Protein AF-A0A0B1T309-F1 (afdb_monomer_lite)

Radius of gyration: 34.92 Å; chains: 1; bounding box: 73×66×84 Å

Structure (mmCIF, N/CA/C/O backbone):
data_AF-A0A0B1T309-F1
#
_entry.id   AF-A0A0B1T309-F1
#
loop_
_atom_site.group_PDB
_atom_site.id
_atom_site.type_symbol
_atom_site.label_atom_id
_atom_site.label_alt_id
_atom_site.label_comp_id
_atom_site.label_asym_id
_atom_site.label_entity_id
_atom_site.label_seq_id
_atom_site.pdbx_PDB_ins_code
_atom_site.Cartn_x
_atom_site.Cartn_y
_atom_site.Cartn_z
_atom_site.occupancy
_atom_site.B_iso_or_equiv
_atom_site.auth_seq_id
_atom_site.auth_comp_id
_atom_site.auth_asym_id
_atom_site.auth_atom_id
_atom_site.pdbx_PDB_model_num
ATOM 1 N N . MET A 1 1 ? -11.195 -7.726 12.843 1.00 43.22 1 MET A N 1
ATOM 2 C CA . MET A 1 1 ? -12.390 -8.156 13.597 1.00 43.22 1 MET A CA 1
ATOM 3 C C . MET A 1 1 ? -13.598 -7.605 12.872 1.00 43.22 1 MET A C 1
ATOM 5 O O . MET A 1 1 ? -13.764 -6.395 12.856 1.00 43.22 1 MET A O 1
ATOM 9 N N . CYS A 1 2 ? -14.366 -8.452 12.189 1.00 44.41 2 CYS A N 1
ATOM 10 C CA . CYS A 1 2 ? -15.676 -8.029 11.704 1.00 44.41 2 CYS A CA 1
ATOM 11 C C . CYS A 1 2 ? -16.604 -8.081 12.918 1.00 44.41 2 CYS A C 1
ATOM 13 O O . CYS A 1 2 ? -16.774 -9.155 13.490 1.00 44.41 2 CYS A O 1
ATOM 15 N N . LEU A 1 3 ? -17.096 -6.924 13.357 1.00 55.69 3 LEU A N 1
ATOM 16 C CA . LEU A 1 3 ? -18.147 -6.853 14.369 1.00 55.69 3 LEU A CA 1
ATOM 17 C C . LEU A 1 3 ? -19.387 -7.605 13.849 1.00 55.69 3 LE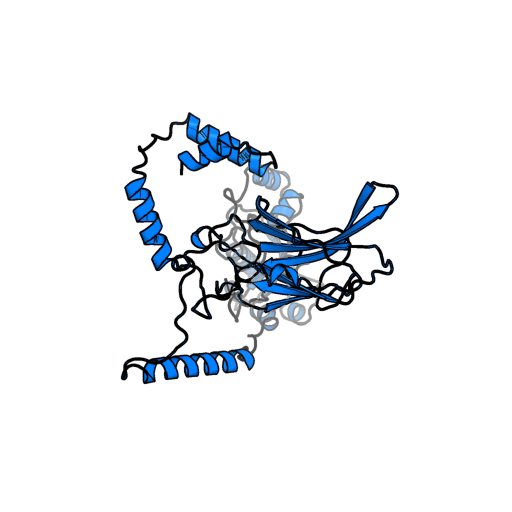U A C 1
ATOM 19 O O . LEU A 1 3 ? -19.561 -7.766 12.637 1.00 55.69 3 LEU A O 1
ATOM 23 N N . GLY A 1 4 ? -20.199 -8.126 14.764 1.00 66.69 4 GLY A N 1
ATOM 24 C CA . GLY A 1 4 ? -21.438 -8.826 14.447 1.00 66.69 4 GLY A CA 1
ATOM 25 C C . GLY A 1 4 ? -22.495 -7.949 13.759 1.00 66.69 4 GLY A C 1
ATOM 26 O O . GLY A 1 4 ? -22.275 -6.810 13.342 1.00 66.69 4 GLY A O 1
ATOM 27 N N . SER A 1 5 ? -23.684 -8.528 13.595 1.00 64.25 5 SER A N 1
ATOM 28 C CA . SER A 1 5 ? -24.794 -7.896 12.862 1.00 64.25 5 SER A CA 1
ATOM 29 C C . SER A 1 5 ? -25.996 -7.550 13.735 1.00 64.25 5 SER A C 1
ATOM 31 O O . SER A 1 5 ? -26.922 -6.930 13.233 1.00 64.25 5 SER A O 1
ATOM 33 N N . ASP A 1 6 ? -25.969 -7.914 15.019 1.00 64.75 6 ASP A N 1
ATOM 34 C CA . ASP A 1 6 ? -27.103 -7.799 15.935 1.00 64.75 6 ASP A CA 1
ATOM 35 C C . ASP A 1 6 ? -26.636 -7.330 17.323 1.00 64.75 6 ASP A C 1
ATOM 37 O O . ASP A 1 6 ? -25.511 -7.614 17.740 1.00 64.75 6 ASP A O 1
ATOM 41 N N . GLY A 1 7 ? -27.513 -6.644 18.062 1.00 76.12 7 GLY A N 1
ATOM 42 C CA . GLY A 1 7 ? -27.266 -6.276 19.460 1.00 76.12 7 GLY A CA 1
ATOM 43 C C . GLY A 1 7 ? -26.087 -5.312 19.647 1.00 76.12 7 GLY A C 1
ATOM 44 O O . GLY A 1 7 ? -25.899 -4.385 18.863 1.00 76.12 7 GLY A O 1
ATOM 45 N N . TYR A 1 8 ? -25.286 -5.534 20.694 1.00 73.25 8 TYR A N 1
ATOM 46 C CA . TYR A 1 8 ? -24.063 -4.754 20.963 1.00 73.25 8 TYR A CA 1
ATOM 47 C C . TYR A 1 8 ? -22.919 -5.071 20.011 1.00 73.25 8 TYR A C 1
ATOM 49 O O . TYR A 1 8 ? -22.003 -4.268 19.865 1.00 73.25 8 TYR A O 1
ATOM 57 N N . ASP A 1 9 ? -22.991 -6.219 19.340 1.00 75.50 9 ASP A N 1
ATOM 58 C CA . ASP A 1 9 ? -22.009 -6.598 18.337 1.00 75.50 9 ASP A CA 1
ATOM 59 C C . ASP A 1 9 ? -22.292 -5.923 16.993 1.00 75.50 9 ASP A C 1
ATOM 61 O O . ASP A 1 9 ? -21.511 -6.096 16.067 1.00 75.50 9 ASP A O 1
ATOM 65 N N . HIS A 1 10 ? -23.385 -5.166 16.848 1.00 79.19 10 HIS A N 1
ATOM 66 C CA . HIS A 1 10 ? -23.701 -4.471 15.607 1.00 79.19 10 HIS A CA 1
ATOM 67 C C . HIS A 1 10 ? -22.552 -3.527 15.206 1.00 79.19 10 HIS A C 1
ATOM 69 O O . HIS A 1 10 ? -22.106 -2.698 15.991 1.00 79.19 10 HIS A O 1
ATOM 75 N N . TYR A 1 11 ? -22.091 -3.606 13.955 1.00 77.44 11 TYR A N 1
ATOM 76 C CA . TYR A 1 11 ? -20.918 -2.858 13.468 1.00 77.44 11 TYR A CA 1
ATOM 77 C C . TYR A 1 11 ? -20.978 -1.331 13.657 1.00 77.44 11 TYR A C 1
ATOM 79 O O . TYR A 1 11 ? -19.940 -0.680 13.744 1.00 77.44 11 TYR A O 1
ATOM 87 N N . ALA A 1 12 ? -22.184 -0.759 13.675 1.00 83.38 12 ALA A N 1
ATOM 88 C CA . ALA A 1 12 ? -22.419 0.667 13.906 1.00 83.38 12 ALA A CA 1
ATOM 89 C C . ALA A 1 12 ? -22.736 1.011 15.372 1.00 83.38 12 ALA A C 1
ATOM 91 O O . ALA A 1 12 ? -23.036 2.168 15.659 1.00 83.38 12 ALA A O 1
ATOM 92 N N . PHE A 1 13 ? -22.728 0.026 16.278 1.00 86.69 13 PHE A N 1
ATOM 93 C CA . PHE A 1 13 ? -23.011 0.257 17.687 1.00 86.69 13 PHE A CA 1
ATOM 94 C C . PHE A 1 13 ? -21.870 1.080 18.311 1.00 86.69 13 PHE A C 1
ATOM 96 O O . PHE A 1 13 ? -20.709 0.662 18.272 1.00 86.69 13 PHE A O 1
ATOM 103 N N . PRO A 1 14 ? -22.165 2.266 18.861 1.00 86.44 14 PRO A N 1
ATOM 104 C CA . PRO A 1 14 ? -21.151 3.184 19.366 1.00 86.44 14 PRO A CA 1
ATOM 105 C C . PRO A 1 14 ? -20.677 2.767 20.766 1.00 86.44 14 PRO A C 1
ATOM 107 O O . PRO A 1 14 ? -21.152 3.269 21.783 1.00 86.44 14 PRO A O 1
ATOM 110 N N . GLU A 1 15 ? -19.726 1.839 20.823 1.00 88.62 15 GLU A N 1
ATOM 111 C CA . GLU A 1 15 ? -19.085 1.419 22.074 1.00 88.62 15 GLU A CA 1
ATOM 112 C C . GLU A 1 15 ? -18.040 2.444 22.544 1.00 88.62 15 GLU A C 1
ATOM 114 O O . GLU A 1 15 ? -17.208 2.920 21.767 1.00 88.62 15 GLU A O 1
ATOM 119 N N . ALA A 1 16 ? -18.051 2.770 23.837 1.00 87.56 16 ALA A N 1
ATOM 120 C CA . ALA A 1 16 ? -17.073 3.662 24.445 1.00 87.56 16 ALA A CA 1
ATOM 121 C C . ALA A 1 16 ? -15.661 3.048 24.440 1.00 87.56 16 ALA A C 1
ATOM 123 O O . ALA A 1 16 ? -15.460 1.845 24.636 1.00 87.56 16 ALA A O 1
ATOM 124 N N . THR A 1 17 ? -14.645 3.893 24.249 1.00 87.50 17 THR A N 1
ATOM 125 C CA . THR A 1 17 ? -13.260 3.422 24.132 1.00 87.50 17 THR A CA 1
ATOM 126 C C . THR A 1 17 ? -12.686 3.101 25.510 1.00 87.50 17 THR A C 1
ATOM 128 O O . THR A 1 17 ? -12.419 3.990 26.319 1.00 87.50 17 THR A O 1
ATOM 131 N N . ALA A 1 18 ? -12.468 1.814 25.772 1.00 85.25 18 ALA A N 1
ATOM 132 C CA . ALA A 1 18 ? -11.705 1.350 26.925 1.00 85.25 18 ALA A CA 1
ATOM 133 C C . ALA A 1 18 ? -10.211 1.309 26.577 1.00 85.25 18 ALA A C 1
ATOM 135 O O . ALA A 1 18 ? -9.817 0.689 25.588 1.00 85.25 18 ALA A O 1
ATOM 136 N N . LEU A 1 19 ? -9.388 1.961 27.394 1.00 83.50 19 LEU A N 1
ATOM 137 C CA . LEU A 1 19 ? -7.937 1.951 27.266 1.00 83.50 19 LEU A CA 1
ATOM 138 C C . LEU A 1 19 ? -7.383 0.613 27.759 1.00 83.50 19 LEU A C 1
ATOM 140 O O . LEU A 1 19 ? -7.712 0.166 28.860 1.00 83.50 19 LEU A O 1
ATOM 144 N N . ASP A 1 20 ? -6.506 0.002 26.966 1.00 77.06 20 ASP A N 1
ATOM 145 C CA . ASP A 1 20 ? -5.745 -1.168 27.396 1.00 77.06 20 ASP A CA 1
ATOM 146 C C . ASP A 1 20 ? -4.446 -0.699 28.059 1.00 77.06 20 ASP A C 1
ATOM 148 O O . ASP A 1 20 ? -3.460 -0.371 27.400 1.00 77.06 20 ASP A O 1
ATOM 152 N N . VAL A 1 21 ? -4.490 -0.540 29.382 1.00 74.19 21 VAL A N 1
ATOM 153 C CA . VAL A 1 21 ? -3.394 0.013 30.188 1.00 74.19 21 VAL A CA 1
ATOM 154 C C . VAL A 1 21 ? -2.886 -1.009 31.196 1.00 74.19 21 VAL A C 1
ATOM 156 O O . VAL A 1 21 ? -3.668 -1.653 31.889 1.00 74.19 21 VAL A O 1
ATOM 159 N N . ILE A 1 22 ? -1.556 -1.085 31.330 1.00 70.38 22 ILE A N 1
ATOM 160 C CA . ILE A 1 22 ? -0.850 -1.970 32.277 1.00 70.38 22 ILE A CA 1
ATOM 161 C C . ILE A 1 22 ? -1.308 -1.712 33.721 1.00 70.38 22 ILE A C 1
ATOM 163 O O . ILE A 1 22 ? -1.449 -2.641 34.511 1.00 70.38 22 ILE A O 1
ATOM 167 N N . GLN A 1 23 ? -1.574 -0.445 34.059 1.00 75.25 23 GLN A N 1
ATOM 168 C CA . GLN A 1 23 ? -2.166 -0.048 35.332 1.00 75.25 23 GLN A CA 1
ATOM 169 C C . GLN A 1 23 ? -3.530 0.621 35.080 1.00 75.25 23 GLN A C 1
ATOM 171 O O . GLN A 1 23 ? -3.562 1.732 34.541 1.00 75.25 23 GLN A O 1
ATOM 176 N N . PRO A 1 24 ? -4.652 -0.005 35.490 1.00 70.19 24 PRO A N 1
ATOM 177 C CA . PRO A 1 24 ? -5.998 0.527 35.260 1.00 70.19 24 PRO A CA 1
ATOM 178 C C . PRO A 1 24 ? -6.239 1.892 35.909 1.00 70.19 24 PRO A C 1
ATOM 180 O O . PRO A 1 24 ? -6.942 2.732 35.353 1.00 70.19 24 PRO A O 1
ATOM 183 N N . CYS A 1 25 ? -5.636 2.129 37.078 1.00 77.62 25 CYS A N 1
ATOM 184 C CA . CYS A 1 25 ? -5.750 3.386 37.805 1.00 77.62 25 CYS A CA 1
ATOM 185 C C . CYS A 1 25 ? -4.438 3.729 38.536 1.00 77.62 25 CYS A C 1
ATOM 187 O O . CYS A 1 25 ? -4.069 3.027 39.481 1.00 77.62 25 CYS A O 1
ATOM 189 N N . PRO A 1 26 ? -3.718 4.791 38.129 1.00 83.81 26 PRO A N 1
ATOM 190 C CA . PRO A 1 26 ? -2.537 5.267 38.846 1.00 83.81 26 PRO A CA 1
ATOM 191 C C . PRO A 1 26 ? -2.880 5.755 40.261 1.00 83.81 26 PRO A C 1
ATOM 193 O O . PRO A 1 26 ? -3.882 6.442 40.462 1.00 83.81 26 PRO A O 1
ATOM 196 N N . HIS A 1 27 ? -2.011 5.489 41.244 1.00 84.88 27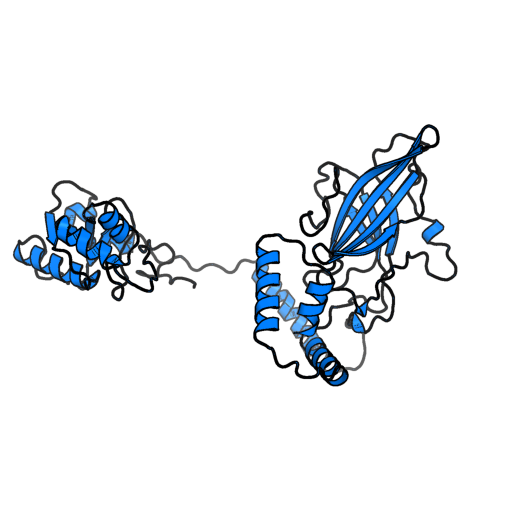 HIS A N 1
ATOM 197 C CA . HIS A 1 27 ? -2.217 5.937 42.633 1.00 84.88 27 HIS A CA 1
ATOM 198 C C . HIS A 1 27 ? -2.389 7.458 42.767 1.00 84.88 27 HIS A C 1
ATOM 200 O O . HIS A 1 27 ? -3.171 7.917 43.600 1.00 84.88 27 HIS A O 1
ATOM 206 N N . SER A 1 28 ? -1.708 8.236 41.921 1.00 86.44 28 SER A N 1
ATOM 207 C CA . SER A 1 28 ? -1.850 9.694 41.856 1.00 86.44 28 SER A CA 1
ATOM 208 C C . SER A 1 28 ? -3.275 10.128 41.501 1.00 86.44 28 SER A C 1
ATOM 210 O O . SER A 1 28 ? -3.792 11.079 42.086 1.00 86.44 28 SER A O 1
ATOM 212 N N . LEU A 1 29 ? -3.940 9.403 40.596 1.00 85.75 29 LEU A N 1
ATOM 213 C CA . LEU A 1 29 ? -5.315 9.685 40.197 1.00 85.75 29 LEU A CA 1
ATOM 214 C C . LEU A 1 29 ? -6.303 9.328 41.318 1.00 85.75 29 LEU A C 1
ATOM 216 O O . LEU A 1 29 ? -7.210 10.104 41.595 1.00 85.75 29 LEU A O 1
ATOM 220 N N . ILE A 1 30 ? -6.087 8.218 42.032 1.00 87.12 30 ILE A N 1
ATOM 221 C CA . ILE A 1 30 ? -6.915 7.841 43.196 1.00 87.12 30 ILE A CA 1
ATOM 222 C C . ILE A 1 30 ? -6.832 8.905 44.294 1.00 87.12 30 ILE A C 1
ATOM 224 O O . ILE A 1 30 ? -7.857 9.308 44.844 1.00 87.12 30 ILE A O 1
ATOM 228 N N . ALA A 1 31 ? -5.619 9.364 44.618 1.00 87.19 31 ALA A N 1
ATOM 229 C CA . ALA A 1 31 ? -5.413 10.405 45.620 1.00 87.19 31 ALA A CA 1
ATOM 230 C C . ALA A 1 31 ? -6.143 11.699 45.233 1.00 87.19 31 ALA A C 1
ATOM 232 O O . ALA A 1 31 ? -6.843 12.276 46.062 1.00 87.19 31 ALA A O 1
ATOM 233 N N . LYS A 1 32 ? -6.056 12.085 43.955 1.00 88.62 32 LYS A N 1
ATOM 234 C CA . LYS A 1 32 ? -6.741 13.249 43.383 1.00 88.62 32 LYS A CA 1
ATOM 235 C C . LYS A 1 32 ? -8.267 13.154 43.489 1.00 88.62 32 LYS A C 1
ATOM 237 O O . LYS A 1 32 ? -8.915 14.106 43.922 1.00 88.62 32 LYS A O 1
ATOM 242 N N . ILE A 1 33 ? -8.837 12.005 43.125 1.00 90.19 33 ILE A N 1
ATOM 243 C CA . ILE A 1 33 ? -10.283 11.751 43.201 1.00 90.19 33 ILE A CA 1
ATOM 244 C C . ILE A 1 33 ? -10.770 11.872 44.646 1.00 90.19 33 ILE A C 1
ATOM 246 O O . ILE A 1 33 ? -11.753 12.565 44.906 1.00 90.19 33 ILE A O 1
ATOM 250 N N . LYS A 1 34 ? -10.047 11.258 45.593 1.00 88.62 34 LYS A N 1
ATOM 251 C CA . LYS A 1 34 ? -10.376 11.325 47.023 1.00 88.62 34 LYS A CA 1
ATOM 252 C C . LYS A 1 34 ? -10.242 12.740 47.583 1.00 88.62 34 LYS A C 1
ATOM 254 O O . LYS A 1 34 ? -11.114 13.167 48.329 1.00 88.62 34 LYS A O 1
ATOM 259 N N . SER A 1 35 ? -9.194 13.480 47.213 1.00 88.62 35 SER A N 1
ATOM 260 C CA . SER A 1 35 ? -8.989 14.849 47.706 1.00 88.62 35 SER A CA 1
ATOM 261 C C . SER A 1 35 ? -10.054 15.827 47.214 1.00 88.62 35 SER A C 1
ATOM 263 O O . SER A 1 35 ? -10.426 16.737 47.944 1.00 88.62 35 SER A O 1
ATOM 265 N N . ALA A 1 36 ? -10.545 15.641 45.986 1.00 88.38 36 ALA A N 1
ATOM 266 C CA . ALA A 1 36 ? -11.568 16.495 45.386 1.00 88.38 36 ALA A CA 1
ATOM 267 C C . ALA A 1 36 ? -13.003 15.971 45.598 1.00 88.38 36 ALA A C 1
ATOM 269 O O . ALA A 1 36 ? -13.944 16.577 45.094 1.00 88.38 36 ALA A O 1
ATOM 270 N N . ASN A 1 37 ? -13.169 14.862 46.332 1.00 89.75 37 ASN A N 1
ATOM 271 C CA . ASN A 1 37 ? -14.445 14.189 46.587 1.00 89.75 37 ASN A CA 1
ATOM 272 C C . ASN A 1 37 ? -15.282 13.965 45.308 1.00 89.75 37 ASN A C 1
ATOM 274 O O . ASN A 1 37 ? -16.480 14.255 45.270 1.00 89.75 37 ASN A O 1
ATOM 278 N N . LEU A 1 38 ? -14.626 13.508 44.232 1.00 92.06 38 LEU A N 1
ATOM 279 C CA . LEU A 1 38 ? -15.280 13.297 42.938 1.00 92.06 38 LEU A CA 1
ATOM 280 C C . LEU A 1 38 ? -16.153 12.037 42.971 1.00 92.06 38 LEU A C 1
ATOM 282 O O . LEU A 1 38 ? -15.784 11.014 43.551 1.00 92.06 38 LEU A O 1
ATOM 286 N N . THR A 1 39 ? -17.303 12.107 42.306 1.00 93.94 39 THR A N 1
ATOM 287 C CA . THR A 1 39 ? -18.338 11.062 42.306 1.00 93.94 39 THR A CA 1
ATOM 288 C C . THR A 1 39 ? -18.812 10.760 40.886 1.00 93.94 39 THR A C 1
ATOM 290 O O . THR A 1 39 ? -18.518 11.497 39.942 1.00 93.94 39 THR A O 1
ATOM 293 N N . TYR A 1 40 ? -19.546 9.663 40.720 1.00 93.81 40 TYR A N 1
ATOM 294 C CA . TYR A 1 40 ? -20.270 9.359 39.492 1.00 93.81 40 TYR A CA 1
ATOM 295 C C . TYR A 1 40 ? -21.681 9.950 39.560 1.00 93.81 40 TYR A C 1
ATOM 297 O O . TYR A 1 40 ? -22.407 9.732 40.532 1.00 93.81 40 TYR A O 1
ATOM 305 N N . GLU A 1 41 ? -22.092 10.663 38.512 1.00 94.25 41 GLU A N 1
ATOM 306 C CA . GLU A 1 41 ? -23.445 11.216 38.390 1.00 94.25 41 GLU A CA 1
ATOM 307 C C . GLU A 1 41 ? -24.230 10.438 37.336 1.00 94.25 41 GLU A C 1
ATOM 309 O O . GLU A 1 41 ? -23.797 10.330 36.189 1.00 94.25 41 GLU A O 1
ATOM 314 N N . ILE A 1 42 ? -25.395 9.908 37.705 1.00 94.88 42 ILE A N 1
ATOM 315 C CA . ILE A 1 42 ? -26.228 9.106 36.809 1.00 94.88 42 ILE A CA 1
ATOM 316 C C . ILE A 1 42 ? -27.604 9.745 36.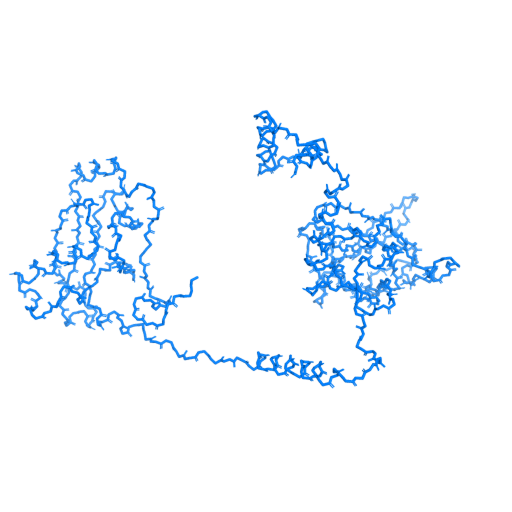697 1.00 94.88 42 ILE A C 1
ATOM 318 O O . ILE A 1 42 ? -28.268 10.000 37.700 1.00 94.88 42 ILE A O 1
ATOM 322 N N . PHE A 1 43 ? -28.026 9.992 35.464 1.00 92.81 43 PHE A N 1
ATOM 323 C CA . PHE A 1 43 ? -29.316 10.571 35.122 1.00 92.81 43 PHE A CA 1
ATOM 324 C C . PHE A 1 43 ? -30.240 9.487 34.572 1.00 92.81 43 PHE A C 1
ATOM 326 O O . PHE A 1 43 ? -29.834 8.675 33.740 1.00 92.81 43 PHE A O 1
ATOM 333 N N . PHE A 1 44 ? -31.490 9.481 35.018 1.00 91.81 44 PHE A N 1
ATOM 334 C CA . PHE A 1 44 ? -32.506 8.522 34.606 1.00 91.81 44 PHE A CA 1
ATOM 335 C C . PHE A 1 44 ? -33.772 9.234 34.134 1.00 91.81 44 PHE A C 1
ATOM 337 O O . PHE A 1 44 ? -34.174 10.256 34.693 1.00 91.81 44 PHE A O 1
ATOM 344 N N . ARG A 1 45 ? -34.400 8.674 33.099 1.00 89.38 45 ARG A N 1
ATOM 345 C CA . ARG A 1 45 ? -35.635 9.181 32.496 1.00 89.38 45 ARG A CA 1
ATOM 346 C C . ARG A 1 45 ? -36.740 8.149 32.637 1.00 89.38 45 ARG A C 1
ATOM 348 O O . ARG A 1 45 ? -36.497 6.939 32.543 1.00 89.38 45 ARG A O 1
ATOM 355 N N . THR A 1 46 ? -37.966 8.628 32.816 1.00 86.06 46 THR A N 1
ATOM 356 C CA . THR A 1 46 ? -39.132 7.747 32.764 1.00 86.06 46 THR A CA 1
ATOM 357 C C . THR A 1 46 ? -39.244 7.113 31.372 1.00 86.06 46 THR A C 1
ATOM 359 O O . THR A 1 46 ? -38.648 7.585 30.402 1.00 86.06 46 THR A O 1
ATOM 362 N N . LEU A 1 47 ? -39.973 6.001 31.260 1.00 85.00 47 LEU A N 1
ATOM 363 C CA . LEU A 1 47 ? -40.144 5.308 29.978 1.00 85.00 47 LEU A CA 1
ATOM 364 C C . LEU A 1 47 ? -40.807 6.207 28.920 1.00 85.00 47 LEU A C 1
ATOM 366 O O . LEU A 1 47 ? -40.488 6.107 27.736 1.00 85.00 47 LEU A O 1
ATOM 370 N N . GLU A 1 48 ? -41.735 7.057 29.352 1.00 84.38 48 GLU A N 1
ATOM 371 C CA . GLU A 1 48 ? -42.471 7.992 28.501 1.00 84.38 48 GLU A CA 1
ATOM 372 C C . GLU A 1 48 ? -41.538 9.092 27.985 1.00 84.38 48 GLU A C 1
ATOM 374 O O . GLU A 1 48 ? -41.454 9.296 26.773 1.00 84.38 48 GLU A O 1
ATOM 379 N N . ASP A 1 49 ? -40.743 9.693 28.875 1.00 86.19 49 ASP A N 1
ATOM 380 C CA . ASP A 1 49 ? -39.766 10.727 28.514 1.00 86.19 49 ASP A CA 1
ATOM 381 C C . ASP A 1 49 ? -38.647 10.180 27.619 1.00 86.19 49 ASP A C 1
ATOM 383 O O . ASP A 1 49 ? -38.208 10.848 26.683 1.00 86.19 49 ASP A O 1
ATOM 387 N N . GLU A 1 50 ? -38.189 8.946 27.863 1.00 85.62 50 GLU A N 1
ATOM 388 C CA . GLU A 1 50 ? -37.156 8.304 27.043 1.00 85.62 50 GLU A CA 1
ATOM 389 C C . GLU A 1 50 ? -37.653 8.025 25.618 1.00 85.62 50 GLU A C 1
ATOM 391 O O . GLU A 1 50 ? -36.899 8.222 24.665 1.00 85.62 50 GLU A O 1
ATOM 396 N N . LYS A 1 51 ? -38.922 7.621 25.456 1.00 85.75 51 LYS A N 1
ATOM 397 C CA . LYS A 1 51 ? -39.550 7.437 24.136 1.00 85.75 51 LYS A CA 1
ATOM 398 C C . LYS A 1 51 ? -39.819 8.762 23.425 1.00 85.75 51 LYS A C 1
ATOM 400 O O . LYS A 1 51 ? -39.703 8.820 22.205 1.00 85.75 51 LYS A O 1
ATOM 405 N N . ALA A 1 52 ? -40.181 9.803 24.172 1.00 83.50 52 ALA A N 1
ATOM 406 C CA . ALA A 1 52 ? -40.448 11.135 23.635 1.00 83.50 52 ALA A CA 1
ATOM 407 C C . ALA A 1 52 ? -39.171 11.964 23.391 1.00 83.50 52 ALA A C 1
ATOM 409 O O . ALA A 1 52 ? -39.238 13.010 22.750 1.00 83.50 52 ALA A O 1
ATOM 410 N N . GLY A 1 53 ? -38.013 11.514 23.889 1.00 80.19 53 GLY A N 1
ATOM 411 C CA . GLY A 1 53 ? -36.749 12.244 23.782 1.00 80.19 53 GLY A CA 1
ATOM 412 C C . GLY A 1 53 ? -36.712 13.521 24.627 1.00 80.19 53 GLY A C 1
ATOM 413 O O . GLY A 1 53 ? -36.042 14.478 24.251 1.00 80.19 53 GLY A O 1
ATOM 414 N N . ILE A 1 54 ? -37.451 13.553 25.740 1.00 82.19 54 ILE A N 1
ATOM 415 C CA . ILE A 1 54 ? -37.545 14.718 26.624 1.00 82.19 54 ILE A CA 1
ATOM 416 C C . ILE A 1 54 ? -36.466 14.624 27.709 1.00 82.19 54 ILE A C 1
ATOM 418 O O . ILE A 1 54 ? -36.328 13.613 28.398 1.00 82.19 54 ILE A O 1
ATOM 422 N N . ASP A 1 55 ? -35.695 15.703 27.862 1.00 74.38 55 ASP A N 1
ATOM 423 C CA . ASP A 1 55 ? -34.534 15.763 28.763 1.00 74.38 55 ASP A CA 1
ATOM 424 C C . ASP A 1 55 ? -34.829 16.506 30.081 1.00 74.38 55 ASP A C 1
ATOM 426 O O . ASP A 1 55 ? -33.998 16.531 30.992 1.00 74.38 55 ASP A O 1
ATOM 430 N N . HIS A 1 56 ? -36.009 17.117 30.205 1.00 72.69 56 HIS A N 1
ATOM 431 C CA . HIS A 1 56 ? -36.404 17.899 31.375 1.00 72.69 56 HIS A CA 1
ATOM 432 C C . HIS A 1 56 ? -36.971 16.998 32.482 1.00 72.69 56 HIS A C 1
ATOM 434 O O . HIS A 1 56 ? -37.828 16.165 32.221 1.00 72.69 56 HIS A O 1
ATOM 440 N N . GLY A 1 57 ? -36.508 17.177 33.727 1.00 74.38 57 GLY A N 1
ATOM 441 C CA . GLY A 1 57 ? -37.026 16.439 34.892 1.00 74.38 57 GLY A CA 1
ATOM 442 C C . GLY A 1 57 ? -36.363 15.085 35.179 1.00 74.38 57 GLY A C 1
ATOM 443 O O . GLY A 1 57 ? -36.899 14.305 35.962 1.00 74.38 57 GLY A O 1
ATOM 444 N N . ALA A 1 58 ? -35.199 14.797 34.585 1.00 83.44 58 ALA A N 1
ATOM 445 C CA . ALA A 1 58 ? -34.476 13.547 34.826 1.00 83.44 58 ALA A CA 1
ATOM 446 C C . ALA A 1 58 ? -34.089 13.367 36.308 1.00 83.44 58 ALA A C 1
ATOM 448 O O . ALA A 1 58 ? -33.520 14.267 36.935 1.00 83.44 58 ALA A O 1
ATOM 449 N N . ALA A 1 59 ? -34.342 12.176 36.851 1.00 86.56 59 ALA A N 1
ATOM 450 C CA . ALA A 1 59 ? -33.925 11.812 38.199 1.00 86.56 59 ALA A CA 1
ATOM 451 C C . ALA A 1 59 ? -32.399 11.645 38.246 1.00 86.56 59 ALA A C 1
ATOM 453 O O . ALA A 1 59 ? -31.804 11.067 37.335 1.00 86.56 59 ALA A O 1
ATOM 454 N N . LYS A 1 60 ? -31.755 12.143 39.307 1.00 91.81 60 LYS A N 1
ATOM 455 C CA . LYS A 1 60 ? -30.297 12.091 39.480 1.00 91.81 60 LYS A CA 1
ATOM 456 C C . LYS A 1 60 ? -29.930 11.185 40.653 1.00 91.81 60 LYS A C 1
ATOM 458 O O . LYS A 1 60 ? -30.404 11.399 41.764 1.00 91.81 60 LYS A O 1
ATOM 463 N N . ALA A 1 61 ? -29.033 10.235 40.413 1.00 91.75 61 ALA A N 1
ATOM 464 C CA . ALA A 1 61 ? -28.352 9.451 41.436 1.00 91.75 61 ALA A CA 1
ATOM 465 C C . ALA A 1 61 ? -26.872 9.855 41.498 1.00 91.75 61 ALA A C 1
ATOM 467 O O . ALA A 1 61 ? -26.238 10.094 40.468 1.00 91.75 61 ALA A O 1
ATOM 468 N N . ILE A 1 62 ? -26.328 9.940 42.712 1.00 92.25 62 ILE A N 1
ATOM 469 C CA . ILE A 1 62 ? -24.912 10.226 42.963 1.00 92.25 62 ILE A CA 1
ATOM 470 C C . ILE A 1 62 ? -24.311 8.987 43.618 1.00 92.25 62 ILE A C 1
ATOM 472 O O . ILE A 1 62 ? -24.851 8.484 44.602 1.00 92.25 62 ILE A O 1
ATOM 476 N N . VAL A 1 63 ? -23.217 8.483 43.052 1.00 92.31 63 VAL A N 1
ATOM 477 C CA . VAL A 1 63 ? -22.534 7.279 43.531 1.00 92.31 63 VAL A CA 1
ATOM 478 C C . VAL A 1 63 ? -21.073 7.605 43.801 1.00 92.31 63 VAL A C 1
ATOM 480 O O . VAL A 1 63 ? -20.364 8.077 42.913 1.00 92.31 63 VAL A O 1
ATOM 483 N N . ASP A 1 64 ? -20.612 7.316 45.016 1.00 91.06 64 ASP A N 1
ATOM 484 C CA . ASP A 1 64 ? -19.212 7.516 45.391 1.00 91.06 64 ASP A CA 1
ATOM 485 C C . ASP A 1 64 ? -18.261 6.704 44.511 1.00 91.06 64 ASP A C 1
ATOM 487 O O . ASP A 1 64 ? -18.568 5.585 44.079 1.00 91.06 64 ASP A O 1
ATOM 491 N N . PHE A 1 65 ? -17.082 7.270 44.257 1.00 88.88 65 PHE A N 1
ATOM 492 C CA . PHE A 1 65 ? -16.058 6.598 43.477 1.00 88.88 65 PHE A CA 1
ATOM 493 C C . PHE A 1 65 ? -15.555 5.327 44.175 1.00 88.88 65 PHE A C 1
ATOM 495 O O . PHE A 1 65 ? -15.126 5.358 45.330 1.00 88.88 65 PHE A O 1
ATOM 502 N N . ALA A 1 66 ? -15.509 4.230 43.418 1.00 88.38 66 ALA A N 1
ATOM 503 C CA . ALA A 1 66 ? -14.832 2.996 43.789 1.00 88.38 66 ALA A CA 1
ATOM 504 C C . ALA A 1 66 ? -13.933 2.524 42.624 1.00 88.38 66 ALA A C 1
ATOM 506 O O . ALA A 1 66 ? -14.358 2.594 41.464 1.00 88.38 66 ALA A O 1
ATOM 507 N N . PRO A 1 67 ? -12.688 2.085 42.898 1.00 84.12 67 PRO A N 1
ATOM 508 C CA . PRO A 1 67 ? -11.702 1.751 41.864 1.00 84.12 67 PRO A CA 1
ATOM 509 C C . PRO A 1 67 ? -12.010 0.444 41.117 1.00 84.12 67 PRO A C 1
ATOM 511 O O . PRO A 1 67 ? -11.564 0.264 39.988 1.00 84.12 67 PRO A O 1
ATOM 514 N N . ASP A 1 68 ? -12.772 -0.450 41.738 1.00 88.25 68 ASP A N 1
ATOM 515 C CA . ASP A 1 68 ? -13.192 -1.765 41.248 1.00 88.25 68 ASP A CA 1
ATOM 516 C C . ASP A 1 68 ? -14.580 -1.746 40.579 1.00 88.25 68 ASP A C 1
ATOM 518 O O . ASP A 1 68 ? -15.114 -2.786 40.193 1.00 88.25 68 ASP A O 1
ATOM 522 N N . LEU A 1 69 ? -15.177 -0.562 40.418 1.00 89.81 69 LEU A N 1
ATOM 523 C CA . LEU A 1 69 ? -16.522 -0.428 39.875 1.00 89.81 69 LEU A CA 1
ATOM 524 C C . LEU A 1 69 ? -16.546 -0.699 38.361 1.00 89.81 69 LEU A C 1
ATOM 526 O O . LEU A 1 69 ? -15.796 -0.098 37.586 1.00 89.81 69 LEU A O 1
ATOM 530 N N . THR A 1 70 ? -17.448 -1.580 37.935 1.00 91.06 70 THR A N 1
ATOM 531 C CA . THR A 1 70 ? -17.710 -1.920 36.532 1.00 91.06 70 THR A CA 1
ATOM 532 C C . THR A 1 70 ? -19.020 -1.270 36.074 1.00 91.06 70 THR A C 1
ATOM 534 O O . THR A 1 70 ? -19.844 -0.885 36.912 1.00 91.06 70 THR A O 1
ATOM 537 N N . PRO A 1 71 ? -19.267 -1.151 34.756 1.00 90.81 71 PRO A N 1
ATOM 538 C CA . PRO A 1 71 ? -20.549 -0.670 34.247 1.00 90.81 71 PRO A CA 1
ATOM 539 C C . PRO A 1 71 ? -21.735 -1.452 34.819 1.00 90.81 71 PRO A C 1
ATOM 541 O O . PRO A 1 71 ? -22.707 -0.850 35.266 1.00 90.81 71 PRO A O 1
ATOM 544 N N . THR A 1 72 ? -21.633 -2.783 34.890 1.00 90.00 72 THR A N 1
ATOM 545 C CA . THR A 1 72 ? -22.697 -3.644 35.423 1.00 90.00 72 THR A CA 1
ATOM 546 C C . THR A 1 72 ? -22.944 -3.395 36.907 1.00 90.00 72 THR A C 1
ATOM 548 O O . THR A 1 72 ? -24.093 -3.226 37.305 1.00 90.00 72 THR A O 1
ATOM 551 N N . SER A 1 73 ? -21.894 -3.311 37.735 1.00 91.38 73 SER A N 1
ATOM 552 C CA . SER A 1 73 ? -22.082 -3.078 39.171 1.00 91.38 73 SER A CA 1
ATOM 553 C C . SER A 1 73 ? -22.638 -1.683 39.468 1.00 91.38 73 SER A C 1
ATOM 555 O O . SER A 1 73 ? -23.470 -1.539 40.369 1.00 91.38 73 SER A O 1
ATOM 557 N N . LEU A 1 74 ? -22.258 -0.673 38.674 1.00 91.50 74 LEU A N 1
ATOM 558 C CA . LEU A 1 74 ? -22.838 0.666 38.760 1.00 91.50 74 LEU A CA 1
ATOM 559 C C . LEU A 1 74 ? -24.321 0.671 38.357 1.00 91.50 74 LEU A C 1
ATOM 561 O O . LEU A 1 74 ? -25.136 1.214 39.103 1.00 91.50 74 LEU A O 1
ATOM 565 N N . VAL A 1 75 ? -24.687 0.033 37.237 1.00 91.94 75 VAL A N 1
ATOM 566 C CA . VAL A 1 75 ? -26.093 -0.114 36.808 1.00 91.94 75 VAL A CA 1
ATOM 567 C C . VAL A 1 75 ? -26.917 -0.783 37.899 1.00 91.94 75 VAL A C 1
ATOM 569 O O . VAL A 1 75 ? -27.929 -0.230 38.318 1.00 91.94 75 VAL A O 1
ATOM 572 N N . SER A 1 76 ? -26.460 -1.921 38.419 1.00 90.38 76 SER A N 1
ATOM 573 C CA . SER A 1 76 ? -27.143 -2.649 39.486 1.00 90.38 76 SER A CA 1
ATOM 574 C C . SER A 1 76 ? -27.387 -1.788 40.729 1.00 90.38 76 SER A C 1
ATOM 576 O O . SER A 1 76 ? -28.491 -1.777 41.273 1.00 90.38 76 SER A O 1
ATOM 578 N N . LYS A 1 77 ? -26.378 -1.028 41.180 1.00 90.81 77 LYS A N 1
ATOM 579 C CA . LYS A 1 77 ? -26.504 -0.141 42.348 1.00 90.81 77 LYS A CA 1
ATOM 580 C C . LYS A 1 77 ? -27.543 0.958 42.105 1.00 90.81 77 LYS A C 1
ATOM 582 O O . LYS A 1 77 ? -28.441 1.146 42.922 1.00 90.81 77 LYS A O 1
ATOM 587 N N . VAL A 1 78 ? -27.461 1.621 40.953 1.00 91.25 78 VAL A N 1
ATOM 588 C CA . VAL A 1 78 ? -28.345 2.735 40.589 1.00 91.25 78 VAL A CA 1
ATOM 589 C C . VAL A 1 78 ? -29.785 2.271 40.354 1.00 91.25 78 VAL A C 1
ATOM 591 O O . VAL A 1 78 ? -30.720 2.921 40.816 1.00 91.25 78 VAL A O 1
ATOM 594 N N . VAL A 1 79 ? -29.991 1.129 39.692 1.00 90.25 79 VAL A N 1
ATOM 595 C CA . VAL A 1 79 ? -31.329 0.561 39.466 1.00 90.25 79 VAL A CA 1
ATOM 596 C C . VAL A 1 79 ? -32.001 0.216 40.796 1.00 90.25 79 VAL A C 1
ATOM 598 O O . VAL A 1 79 ? -33.178 0.525 40.975 1.00 90.25 79 VAL A O 1
ATOM 601 N N . ARG A 1 80 ? -31.275 -0.357 41.766 1.00 89.19 80 ARG A N 1
ATOM 602 C CA . ARG A 1 80 ? -31.824 -0.622 43.110 1.00 89.19 80 ARG A CA 1
ATOM 603 C C . ARG A 1 80 ? -32.218 0.655 43.844 1.00 89.19 80 ARG A C 1
ATOM 605 O O . ARG A 1 80 ? -33.288 0.695 44.452 1.00 89.19 80 ARG A O 1
ATOM 612 N N . ASP A 1 81 ? -31.393 1.696 43.766 1.00 88.69 81 ASP A N 1
ATOM 613 C CA . ASP A 1 81 ? -31.704 2.994 44.370 1.00 88.69 81 ASP A CA 1
ATOM 614 C C . ASP A 1 81 ? -32.942 3.640 43.717 1.00 88.69 81 ASP A C 1
ATOM 616 O O . ASP A 1 81 ? -33.821 4.152 44.419 1.00 88.69 81 ASP A O 1
ATOM 620 N N . PHE A 1 82 ? -33.077 3.541 42.390 1.00 89.06 82 PHE A N 1
ATOM 621 C CA . PHE A 1 82 ? -34.255 4.031 41.669 1.00 89.06 82 PHE A CA 1
ATOM 622 C C . PHE A 1 82 ? -35.522 3.193 41.891 1.00 89.06 82 PHE A C 1
ATOM 624 O O . PHE A 1 82 ? -36.622 3.747 41.902 1.00 89.06 82 PHE A O 1
ATOM 631 N N . LYS A 1 83 ? -35.399 1.885 42.147 1.00 88.31 83 LYS A N 1
ATOM 632 C CA . LYS A 1 83 ? -36.523 1.050 42.603 1.00 88.31 83 LYS A CA 1
ATOM 633 C C . LYS A 1 83 ? -36.996 1.458 43.997 1.00 88.31 83 LYS A C 1
ATOM 635 O O . LYS A 1 83 ? -38.194 1.608 44.211 1.00 88.31 83 LYS A O 1
ATOM 640 N N . ARG A 1 84 ? -36.072 1.703 44.936 1.00 86.56 84 ARG A N 1
ATOM 641 C CA . ARG A 1 84 ? -36.408 2.146 46.305 1.00 86.56 84 ARG A CA 1
ATOM 642 C C . ARG A 1 84 ? -37.129 3.496 46.320 1.00 86.56 84 ARG A C 1
ATOM 644 O O . ARG A 1 84 ? -37.995 3.716 47.157 1.00 86.56 84 ARG A O 1
ATOM 651 N N . THR A 1 85 ? -36.761 4.392 45.411 1.00 84.69 85 THR A N 1
ATOM 652 C CA . THR A 1 85 ? -37.359 5.732 45.279 1.00 84.69 85 THR A CA 1
ATOM 653 C C . THR A 1 85 ? -38.633 5.754 44.428 1.00 84.69 85 THR A C 1
ATOM 655 O O . THR A 1 85 ? -39.271 6.795 44.326 1.00 84.69 85 THR A O 1
ATOM 658 N N . GLY A 1 86 ? -39.039 4.616 43.850 1.00 81.69 86 GLY A N 1
ATOM 659 C CA . GLY A 1 86 ? -40.272 4.488 43.068 1.00 81.69 86 GLY A CA 1
ATOM 660 C C . GLY A 1 86 ? -40.182 4.998 41.624 1.00 81.69 86 GLY A C 1
ATOM 661 O O . GLY A 1 86 ? -41.204 5.079 40.949 1.00 81.69 86 GLY A O 1
ATOM 662 N N . HIS A 1 87 ? -38.984 5.322 41.128 1.00 80.00 87 HIS A N 1
ATOM 663 C CA . HIS A 1 87 ? -38.777 5.784 39.750 1.00 80.00 87 HIS A CA 1
ATOM 664 C C . HIS A 1 87 ? -38.737 4.637 38.723 1.00 80.00 87 HIS A C 1
ATOM 666 O O . HIS A 1 87 ? -39.066 4.849 37.556 1.00 80.00 87 HIS A O 1
ATOM 672 N N . ILE A 1 88 ? -38.345 3.427 39.142 1.00 84.31 88 ILE A N 1
ATOM 673 C CA . ILE A 1 88 ? -38.327 2.212 38.308 1.00 84.31 88 ILE A CA 1
ATOM 674 C C . ILE A 1 88 ? -39.350 1.210 38.848 1.00 84.31 88 ILE A C 1
ATOM 676 O O . ILE A 1 88 ? -39.418 0.975 40.056 1.00 84.31 88 ILE A O 1
ATOM 680 N N . LYS A 1 89 ? -40.127 0.589 37.950 1.00 79.81 89 LYS A N 1
ATOM 681 C CA . LYS A 1 89 ? -41.089 -0.463 38.308 1.00 79.81 89 LYS A CA 1
ATOM 682 C C . LYS A 1 89 ? -40.361 -1.698 38.847 1.00 79.81 89 LYS A C 1
ATOM 684 O O . LYS A 1 89 ? -39.279 -2.049 38.380 1.00 79.81 89 LYS A O 1
ATOM 689 N N . VAL A 1 90 ? -40.967 -2.383 39.817 1.00 73.88 90 VAL A N 1
ATOM 690 C CA . VAL A 1 90 ? -40.348 -3.539 40.496 1.00 73.88 90 VAL A CA 1
ATOM 691 C C . VAL A 1 90 ? -39.988 -4.661 39.510 1.00 73.88 90 VAL A C 1
ATOM 693 O O . VAL A 1 90 ? -38.934 -5.280 39.674 1.00 73.88 90 VAL A O 1
ATOM 696 N N . ASP A 1 91 ? -40.792 -4.825 38.457 1.00 77.56 91 ASP A N 1
ATOM 697 C CA . ASP A 1 91 ? -40.687 -5.892 37.452 1.00 77.56 91 ASP A CA 1
ATOM 698 C C . ASP A 1 91 ? -39.515 -5.740 36.462 1.00 77.56 91 ASP A C 1
ATOM 700 O O . ASP A 1 91 ? -39.153 -6.706 35.797 1.00 77.56 91 ASP A O 1
ATOM 704 N N . GLU A 1 92 ? -38.903 -4.555 36.341 1.00 81.12 92 GLU A N 1
ATOM 705 C CA . GLU A 1 92 ? -37.813 -4.324 35.376 1.00 81.12 92 GLU A CA 1
ATOM 706 C C . GLU A 1 92 ? -36.481 -4.903 35.888 1.00 81.12 92 GLU A C 1
ATOM 708 O O . GLU A 1 92 ? -36.109 -4.692 37.048 1.00 81.12 92 GLU A O 1
ATOM 713 N N . SER A 1 93 ? -35.733 -5.632 35.051 1.00 86.12 93 SER A N 1
ATOM 714 C CA . SER A 1 93 ? -34.466 -6.255 35.457 1.00 86.12 93 SER A CA 1
ATOM 715 C C . SER A 1 93 ? -33.309 -5.255 35.439 1.00 86.12 93 SER A C 1
ATOM 717 O O . SER A 1 93 ? -33.257 -4.353 34.607 1.00 86.12 93 SER A O 1
ATOM 719 N N . GLU A 1 94 ? -32.311 -5.445 36.311 1.00 85.00 94 GLU A N 1
ATOM 720 C CA . GLU A 1 94 ? -31.048 -4.684 36.258 1.00 85.00 94 GLU A CA 1
ATOM 721 C C . GLU A 1 94 ? -30.337 -4.881 34.903 1.00 85.00 94 GLU A C 1
ATOM 723 O O . GLU A 1 94 ? -29.678 -3.975 34.395 1.00 85.00 94 GLU A O 1
ATOM 728 N N . ASN A 1 95 ? -30.541 -6.045 34.277 1.00 85.00 95 ASN A N 1
ATOM 729 C CA . ASN A 1 95 ? -29.962 -6.398 32.986 1.00 85.00 95 ASN A CA 1
ATOM 730 C C . ASN A 1 95 ? -30.646 -5.732 31.792 1.00 85.00 95 ASN A C 1
ATOM 732 O O . ASN A 1 95 ? -30.132 -5.893 30.689 1.00 85.00 95 ASN A O 1
ATOM 736 N N . ASP A 1 96 ? -31.747 -5.000 31.970 1.00 88.44 96 ASP A N 1
ATOM 737 C CA . ASP A 1 96 ? -32.467 -4.328 30.877 1.00 88.44 96 ASP A CA 1
ATOM 738 C C . ASP A 1 96 ? -31.907 -2.933 30.568 1.00 88.44 96 ASP A C 1
ATOM 740 O O . ASP A 1 96 ? -32.363 -2.250 29.645 1.00 88.44 96 ASP A O 1
ATOM 744 N N . TYR A 1 97 ? -30.878 -2.525 31.312 1.00 90.06 97 TYR A N 1
ATOM 745 C CA . TYR A 1 97 ? -30.302 -1.192 31.270 1.00 90.06 97 TYR A CA 1
ATOM 746 C C . TYR A 1 97 ? -28.847 -1.180 30.809 1.00 90.06 97 TYR A C 1
ATOM 748 O O . TYR A 1 97 ? -28.102 -2.147 30.959 1.00 90.06 97 TYR A O 1
ATOM 756 N N . LEU A 1 98 ? -28.444 -0.048 30.245 1.00 91.50 98 LEU A N 1
ATOM 757 C CA . LEU A 1 98 ? -27.082 0.238 29.814 1.00 91.50 98 LEU A CA 1
ATOM 758 C C . LEU A 1 98 ? -26.702 1.677 30.181 1.00 91.50 98 LEU A C 1
ATOM 760 O O . LEU A 1 98 ? -27.569 2.539 30.353 1.00 91.50 98 LEU A O 1
ATOM 764 N N . LEU A 1 99 ? -25.402 1.939 30.292 1.00 92.56 99 LEU A N 1
ATOM 765 C CA . LEU A 1 99 ? -24.887 3.278 30.563 1.00 92.56 99 LEU A CA 1
ATOM 766 C C . LEU A 1 99 ? -24.485 3.957 29.261 1.00 92.56 99 LEU A C 1
ATOM 768 O O . LEU A 1 99 ? -23.756 3.387 28.453 1.00 92.56 99 LEU A O 1
ATOM 772 N N . GLN A 1 100 ? -24.940 5.191 29.095 1.00 92.56 100 GLN A N 1
ATOM 773 C CA . GLN A 1 100 ? -24.541 6.100 28.030 1.00 92.56 100 GLN A CA 1
ATOM 774 C C . GLN A 1 100 ? -23.741 7.257 28.629 1.00 92.56 100 GLN A C 1
ATOM 776 O O . GLN A 1 100 ? -24.110 7.766 29.686 1.00 92.56 100 GLN A O 1
ATOM 781 N N . LEU A 1 101 ? -22.685 7.723 27.966 1.00 91.38 101 LEU A N 1
ATOM 782 C CA . LEU A 1 101 ? -21.997 8.956 28.368 1.00 91.38 101 LEU A CA 1
ATOM 783 C C . LEU A 1 101 ? -22.857 10.186 28.039 1.00 91.38 101 LEU A C 1
ATOM 785 O O . LEU A 1 101 ? -23.398 10.302 26.939 1.00 91.38 101 LEU A O 1
ATOM 789 N N . VAL A 1 102 ? -22.990 11.127 28.978 1.00 89.69 102 VAL A N 1
ATOM 790 C CA . VAL A 1 102 ? -23.768 12.357 28.740 1.00 89.69 102 VAL A CA 1
ATOM 791 C C . VAL A 1 102 ? -23.137 13.181 27.613 1.00 89.69 102 VAL A C 1
ATOM 793 O O . VAL A 1 102 ? -21.931 13.409 27.597 1.00 89.69 102 VAL A O 1
ATOM 796 N N . GLY A 1 103 ? -23.966 13.652 26.677 1.00 83.88 103 GLY A N 1
ATOM 797 C CA . GLY A 1 103 ? -23.531 14.468 25.536 1.00 83.88 103 GLY A CA 1
ATOM 798 C C . GLY A 1 103 ? -22.921 13.674 24.377 1.00 83.88 103 GLY A C 1
ATOM 799 O O . GLY A 1 103 ? -22.627 14.255 23.336 1.00 83.88 103 GLY A O 1
ATOM 800 N N . GLN A 1 104 ? -22.777 12.355 24.516 1.00 86.31 104 GLN A N 1
ATOM 801 C CA . GLN A 1 104 ? -22.288 11.471 23.462 1.00 86.31 104 GLN A CA 1
ATOM 802 C C . GLN A 1 104 ? -23.297 10.353 23.197 1.00 86.31 104 GLN A C 1
ATOM 804 O O . GLN A 1 104 ? -24.104 10.008 24.055 1.00 86.31 104 GLN A O 1
ATOM 809 N N . LYS A 1 105 ? -23.246 9.743 22.011 1.00 85.94 105 LYS A N 1
ATOM 810 C CA . LYS A 1 105 ? -24.002 8.513 21.718 1.00 85.94 105 LYS A CA 1
ATOM 811 C C . LYS A 1 105 ? -23.225 7.247 22.095 1.00 85.94 105 LYS A C 1
ATOM 813 O O . LYS A 1 105 ? -23.581 6.188 21.623 1.00 85.94 105 LYS A O 1
ATOM 818 N N . SER A 1 106 ? -22.183 7.352 22.915 1.00 90.75 106 SER A N 1
ATOM 819 C CA . SER A 1 106 ? -21.320 6.230 23.293 1.00 90.75 106 SER A CA 1
ATOM 820 C C . SER A 1 106 ? -21.895 5.461 24.483 1.00 90.75 106 SER A C 1
ATOM 822 O O . SER A 1 106 ? -22.304 6.073 25.477 1.00 90.75 106 SER A O 1
ATOM 824 N N . TYR A 1 107 ? -21.882 4.133 24.406 1.00 91.06 107 TYR A N 1
ATOM 825 C CA . TYR A 1 107 ? -22.401 3.235 25.436 1.00 91.06 107 TYR A CA 1
ATOM 826 C C . TYR A 1 107 ? -21.294 2.388 26.065 1.00 91.06 107 TYR A C 1
ATOM 828 O O . TYR A 1 107 ? -20.273 2.121 25.440 1.00 91.06 107 TYR A O 1
ATOM 836 N N . LEU A 1 108 ? -21.491 1.980 27.318 1.00 90.25 108 LEU A N 1
ATOM 837 C CA . LEU A 1 108 ? -20.574 1.099 28.038 1.00 90.25 108 LEU A CA 1
ATOM 838 C C . LEU A 1 108 ? -21.212 -0.287 28.134 1.00 90.25 108 LEU A C 1
ATOM 840 O O . LEU A 1 108 ? -22.066 -0.508 28.999 1.00 90.25 108 LEU A O 1
ATOM 844 N N . THR A 1 109 ? -20.826 -1.209 27.249 1.00 85.94 109 THR A N 1
ATOM 845 C CA . THR A 1 109 ? -21.398 -2.568 27.218 1.00 85.94 109 THR A CA 1
ATOM 846 C C . THR A 1 109 ? -20.451 -3.642 27.744 1.00 85.94 109 THR A C 1
ATOM 848 O O . THR A 1 109 ? -20.917 -4.695 28.183 1.00 85.94 109 THR A O 1
ATOM 851 N N . LYS A 1 110 ? -19.138 -3.376 27.796 1.00 84.31 110 LYS A N 1
ATOM 852 C CA . LYS A 1 110 ? -18.147 -4.320 28.343 1.00 84.31 110 LYS A CA 1
ATOM 853 C C . LYS A 1 110 ? -18.270 -4.457 29.863 1.00 84.31 110 LYS A C 1
ATOM 855 O O . LYS A 1 110 ? -17.908 -3.551 30.617 1.00 84.31 110 LYS A O 1
ATOM 860 N N . CYS A 1 111 ? -18.763 -5.610 30.310 1.00 81.12 111 CYS A N 1
ATOM 861 C CA . CYS A 1 111 ? -19.002 -5.930 31.721 1.00 81.12 111 CYS A CA 1
ATOM 862 C C . CYS A 1 111 ? -17.727 -6.255 32.519 1.00 81.12 111 CYS A C 1
ATOM 864 O O . CYS A 1 111 ? -17.721 -6.139 33.742 1.00 81.12 111 CYS A O 1
ATOM 866 N N . ASP A 1 112 ? -16.657 -6.660 31.834 1.00 82.88 112 ASP A N 1
ATOM 867 C CA . ASP A 1 112 ? -15.365 -7.076 32.393 1.00 82.88 112 ASP A CA 1
ATOM 868 C C . ASP A 1 112 ? -14.381 -5.911 32.600 1.00 82.88 112 ASP A C 1
ATOM 870 O O . ASP A 1 112 ? -13.351 -6.067 33.257 1.00 82.88 112 ASP A O 1
ATOM 874 N N . LYS A 1 113 ? -14.683 -4.729 32.051 1.00 86.88 113 LYS A N 1
ATOM 875 C CA . LYS A 1 113 ? -13.821 -3.546 32.135 1.00 86.88 113 LYS A CA 1
ATOM 876 C C . LYS A 1 113 ? -14.230 -2.628 33.286 1.00 86.88 113 LYS A C 1
ATOM 878 O O . LYS A 1 113 ? -15.409 -2.374 33.524 1.00 86.88 113 LYS A O 1
ATOM 883 N N . LEU A 1 114 ? -13.232 -2.084 33.982 1.00 90.31 114 LEU A N 1
ATOM 884 C CA . LEU A 1 114 ? -13.430 -1.100 35.049 1.00 90.31 114 LEU A CA 1
ATOM 885 C C . LEU A 1 114 ? -13.835 0.255 34.462 1.00 90.31 114 LEU A C 1
ATOM 887 O O . LEU A 1 114 ? -13.292 0.673 33.438 1.00 90.31 114 LEU A O 1
ATOM 891 N N . LEU A 1 115 ? -14.711 0.994 35.144 1.00 89.38 115 LEU A N 1
ATOM 892 C CA . LEU A 1 115 ? -15.193 2.302 34.680 1.00 89.38 115 LEU A CA 1
ATOM 893 C C . LEU A 1 115 ? -14.057 3.305 34.437 1.00 89.38 115 LEU A C 1
ATOM 895 O O . LEU A 1 115 ? -14.084 4.049 33.463 1.00 89.38 115 LEU A O 1
ATOM 899 N N . ILE A 1 116 ? -13.018 3.279 35.269 1.00 88.75 116 ILE A N 1
ATOM 900 C CA . ILE A 1 116 ? -11.863 4.178 35.145 1.00 88.75 116 ILE A CA 1
ATOM 901 C C . ILE A 1 116 ? -10.976 3.903 33.921 1.00 88.75 116 ILE A C 1
ATOM 903 O O . ILE A 1 116 ? -10.160 4.744 33.555 1.00 88.75 116 ILE A O 1
ATOM 907 N N . THR A 1 117 ? -11.123 2.745 33.271 1.00 89.88 117 THR A N 1
ATOM 908 C CA . THR A 1 117 ? -10.356 2.427 32.053 1.00 89.88 117 THR A CA 1
ATOM 909 C C . THR A 1 117 ? -10.939 3.077 30.803 1.00 89.88 117 THR A C 1
ATOM 911 O O . THR A 1 117 ? -10.242 3.184 29.797 1.00 89.88 117 THR A O 1
ATOM 914 N N . TYR A 1 118 ? -12.186 3.552 30.851 1.00 90.94 118 TYR A N 1
ATOM 915 C CA . TYR A 1 118 ? -12.791 4.273 29.736 1.00 90.94 118 TYR A CA 1
ATOM 916 C C . TYR A 1 118 ? -12.166 5.664 29.602 1.00 90.94 118 TYR A C 1
ATOM 918 O O . TYR A 1 118 ? -12.055 6.398 30.587 1.00 90.94 118 TYR A O 1
ATOM 926 N N . SER A 1 119 ? -11.767 6.030 28.381 1.00 89.94 119 SER A N 1
ATOM 927 C CA . SER A 1 119 ? -11.030 7.269 28.099 1.00 89.94 119 SER A CA 1
ATOM 928 C C . SER A 1 119 ? -11.751 8.515 28.610 1.00 89.94 119 SER A C 1
ATOM 930 O O . SER A 1 119 ? -11.133 9.360 29.254 1.00 89.94 119 SER A O 1
ATOM 932 N N . ASP A 1 120 ? -13.063 8.604 28.383 1.00 89.88 120 ASP A N 1
ATOM 933 C CA . ASP A 1 120 ? -13.872 9.757 28.788 1.00 89.88 120 ASP A CA 1
ATOM 934 C C . ASP A 1 120 ? -14.019 9.854 30.312 1.00 89.88 120 ASP A C 1
ATOM 936 O O . ASP A 1 120 ? -13.926 10.938 30.887 1.00 89.88 120 ASP A O 1
ATOM 940 N N . VAL A 1 121 ? -14.185 8.713 30.989 1.00 90.62 121 VAL A N 1
ATOM 941 C CA . VAL A 1 121 ? -14.300 8.648 32.455 1.00 90.62 121 VAL A CA 1
ATOM 942 C C . VAL A 1 121 ? -12.980 9.050 33.105 1.00 90.62 121 VAL A C 1
ATOM 944 O O . VAL A 1 121 ? -12.955 9.856 34.037 1.00 90.62 121 VAL A O 1
ATOM 947 N N . ARG A 1 122 ? -11.868 8.527 32.583 1.00 89.62 122 ARG A N 1
ATOM 948 C CA . ARG A 1 122 ? -10.527 8.876 33.043 1.00 89.62 122 ARG A CA 1
ATOM 949 C C . ARG A 1 122 ? -10.230 10.357 32.837 1.00 89.62 122 ARG A C 1
ATOM 951 O O . ARG A 1 122 ? -9.779 11.014 33.771 1.00 89.62 122 ARG A O 1
ATOM 958 N N . SER A 1 123 ? -10.534 10.884 31.651 1.00 90.31 123 SER A N 1
ATOM 959 C CA . SER A 1 123 ? -10.338 12.297 31.327 1.00 90.31 123 SER A CA 1
ATOM 960 C C . SER A 1 123 ? -11.162 13.213 32.236 1.00 90.31 123 SER A C 1
ATOM 962 O O . SER A 1 123 ? -10.653 14.229 32.704 1.00 90.31 123 SER A O 1
ATOM 964 N N . ALA A 1 124 ? -12.405 12.842 32.564 1.00 91.38 124 ALA A N 1
ATOM 965 C CA . ALA A 1 124 ? -13.226 13.602 33.504 1.00 91.38 124 ALA A CA 1
ATOM 966 C C . ALA A 1 124 ? -12.552 13.712 34.884 1.00 91.38 124 ALA A C 1
ATOM 968 O O . ALA A 1 124 ? -12.376 14.820 35.393 1.00 91.38 124 ALA A O 1
ATOM 969 N N . PHE A 1 125 ? -12.067 12.600 35.443 1.00 91.25 125 PHE A N 1
ATOM 970 C CA . PHE A 1 125 ? -11.343 12.628 36.718 1.00 91.25 125 PHE A CA 1
ATOM 971 C C . PHE A 1 125 ? -10.012 13.389 36.644 1.00 91.25 125 PHE A C 1
ATOM 973 O O . PHE A 1 125 ? -9.662 14.137 37.563 1.00 91.25 125 PHE A O 1
ATOM 980 N N . GLU A 1 126 ? -9.270 13.248 35.545 1.00 90.31 126 GLU A N 1
ATOM 981 C CA . GLU A 1 126 ? -8.040 14.007 35.305 1.00 90.31 126 GLU A CA 1
ATOM 982 C C . GLU A 1 126 ? -8.305 15.521 35.220 1.00 90.31 126 GLU A C 1
ATOM 984 O O . GLU A 1 126 ? -7.448 16.303 35.630 1.00 90.31 126 GLU A O 1
ATOM 989 N N . ASN A 1 127 ? -9.507 15.939 34.823 1.00 92.44 127 ASN A N 1
ATOM 990 C CA . ASN A 1 127 ? -9.928 17.338 34.734 1.00 92.44 127 ASN A CA 1
ATOM 991 C C . ASN A 1 127 ? -10.715 17.852 35.958 1.00 92.44 127 ASN A C 1
ATOM 993 O O . ASN A 1 127 ? -11.296 18.931 35.887 1.00 92.44 127 ASN A O 1
ATOM 997 N N . TYR A 1 128 ? -10.730 17.123 37.083 1.00 90.75 128 TYR A N 1
ATOM 998 C CA . TYR A 1 128 ? -11.520 17.470 38.283 1.00 90.75 128 TYR A CA 1
ATOM 999 C C . TYR A 1 128 ? -13.037 17.573 38.028 1.00 90.75 128 TYR A C 1
ATOM 1001 O O . TYR A 1 128 ? -13.745 18.319 38.703 1.00 90.75 128 TYR A O 1
ATOM 1009 N N . ALA A 1 129 ? -13.546 16.816 37.058 1.00 91.94 129 ALA A N 1
ATOM 1010 C CA . ALA A 1 129 ? -14.962 16.738 36.737 1.00 91.94 129 ALA A CA 1
ATOM 1011 C C . ALA A 1 129 ? -15.549 15.381 37.151 1.00 91.94 129 ALA A C 1
ATOM 1013 O O . ALA A 1 129 ? -14.889 14.344 37.068 1.00 91.94 129 ALA A O 1
ATOM 1014 N N . ASN A 1 130 ? -16.819 15.387 37.556 1.00 92.25 130 ASN A N 1
ATOM 1015 C CA . ASN A 1 130 ? -17.574 14.163 37.812 1.00 92.25 130 ASN A CA 1
ATOM 1016 C C . ASN A 1 130 ? -17.996 13.535 36.473 1.00 92.25 130 ASN A C 1
ATOM 1018 O O . ASN A 1 130 ? -18.671 14.212 35.689 1.00 92.25 130 ASN A O 1
ATOM 1022 N N . PRO A 1 131 ? -17.645 12.268 36.187 1.00 93.06 131 PRO A N 1
ATOM 1023 C CA . PRO A 1 131 ? -18.169 11.564 35.026 1.00 93.06 131 PRO A CA 1
ATOM 1024 C C . PRO A 1 131 ? -19.694 11.460 35.115 1.00 93.06 131 PRO A C 1
ATOM 1026 O O . PRO A 1 131 ? -20.246 11.075 36.151 1.00 93.06 131 PRO A O 1
ATOM 1029 N N . ARG A 1 132 ? -20.369 11.803 34.016 1.00 94.12 132 ARG A N 1
ATOM 1030 C CA . ARG A 1 132 ? -21.830 11.832 33.935 1.00 94.12 132 ARG A CA 1
ATOM 1031 C C . ARG A 1 132 ? -22.342 10.772 32.973 1.00 94.12 132 ARG A C 1
ATOM 1033 O O . ARG A 1 132 ? -21.909 10.718 31.820 1.00 94.12 132 ARG A O 1
ATOM 1040 N N . PHE A 1 133 ? -23.319 9.997 33.423 1.00 94.75 133 PHE A N 1
ATOM 1041 C CA . PHE A 1 133 ? -23.943 8.935 32.643 1.00 94.75 133 PHE A CA 1
ATOM 1042 C C . PHE A 1 133 ? -25.455 9.116 32.549 1.00 94.75 133 PHE A C 1
ATOM 1044 O O . PHE A 1 133 ? -26.086 9.648 33.458 1.00 94.75 133 PHE A O 1
ATOM 1051 N N . VAL A 1 134 ? -26.049 8.625 31.468 1.00 93.00 134 VAL A N 1
ATOM 1052 C CA . VAL A 1 134 ? -27.493 8.436 31.330 1.00 93.00 134 VAL A CA 1
ATOM 1053 C C . VAL A 1 134 ? -27.775 6.942 31.370 1.00 93.00 134 VAL A C 1
ATOM 1055 O O . VAL A 1 134 ? -27.192 6.177 30.601 1.00 93.00 134 VAL A O 1
ATOM 1058 N N . LEU A 1 135 ? -28.669 6.525 32.259 1.00 92.94 135 LEU A N 1
ATOM 1059 C CA . LEU A 1 135 ? -29.168 5.158 32.300 1.00 92.94 135 LEU A CA 1
ATOM 1060 C C . LEU A 1 135 ? -30.240 4.996 31.213 1.00 92.94 135 LEU A C 1
ATOM 1062 O O . LEU A 1 135 ? -31.262 5.683 31.244 1.00 92.94 135 LEU A O 1
ATOM 1066 N N . ARG A 1 136 ? -29.994 4.116 30.239 1.00 91.00 136 ARG A N 1
ATOM 1067 C CA . ARG A 1 136 ? -30.859 3.896 29.066 1.00 91.00 136 ARG A CA 1
ATOM 1068 C C . ARG A 1 136 ? -31.380 2.469 29.022 1.00 91.00 136 ARG A C 1
ATOM 1070 O O . ARG A 1 136 ? -30.684 1.542 29.435 1.00 91.00 136 ARG A O 1
ATOM 1077 N N . ARG A 1 137 ? -32.582 2.277 28.478 1.00 91.06 137 ARG A N 1
ATOM 1078 C CA . ARG A 1 137 ? -33.162 0.940 28.286 1.00 91.06 137 ARG A CA 1
ATOM 1079 C C . ARG A 1 137 ? -32.638 0.301 27.008 1.00 91.06 137 ARG A C 1
ATOM 1081 O O . ARG A 1 137 ? -32.699 0.893 25.929 1.00 91.06 137 ARG A O 1
ATOM 1088 N N . LYS A 1 138 ? -32.199 -0.954 27.108 1.00 90.00 138 LYS A N 1
ATOM 1089 C CA . LYS A 1 138 ? -31.657 -1.735 25.984 1.00 90.00 138 LYS A CA 1
ATOM 1090 C C . LYS A 1 138 ? -32.651 -1.861 24.842 1.00 90.00 138 LYS A C 1
ATOM 1092 O O . LYS A 1 138 ? -32.285 -1.646 23.693 1.00 90.00 138 LYS A O 1
ATOM 1097 N N . ALA A 1 139 ? -33.912 -2.131 25.171 1.00 88.88 139 ALA A N 1
ATOM 1098 C CA . ALA A 1 139 ? -34.979 -2.277 24.189 1.00 88.88 139 ALA A CA 1
ATOM 1099 C C . ALA A 1 139 ? -35.199 -1.015 23.341 1.00 88.88 139 ALA A C 1
ATOM 1101 O O . ALA A 1 139 ? -35.616 -1.138 22.200 1.00 88.88 139 ALA A O 1
ATOM 1102 N N . ILE A 1 140 ? -34.918 0.181 23.873 1.00 89.12 140 ILE A N 1
ATOM 1103 C CA . ILE A 1 140 ? -35.047 1.436 23.120 1.00 89.12 140 ILE A CA 1
ATOM 1104 C C . ILE A 1 140 ? -33.802 1.658 22.266 1.00 89.12 140 ILE A C 1
ATOM 1106 O O . ILE A 1 140 ? -33.916 1.908 21.074 1.00 89.12 140 ILE A O 1
ATOM 1110 N N . VAL A 1 141 ? -32.614 1.514 22.858 1.00 88.75 141 VAL A N 1
ATOM 1111 C CA . VAL A 1 141 ? -31.346 1.755 22.154 1.00 88.75 141 VAL A CA 1
ATOM 1112 C C . VAL A 1 141 ? -31.156 0.798 20.978 1.00 88.75 141 VAL A C 1
ATOM 1114 O O . VAL A 1 141 ? -30.703 1.217 19.921 1.00 88.75 141 VAL A O 1
ATOM 1117 N N . LEU A 1 142 ? -31.520 -0.478 21.125 1.00 87.50 142 LEU A N 1
ATOM 1118 C CA . LEU A 1 142 ? -31.319 -1.480 20.074 1.00 87.50 142 LEU A CA 1
ATOM 1119 C C . LEU A 1 142 ? -32.256 -1.312 18.864 1.00 87.50 142 LEU A C 1
ATOM 1121 O O . LEU A 1 142 ? -31.956 -1.861 17.808 1.00 87.50 142 LEU A O 1
ATOM 1125 N N . LEU A 1 143 ? -33.345 -0.538 18.971 1.00 87.69 143 LEU A N 1
ATOM 1126 C CA . LEU A 1 143 ? -34.206 -0.225 17.818 1.00 87.69 143 LEU A CA 1
ATOM 1127 C C . LEU A 1 143 ? -33.483 0.626 16.769 1.00 87.69 143 LEU A C 1
ATOM 1129 O O . LEU A 1 143 ? -33.771 0.497 15.580 1.00 87.69 143 LEU A O 1
ATOM 1133 N N . ASP A 1 144 ? -32.522 1.446 17.199 1.00 86.31 144 ASP A N 1
ATOM 1134 C CA . ASP A 1 144 ? -31.726 2.296 16.311 1.00 86.31 144 ASP A CA 1
ATOM 1135 C C . ASP A 1 144 ? -30.676 1.497 15.511 1.00 86.31 144 ASP A C 1
ATOM 1137 O O . ASP A 1 144 ? -30.093 2.022 14.561 1.00 86.31 144 ASP A O 1
ATOM 1141 N N . TYR A 1 145 ? -30.449 0.222 15.858 1.00 87.62 145 TYR A N 1
ATOM 1142 C CA . TYR A 1 145 ? -29.435 -0.647 15.248 1.00 87.62 145 TYR A CA 1
ATOM 1143 C C . TYR A 1 145 ? -30.053 -1.941 14.692 1.00 87.62 145 TYR A C 1
ATOM 1145 O O . TYR A 1 145 ? -29.765 -3.038 15.184 1.00 87.62 145 TYR A O 1
ATOM 1153 N N . PRO A 1 146 ? -30.928 -1.842 13.673 1.00 85.56 146 PRO A N 1
ATOM 1154 C CA . PRO A 1 146 ? -31.533 -3.011 13.055 1.00 85.56 146 PRO A CA 1
ATOM 1155 C C . PRO A 1 146 ? -30.499 -3.810 12.260 1.00 85.56 146 PRO A C 1
ATOM 1157 O O . PRO A 1 146 ? -29.603 -3.244 11.633 1.00 85.56 146 PRO A O 1
ATOM 1160 N N . LYS A 1 147 ? -30.691 -5.131 12.202 1.00 83.44 147 LYS A N 1
ATOM 1161 C CA . LYS A 1 147 ? -29.838 -6.034 11.427 1.00 83.44 147 LYS A CA 1
ATOM 1162 C C . LYS A 1 147 ? -29.670 -5.551 9.977 1.00 83.44 147 LYS A C 1
ATOM 1164 O O . LYS A 1 147 ? -30.680 -5.355 9.287 1.00 83.44 147 LYS A O 1
ATOM 1169 N N . PRO A 1 148 ? -28.431 -5.397 9.468 1.00 83.31 148 PRO A N 1
ATOM 1170 C CA . PRO A 1 148 ? -28.207 -4.993 8.090 1.00 83.31 148 PRO A CA 1
ATOM 1171 C C . PRO A 1 148 ? -28.757 -6.042 7.120 1.00 83.31 148 PRO A C 1
ATOM 1173 O O . PRO A 1 148 ? -28.736 -7.249 7.376 1.00 83.31 148 PRO A O 1
ATOM 1176 N N . ARG A 1 149 ? -29.240 -5.574 5.965 1.00 83.12 149 ARG A N 1
ATOM 1177 C CA . ARG A 1 149 ? -29.704 -6.465 4.894 1.00 83.12 149 ARG A CA 1
ATOM 1178 C C . ARG A 1 149 ? -28.537 -7.330 4.389 1.00 83.12 149 ARG A C 1
ATOM 1180 O O . ARG A 1 149 ? -27.408 -6.837 4.347 1.00 83.12 149 ARG A O 1
ATOM 1187 N N . PRO A 1 150 ? -28.788 -8.578 3.952 1.00 82.94 150 PRO A N 1
ATOM 1188 C CA . PRO A 1 150 ? -27.748 -9.421 3.370 1.00 82.94 150 PRO A CA 1
ATOM 1189 C C . PRO A 1 150 ? -27.031 -8.714 2.213 1.00 82.94 150 PRO A C 1
ATOM 1191 O O . PRO A 1 150 ? -27.671 -8.248 1.269 1.00 82.94 150 PRO A O 1
ATOM 1194 N N . ILE A 1 151 ? -25.700 -8.633 2.278 1.00 84.81 151 ILE A N 1
ATOM 1195 C CA . ILE A 1 151 ? -24.897 -8.044 1.203 1.00 84.81 151 ILE A CA 1
ATOM 1196 C C . ILE A 1 151 ? -24.921 -9.004 0.014 1.00 84.81 151 ILE A C 1
ATOM 1198 O O . ILE A 1 151 ? -24.463 -10.144 0.101 1.00 84.81 151 ILE A O 1
ATOM 1202 N N . HIS A 1 152 ? -25.455 -8.546 -1.116 1.00 88.06 152 HIS A N 1
ATOM 1203 C CA . HIS A 1 152 ? -25.469 -9.343 -2.332 1.00 88.06 152 HIS A CA 1
ATOM 1204 C C . HIS A 1 152 ? -24.086 -9.388 -2.970 1.00 88.06 152 HIS A C 1
ATOM 1206 O O . HIS A 1 152 ? -23.436 -8.365 -3.178 1.00 88.06 152 HIS A O 1
ATOM 1212 N N . LYS A 1 153 ? -23.675 -10.593 -3.366 1.00 90.62 153 LYS A N 1
ATOM 1213 C CA . LYS A 1 153 ? -22.453 -10.801 -4.136 1.00 90.62 153 LYS A CA 1
ATOM 1214 C C . LYS A 1 153 ? -22.536 -10.050 -5.471 1.00 90.62 153 LYS A C 1
ATOM 1216 O O . LYS A 1 153 ? -23.446 -10.362 -6.255 1.00 90.62 153 LYS A O 1
ATOM 1221 N N . PRO A 1 154 ? -21.628 -9.106 -5.759 1.00 93.75 154 PRO A N 1
ATOM 1222 C CA . PRO A 1 154 ? -21.692 -8.326 -6.986 1.00 93.75 154 PRO A CA 1
ATOM 1223 C C . PRO A 1 154 ? -21.337 -9.180 -8.210 1.00 93.75 154 PRO A C 1
ATOM 1225 O O . PRO A 1 154 ? -20.686 -10.222 -8.099 1.00 93.75 154 PRO A O 1
ATOM 1228 N N . ASN A 1 155 ? -21.787 -8.745 -9.391 1.00 94.19 155 ASN A N 1
ATOM 1229 C CA . ASN A 1 155 ? -21.703 -9.541 -10.619 1.00 94.19 155 ASN A CA 1
ATOM 1230 C C . ASN A 1 155 ? -20.256 -9.886 -11.013 1.00 94.19 155 ASN A C 1
ATOM 1232 O O . ASN A 1 155 ? -19.978 -11.019 -11.388 1.00 94.19 155 ASN A O 1
ATOM 1236 N N . TYR A 1 156 ? -19.318 -8.946 -10.855 1.00 93.06 156 TYR A N 1
ATOM 1237 C CA . TYR A 1 156 ? -17.913 -9.160 -11.219 1.00 93.06 156 TYR A CA 1
ATOM 1238 C C . TYR A 1 156 ? -17.255 -10.307 -10.433 1.00 93.06 156 TYR A C 1
ATOM 1240 O O . TYR A 1 156 ? -16.421 -11.013 -10.986 1.00 93.06 156 TYR A O 1
ATOM 1248 N N . VAL A 1 157 ? -17.667 -10.553 -9.180 1.00 93.12 157 VAL A N 1
ATOM 1249 C CA . VAL A 1 157 ? -17.151 -11.688 -8.392 1.00 93.12 157 VAL A CA 1
ATOM 1250 C C . VAL A 1 157 ? -17.685 -13.006 -8.947 1.00 93.12 157 VAL A C 1
ATOM 1252 O O . VAL A 1 157 ? -16.937 -13.965 -9.077 1.00 93.12 157 VAL A O 1
ATOM 1255 N N . ARG A 1 158 ? -18.968 -13.054 -9.327 1.00 91.81 158 ARG A N 1
ATOM 1256 C CA . ARG A 1 158 ? -19.568 -14.256 -9.933 1.00 91.81 158 ARG A CA 1
ATOM 1257 C C . ARG A 1 158 ? -18.947 -14.563 -11.293 1.00 91.81 158 ARG A C 1
ATOM 1259 O O . ARG A 1 158 ? -18.713 -15.726 -11.612 1.00 91.81 158 ARG A O 1
ATOM 1266 N N . ALA A 1 159 ? -18.688 -13.521 -12.082 1.00 91.19 159 ALA A N 1
ATOM 1267 C CA . ALA A 1 159 ? -18.030 -13.640 -13.374 1.00 91.19 159 ALA A CA 1
ATOM 1268 C C . ALA A 1 159 ? -16.605 -14.192 -13.223 1.00 91.19 159 ALA A C 1
ATOM 1270 O O . ALA A 1 159 ? -16.250 -15.135 -13.926 1.00 91.19 159 ALA A O 1
ATOM 1271 N N . GLU A 1 160 ? -15.822 -13.670 -12.274 1.00 88.50 160 GLU A N 1
ATOM 1272 C CA . GLU A 1 160 ? -14.457 -14.149 -12.034 1.00 88.50 160 GLU A CA 1
ATOM 1273 C C . GLU A 1 160 ? -14.428 -15.593 -11.524 1.00 88.50 160 GLU A C 1
ATOM 1275 O O . GLU A 1 160 ? -13.654 -16.405 -12.021 1.00 88.50 160 GLU A O 1
ATOM 1280 N N . GLU A 1 161 ? -15.316 -15.967 -10.606 1.00 90.12 161 GLU A N 1
ATOM 1281 C CA . GLU A 1 161 ? -15.428 -17.358 -10.152 1.00 90.12 161 GLU A CA 1
ATOM 1282 C C . GLU A 1 161 ? -15.838 -18.310 -11.273 1.00 90.12 161 GLU A C 1
ATOM 1284 O O . GLU A 1 161 ? -15.286 -19.401 -11.387 1.00 90.12 161 GLU A O 1
ATOM 1289 N N . SER A 1 162 ? -16.764 -17.890 -12.139 1.00 89.19 162 SER A N 1
ATOM 1290 C CA . SER A 1 162 ? -17.164 -18.680 -13.309 1.00 89.19 162 SER A CA 1
ATOM 1291 C C . SER A 1 162 ? -15.996 -18.853 -14.286 1.00 89.19 162 SER A C 1
ATOM 1293 O O . SER A 1 162 ? -15.819 -19.929 -14.864 1.00 89.19 162 SER A O 1
ATOM 1295 N N . ARG A 1 163 ? -15.169 -17.810 -14.449 1.00 87.25 163 ARG A N 1
ATOM 1296 C CA . ARG A 1 163 ? -13.947 -17.841 -15.261 1.00 87.25 163 ARG A CA 1
ATOM 1297 C C . ARG A 1 163 ? -12.928 -18.822 -14.678 1.00 87.25 163 ARG A C 1
ATOM 1299 O O . ARG A 1 163 ? -12.449 -19.683 -15.410 1.00 87.25 163 ARG A O 1
ATOM 1306 N N . LEU A 1 164 ? -12.654 -18.742 -13.374 1.00 85.25 164 LEU A N 1
ATOM 1307 C CA . LEU A 1 164 ? -11.727 -19.636 -12.671 1.00 85.25 164 LEU A CA 1
ATOM 1308 C C . LEU A 1 164 ? -12.197 -21.096 -12.700 1.00 85.25 164 LEU A C 1
ATOM 1310 O O . LEU A 1 164 ? -11.411 -21.975 -13.041 1.00 85.25 164 LEU A O 1
ATOM 1314 N N . ALA A 1 165 ? -13.482 -21.355 -12.443 1.00 83.38 165 ALA A N 1
ATOM 1315 C CA . ALA A 1 165 ? -14.056 -22.699 -12.525 1.00 83.38 165 ALA A CA 1
ATOM 1316 C C . ALA A 1 165 ? -13.950 -23.284 -13.945 1.00 83.38 165 ALA A C 1
ATOM 1318 O O . ALA A 1 165 ? -13.678 -24.471 -14.118 1.00 83.38 165 ALA A O 1
ATOM 1319 N N . SER A 1 166 ? -14.105 -22.445 -14.975 1.00 81.44 166 SER A N 1
ATOM 1320 C CA . SER A 1 166 ? -13.908 -22.854 -16.371 1.00 81.44 166 SER A CA 1
ATOM 1321 C C . SER A 1 166 ? -12.441 -23.174 -16.683 1.00 81.44 166 SER A C 1
ATOM 1323 O O . SER A 1 166 ? -12.163 -24.101 -17.441 1.00 81.44 166 SER A O 1
ATOM 1325 N N . GLU A 1 167 ? -11.489 -22.424 -16.121 1.00 76.81 167 GLU A N 1
ATOM 1326 C CA . GLU A 1 167 ? -10.054 -22.710 -16.252 1.00 76.81 167 GLU A CA 1
ATOM 1327 C C . GLU A 1 167 ? -9.656 -24.002 -15.527 1.00 76.81 167 GLU A C 1
ATOM 1329 O O . GLU A 1 167 ? -8.880 -24.794 -16.059 1.00 76.81 167 GLU A O 1
ATOM 1334 N N . GLU A 1 168 ? -10.216 -24.253 -14.346 1.00 73.81 168 GLU A N 1
ATOM 1335 C CA . GLU A 1 168 ? -9.966 -25.465 -13.562 1.00 73.81 168 GLU A CA 1
ATOM 1336 C C . GLU A 1 168 ? -10.587 -26.712 -14.209 1.00 73.81 168 GLU A C 1
ATOM 1338 O O . GLU A 1 168 ? -9.931 -27.748 -14.317 1.00 73.81 168 GLU A O 1
ATOM 1343 N N . ALA A 1 169 ? -11.799 -26.602 -14.761 1.00 72.06 169 ALA A N 1
ATOM 1344 C CA . ALA A 1 169 ? -12.419 -27.675 -15.539 1.00 72.06 169 ALA A CA 1
ATOM 1345 C C . ALA A 1 169 ? -11.602 -28.028 -16.796 1.00 72.06 169 ALA A C 1
ATOM 1347 O O . ALA A 1 169 ? -11.460 -29.204 -17.137 1.00 72.06 169 ALA A O 1
ATOM 1348 N N . LYS A 1 170 ? -11.008 -27.026 -17.461 1.00 68.50 170 LYS A N 1
ATOM 1349 C CA . LYS A 1 170 ? -10.082 -27.253 -18.583 1.00 68.50 170 LYS A CA 1
ATOM 1350 C C . LYS A 1 170 ? -8.814 -27.992 -18.143 1.00 68.50 170 LYS A C 1
ATOM 1352 O O . LYS A 1 170 ? -8.384 -28.890 -18.864 1.00 68.50 170 LYS A O 1
ATOM 1357 N N . ARG A 1 171 ? -8.253 -27.663 -16.970 1.00 59.50 171 ARG A N 1
ATOM 1358 C CA . ARG A 1 171 ? -7.095 -28.372 -16.382 1.00 59.50 171 ARG A CA 1
ATOM 1359 C C . ARG A 1 171 ? -7.413 -29.827 -16.027 1.00 59.50 171 ARG A C 1
ATOM 1361 O O . ARG A 1 171 ? -6.607 -30.706 -16.306 1.00 59.50 171 ARG A O 1
ATOM 1368 N N . ASN A 1 172 ? -8.588 -30.102 -15.463 1.00 59.59 172 ASN A N 1
ATOM 1369 C CA . ASN A 1 172 ? -8.952 -31.465 -15.059 1.00 59.59 172 ASN A CA 1
ATOM 1370 C C . ASN A 1 172 ? -9.252 -32.380 -16.261 1.00 59.59 172 ASN A C 1
ATOM 1372 O O . ASN A 1 172 ? -8.875 -33.553 -16.245 1.00 59.59 172 ASN A O 1
ATOM 1376 N N . ASN A 1 173 ? -9.832 -31.842 -17.340 1.00 56.47 173 ASN A N 1
ATOM 1377 C CA . ASN A 1 173 ? -10.131 -32.597 -18.566 1.00 56.47 173 ASN A CA 1
ATOM 1378 C C . ASN A 1 173 ? -8.905 -32.888 -19.456 1.00 56.47 173 ASN A C 1
ATOM 1380 O O . ASN A 1 173 ? -9.034 -33.617 -20.436 1.00 56.47 173 ASN A O 1
ATOM 1384 N N . THR A 1 174 ? -7.723 -32.350 -19.142 1.00 50.00 174 THR A N 1
ATOM 1385 C CA . THR A 1 174 ? -6.477 -32.576 -19.905 1.00 50.00 174 THR A CA 1
ATOM 1386 C C . THR A 1 174 ? -5.522 -33.579 -19.245 1.00 50.00 174 THR A C 1
ATOM 1388 O O . THR A 1 174 ? -4.422 -33.805 -19.739 1.00 50.00 174 THR A O 1
ATOM 1391 N N . SER A 1 175 ? -5.954 -34.276 -18.189 1.00 45.34 175 SER A N 1
ATOM 1392 C CA . SER A 1 175 ? -5.163 -35.300 -17.481 1.00 45.34 175 SER A CA 1
ATOM 1393 C C . SER A 1 175 ? -5.028 -36.655 -18.214 1.00 45.34 175 SER A C 1
ATOM 1395 O O . SER A 1 175 ? -4.648 -37.650 -17.600 1.00 45.34 175 SER A O 1
ATOM 1397 N N . GLY A 1 176 ? -5.307 -36.715 -19.525 1.00 41.69 176 GLY A N 1
ATOM 1398 C CA . GLY A 1 176 ? -5.371 -37.965 -20.298 1.00 41.69 176 GLY A CA 1
ATOM 1399 C C . GLY A 1 176 ? -4.601 -38.021 -21.625 1.00 41.69 176 GLY A C 1
ATOM 1400 O O . GLY A 1 176 ? -4.736 -39.015 -22.331 1.00 41.69 176 GLY A O 1
ATOM 1401 N N . SER A 1 177 ? -3.810 -37.013 -22.006 1.00 33.06 177 SER A N 1
ATOM 1402 C CA . SER A 1 177 ? -3.041 -37.062 -23.262 1.00 33.06 177 SER A CA 1
ATOM 1403 C C . SER A 1 177 ? -1.780 -36.210 -23.187 1.00 33.06 177 SER A C 1
ATOM 1405 O O . SER A 1 177 ? -1.838 -35.022 -22.885 1.00 33.06 177 SER A O 1
ATOM 1407 N N . ALA A 1 178 ? -0.641 -36.835 -23.478 1.00 38.84 178 ALA A N 1
ATOM 1408 C CA . ALA A 1 178 ? 0.662 -36.202 -23.592 1.00 38.84 178 ALA A CA 1
ATOM 1409 C C . ALA A 1 178 ? 0.678 -35.066 -24.639 1.00 38.84 178 ALA A C 1
ATOM 1411 O O . ALA A 1 178 ? 0.047 -35.177 -25.687 1.00 38.84 178 ALA A O 1
ATOM 1412 N N . SER A 1 179 ? 1.439 -34.013 -24.311 1.00 41.88 179 SER A N 1
ATOM 1413 C CA . SER A 1 179 ? 1.955 -32.931 -25.168 1.00 41.88 179 SER A CA 1
ATOM 1414 C C . SER A 1 179 ? 0.972 -32.216 -26.111 1.00 41.88 179 SER A C 1
ATOM 1416 O O . SER A 1 179 ? 0.855 -32.614 -27.264 1.00 41.88 179 SER A O 1
ATOM 1418 N N . ASP A 1 180 ? 0.397 -31.085 -25.674 1.00 36.16 180 ASP A N 1
ATOM 1419 C CA . ASP A 1 180 ? 0.612 -29.806 -26.380 1.00 36.16 180 ASP A CA 1
ATOM 1420 C C . ASP A 1 180 ? 0.205 -28.559 -25.553 1.00 36.16 180 ASP A C 1
ATOM 1422 O O . ASP A 1 180 ? -0.860 -28.493 -24.940 1.00 36.16 180 ASP A O 1
ATOM 1426 N N . SER A 1 181 ? 1.114 -27.583 -25.530 1.00 42.50 181 SER A N 1
ATOM 1427 C CA . SER A 1 181 ? 0.964 -26.140 -25.268 1.00 42.50 181 SER A CA 1
ATOM 1428 C C . SER A 1 181 ? -0.162 -25.601 -24.349 1.00 42.50 181 SER A C 1
ATOM 1430 O O . SER A 1 181 ? -1.010 -24.818 -24.781 1.00 42.50 181 SER A O 1
ATOM 1432 N N . THR A 1 182 ? -0.102 -25.841 -23.036 1.00 47.22 182 THR A N 1
ATOM 1433 C CA . THR A 1 182 ? -0.435 -24.747 -22.097 1.00 47.22 182 THR A CA 1
ATOM 1434 C C . THR A 1 182 ? 0.866 -23.983 -21.916 1.00 47.22 182 THR A C 1
ATOM 1436 O O . THR A 1 182 ? 1.777 -24.565 -21.343 1.00 47.22 182 THR A O 1
ATOM 1439 N N . GLU A 1 183 ? 1.001 -22.778 -22.487 1.00 54.50 183 GLU A N 1
ATOM 1440 C CA . GLU A 1 183 ? 2.231 -21.958 -22.472 1.00 54.50 183 GLU A CA 1
ATOM 1441 C C . GLU A 1 183 ? 3.071 -22.201 -21.209 1.00 54.50 183 GLU A C 1
ATOM 1443 O O . GLU A 1 183 ? 2.717 -21.731 -20.125 1.00 54.50 183 GLU A O 1
ATOM 1448 N N . ALA A 1 184 ? 4.130 -23.005 -21.332 1.00 67.69 184 ALA A N 1
ATOM 1449 C CA . ALA A 1 184 ? 4.907 -23.464 -20.192 1.00 67.69 184 ALA A CA 1
ATOM 1450 C C . ALA A 1 184 ? 5.567 -22.247 -19.544 1.00 67.69 184 ALA A C 1
ATOM 1452 O O . ALA A 1 184 ? 6.511 -21.700 -20.109 1.00 67.69 184 ALA A O 1
ATOM 1453 N N . SER A 1 185 ? 5.049 -21.770 -18.409 1.00 82.38 185 SER A N 1
ATOM 1454 C CA . SER A 1 185 ? 5.677 -20.669 -17.683 1.00 82.38 185 SER A CA 1
ATOM 1455 C C . SER A 1 185 ? 7.012 -21.149 -17.133 1.00 82.38 185 SER A C 1
ATOM 1457 O O . SER A 1 185 ? 7.041 -22.165 -16.438 1.00 82.38 185 SER A O 1
ATOM 1459 N N . ILE A 1 186 ? 8.088 -20.431 -17.431 1.00 91.31 186 ILE A N 1
ATOM 1460 C CA . ILE A 1 186 ? 9.406 -20.699 -16.849 1.00 91.31 186 ILE A CA 1
ATOM 1461 C C . ILE A 1 186 ? 9.642 -19.757 -15.680 1.00 91.31 186 ILE A C 1
ATOM 1463 O O . ILE A 1 186 ? 8.978 -18.723 -15.547 1.00 91.31 186 ILE A O 1
ATOM 1467 N N . THR A 1 187 ? 10.596 -20.101 -14.830 1.00 92.06 187 THR A N 1
ATOM 1468 C CA . THR A 1 187 ? 10.987 -19.218 -13.740 1.00 92.06 187 THR A CA 1
ATOM 1469 C C . THR A 1 187 ? 12.086 -18.275 -14.191 1.00 92.06 187 THR A C 1
ATOM 1471 O O . THR A 1 187 ? 12.835 -18.553 -15.126 1.00 92.06 187 THR A O 1
ATOM 1474 N N . LEU A 1 188 ? 12.202 -17.141 -13.514 1.00 93.38 188 LEU A N 1
ATOM 1475 C CA . LEU A 1 188 ? 13.254 -16.167 -13.767 1.00 93.38 188 LEU A CA 1
ATOM 1476 C C . LEU A 1 188 ? 14.654 -16.780 -13.605 1.00 93.38 188 LEU A C 1
ATOM 1478 O O . LEU A 1 188 ? 15.583 -16.392 -14.303 1.00 93.38 188 LEU A O 1
ATOM 1482 N N . TRP A 1 189 ? 14.791 -17.779 -12.728 1.00 92.50 189 TRP A N 1
ATOM 1483 C CA . TRP A 1 189 ? 16.035 -18.519 -12.512 1.00 92.50 189 TRP A CA 1
ATOM 1484 C C . TRP A 1 189 ? 16.407 -19.484 -13.639 1.00 92.50 189 TRP A C 1
ATOM 1486 O O . TRP A 1 189 ? 17.561 -19.904 -13.705 1.00 92.50 189 TRP A O 1
ATOM 1496 N N . ASP A 1 190 ? 15.480 -19.790 -14.547 1.00 91.88 190 ASP A N 1
ATOM 1497 C CA . ASP A 1 190 ? 15.762 -20.574 -15.753 1.00 91.88 190 ASP A CA 1
ATOM 1498 C C . ASP A 1 190 ? 16.305 -19.696 -16.897 1.00 91.88 190 ASP A C 1
ATOM 1500 O O . ASP A 1 190 ? 16.780 -20.213 -17.909 1.00 91.88 190 ASP A O 1
ATOM 1504 N N . VAL A 1 191 ? 16.250 -18.366 -16.749 1.00 92.00 191 VAL A N 1
ATOM 1505 C CA . VAL A 1 191 ? 16.745 -17.402 -17.737 1.00 92.00 191 VAL A CA 1
ATOM 1506 C C . VAL A 1 191 ? 18.227 -17.127 -17.483 1.00 92.00 191 VAL A C 1
ATOM 1508 O O . VAL A 1 191 ? 18.601 -16.496 -16.495 1.00 92.00 191 VAL A O 1
ATOM 1511 N N . ASP A 1 192 ? 19.079 -17.612 -18.384 1.00 92.31 192 ASP A N 1
ATOM 1512 C CA . ASP A 1 192 ? 20.536 -17.448 -18.329 1.00 92.31 192 ASP A CA 1
ATOM 1513 C C . ASP A 1 192 ? 21.015 -16.312 -19.241 1.00 92.31 192 ASP A C 1
ATOM 1515 O O . ASP A 1 192 ? 21.776 -16.506 -20.186 1.00 92.31 192 ASP A O 1
ATOM 1519 N N . GLU A 1 193 ? 20.493 -15.113 -18.995 1.00 92.38 193 GLU A N 1
ATOM 1520 C CA . GLU A 1 193 ? 20.781 -13.923 -19.791 1.00 92.38 193 GLU A CA 1
ATOM 1521 C C . GLU A 1 193 ? 20.881 -12.685 -18.889 1.00 92.38 193 GLU A C 1
ATOM 1523 O O . GLU A 1 193 ? 20.467 -12.691 -17.726 1.00 92.38 193 GLU A O 1
ATOM 1528 N N . TYR A 1 194 ? 21.430 -11.603 -19.434 1.00 93.38 194 TYR A N 1
ATOM 1529 C CA . TYR A 1 194 ? 21.392 -10.286 -18.806 1.00 93.38 194 TYR A CA 1
ATOM 1530 C C . TYR A 1 194 ? 20.116 -9.542 -19.198 1.00 93.38 194 TYR A C 1
ATOM 1532 O O . TYR A 1 194 ? 19.575 -9.741 -20.290 1.00 93.38 194 TYR A O 1
ATOM 1540 N N . LEU A 1 195 ? 19.653 -8.646 -18.326 1.00 94.62 195 LEU A N 1
ATOM 1541 C CA . LEU A 1 195 ? 18.544 -7.756 -18.642 1.00 94.62 195 LEU A CA 1
ATOM 1542 C C . LEU A 1 195 ? 18.873 -6.975 -19.914 1.00 94.62 195 LEU A C 1
ATOM 1544 O O . LEU A 1 195 ? 19.949 -6.387 -20.049 1.00 94.62 195 LEU A O 1
ATOM 1548 N N . SER A 1 196 ? 17.933 -6.958 -20.851 1.00 93.56 196 SER A N 1
ATOM 1549 C CA . SER A 1 196 ? 18.084 -6.190 -22.074 1.00 93.56 196 SER A CA 1
ATOM 1550 C C . SER A 1 196 ? 16.770 -5.577 -22.530 1.00 93.56 196 SER A C 1
ATOM 1552 O O . SER A 1 196 ? 15.684 -6.137 -22.367 1.00 93.56 196 SER A O 1
ATOM 1554 N N . MET A 1 197 ? 16.879 -4.365 -23.062 1.00 94.19 197 MET A N 1
ATOM 1555 C CA . MET A 1 197 ? 15.759 -3.610 -23.616 1.00 94.19 197 MET A CA 1
ATOM 1556 C C . MET A 1 197 ? 16.274 -2.586 -24.621 1.00 94.19 197 MET A C 1
ATOM 1558 O O . MET A 1 197 ? 17.469 -2.293 -24.670 1.00 94.19 197 MET A O 1
ATOM 1562 N N . ARG A 1 198 ? 15.386 -2.026 -25.436 1.00 93.31 198 ARG A N 1
ATOM 1563 C CA . ARG A 1 198 ? 15.722 -0.931 -26.351 1.00 93.31 198 ARG A CA 1
ATOM 1564 C C . ARG A 1 198 ? 14.564 0.046 -26.514 1.00 93.31 198 ARG A C 1
ATOM 1566 O O . ARG A 1 198 ? 13.404 -0.362 -26.435 1.00 93.31 198 ARG A O 1
ATOM 1573 N N . PRO A 1 199 ? 14.843 1.326 -26.789 1.00 95.00 199 PRO A N 1
ATOM 1574 C CA . PRO A 1 199 ? 13.830 2.222 -27.314 1.00 95.00 199 PRO A CA 1
ATOM 1575 C C . PRO A 1 199 ? 13.563 1.883 -28.787 1.00 95.00 199 PRO A C 1
ATOM 1577 O O . PRO A 1 199 ? 14.483 1.563 -29.533 1.00 95.00 199 PRO A O 1
ATOM 1580 N N . LEU A 1 200 ? 12.303 1.962 -29.212 1.00 93.44 200 LEU A N 1
ATOM 1581 C CA . LEU A 1 200 ? 11.911 1.796 -30.614 1.00 93.44 200 LEU A CA 1
ATOM 1582 C C . LEU A 1 200 ? 11.654 3.156 -31.260 1.00 93.44 200 LEU A C 1
ATOM 1584 O O . LEU A 1 200 ? 12.287 3.531 -32.249 1.00 93.44 200 LEU A O 1
ATOM 1588 N N . SER A 1 201 ? 10.729 3.921 -30.679 1.00 93.81 201 SER A N 1
ATOM 1589 C CA . SER A 1 201 ? 10.346 5.229 -31.207 1.00 93.81 201 SER A CA 1
ATOM 1590 C C . SER A 1 201 ? 9.710 6.115 -30.150 1.00 93.81 201 SER A C 1
ATOM 1592 O O . SER A 1 201 ? 9.085 5.607 -29.218 1.00 93.81 201 SER A O 1
ATOM 1594 N N . CYS A 1 202 ? 9.783 7.428 -30.342 1.00 93.56 202 CYS A N 1
ATOM 1595 C CA . CYS A 1 202 ? 9.036 8.399 -29.549 1.00 93.56 202 CYS A CA 1
ATOM 1596 C C . CYS A 1 202 ? 8.114 9.252 -30.435 1.00 93.56 202 CYS A C 1
ATOM 1598 O O . CYS A 1 202 ? 8.339 9.407 -31.630 1.00 93.56 202 CYS A O 1
ATOM 1600 N N . SER A 1 203 ? 7.045 9.795 -29.861 1.00 91.62 203 SER A N 1
ATOM 1601 C CA . SER A 1 203 ? 6.098 10.681 -30.541 1.00 91.62 203 SER A CA 1
ATOM 1602 C C . SER A 1 203 ? 5.592 11.764 -29.589 1.00 91.62 203 SER A C 1
ATOM 1604 O O . SER A 1 203 ? 5.671 11.613 -28.369 1.00 91.62 203 SER A O 1
ATOM 1606 N N . ASN A 1 204 ? 5.059 12.856 -30.150 1.00 87.19 204 ASN A N 1
ATOM 1607 C CA . ASN A 1 204 ? 4.442 13.967 -29.411 1.00 87.19 204 ASN A CA 1
ATOM 1608 C C . ASN A 1 204 ? 5.376 14.682 -28.413 1.00 87.19 204 ASN A C 1
ATOM 1610 O O . ASN A 1 204 ? 4.938 15.115 -27.349 1.00 87.19 204 ASN A O 1
ATOM 1614 N N . MET A 1 205 ? 6.657 14.824 -28.765 1.00 83.31 205 MET A N 1
ATOM 1615 C CA . MET A 1 205 ? 7.680 15.408 -27.884 1.00 83.31 205 MET A CA 1
ATOM 1616 C C . MET A 1 205 ? 7.601 16.935 -27.743 1.00 83.31 205 MET A C 1
ATOM 1618 O O . MET A 1 205 ? 8.207 17.501 -26.839 1.00 83.31 205 MET A O 1
ATOM 1622 N N . GLY A 1 206 ? 6.882 17.618 -28.642 1.00 72.69 206 GLY A N 1
ATOM 1623 C CA . GLY A 1 206 ? 6.767 19.082 -28.631 1.00 72.69 206 GLY A CA 1
ATOM 1624 C C . GLY A 1 206 ? 8.085 19.827 -28.895 1.00 72.69 206 GLY A C 1
ATOM 1625 O O . GLY A 1 206 ? 8.191 21.004 -28.563 1.00 72.69 206 GLY A O 1
ATOM 1626 N N . THR A 1 207 ? 9.094 19.162 -29.466 1.00 67.81 207 THR A N 1
ATOM 1627 C CA . THR A 1 207 ? 10.404 19.749 -29.781 1.00 67.81 207 THR A CA 1
ATOM 1628 C C . THR A 1 207 ? 10.332 20.554 -31.082 1.00 67.81 207 THR A C 1
ATOM 1630 O O . THR A 1 207 ? 9.959 20.013 -32.121 1.00 67.81 207 THR A O 1
ATOM 1633 N N . SER A 1 208 ? 10.688 21.840 -31.033 1.00 61.25 208 SER A N 1
ATOM 1634 C CA . SER A 1 208 ? 10.672 22.765 -32.181 1.00 61.25 208 SER A CA 1
ATOM 1635 C C . SER A 1 208 ? 11.999 22.857 -32.939 1.00 61.25 208 SER A C 1
ATOM 1637 O O . SER A 1 208 ? 12.039 23.429 -34.026 1.00 61.25 208 SER A O 1
ATOM 1639 N N . ASP A 1 209 ? 13.085 22.334 -32.368 1.00 70.00 209 ASP A N 1
ATOM 1640 C CA . ASP A 1 209 ? 14.442 22.663 -32.805 1.00 70.00 209 ASP A CA 1
ATOM 1641 C C . ASP A 1 209 ? 15.025 21.540 -33.670 1.00 70.00 209 ASP A C 1
ATOM 1643 O O . ASP A 1 209 ? 15.181 20.410 -33.212 1.00 70.00 209 ASP A O 1
ATOM 1647 N N . MET A 1 210 ? 15.372 21.860 -34.920 1.00 69.25 210 MET A N 1
ATOM 1648 C CA . MET A 1 210 ? 15.863 20.887 -35.911 1.00 69.25 210 MET A CA 1
ATOM 1649 C C . MET A 1 210 ? 17.220 20.261 -35.546 1.00 69.25 210 MET A C 1
ATOM 1651 O O . MET A 1 210 ? 17.498 19.138 -35.967 1.00 69.25 210 MET A O 1
ATOM 1655 N N . ASP A 1 211 ? 18.021 20.957 -34.733 1.00 77.06 211 ASP A N 1
ATOM 1656 C CA . ASP A 1 211 ? 19.364 20.535 -34.309 1.00 77.06 211 ASP A CA 1
ATOM 1657 C C . ASP A 1 211 ? 19.377 19.790 -32.963 1.00 77.06 211 ASP A C 1
ATOM 1659 O O . ASP A 1 211 ? 20.448 19.441 -32.458 1.00 77.06 211 ASP A O 1
ATOM 1663 N N . SER A 1 212 ? 18.214 19.562 -32.338 1.00 86.25 212 SER A N 1
ATOM 1664 C CA . SER A 1 212 ? 18.174 18.827 -31.075 1.00 86.25 212 SER A CA 1
ATOM 1665 C C . SER A 1 212 ? 18.276 17.320 -31.295 1.00 86.25 212 SER A C 1
ATOM 1667 O O . SER A 1 212 ? 17.691 16.740 -32.214 1.00 86.25 212 SER A O 1
ATOM 1669 N N . GLN A 1 213 ? 19.050 16.673 -30.429 1.00 91.38 213 GLN A N 1
ATOM 1670 C CA . GLN A 1 213 ? 19.149 15.222 -30.370 1.00 91.38 213 GLN A CA 1
ATOM 1671 C C . GLN A 1 213 ? 18.434 14.720 -29.126 1.00 91.38 213 GLN A C 1
ATOM 1673 O O . GLN A 1 213 ? 18.372 15.416 -28.117 1.00 91.38 213 GLN A O 1
ATOM 1678 N N . ILE A 1 214 ? 17.912 13.505 -29.185 1.00 92.81 214 ILE A N 1
ATOM 1679 C CA . ILE A 1 214 ? 17.239 12.856 -28.068 1.00 92.81 214 ILE A CA 1
ATOM 1680 C C . ILE A 1 214 ? 17.884 11.508 -27.759 1.00 92.81 214 ILE A C 1
ATOM 1682 O O . ILE A 1 214 ? 18.354 10.806 -28.656 1.00 92.81 214 ILE A O 1
ATOM 1686 N N . SER A 1 215 ? 17.861 11.122 -26.493 1.00 94.31 215 SER A N 1
ATOM 1687 C CA . SER A 1 215 ? 18.252 9.801 -26.005 1.00 94.31 215 SER A CA 1
ATOM 1688 C C . SER A 1 215 ? 17.277 9.325 -24.937 1.00 94.31 215 SER A C 1
ATOM 1690 O O . SER A 1 215 ? 16.587 10.123 -24.303 1.00 94.31 215 SER A O 1
ATOM 1692 N N . VAL A 1 216 ? 17.218 8.012 -24.738 1.00 95.69 216 VAL A N 1
ATOM 1693 C CA . VAL A 1 216 ? 16.443 7.389 -23.669 1.00 95.69 216 VAL A CA 1
ATOM 1694 C C . VAL A 1 216 ? 17.400 6.823 -22.634 1.00 95.69 216 VAL A C 1
ATOM 1696 O O . VAL A 1 216 ? 18.255 5.999 -22.957 1.00 95.69 216 VAL A O 1
ATOM 1699 N N . GLU A 1 217 ? 17.246 7.260 -21.393 1.00 95.75 217 GLU A N 1
ATOM 1700 C CA . GLU A 1 217 ? 17.961 6.721 -20.245 1.00 95.75 217 GLU A CA 1
ATOM 1701 C C . GLU A 1 217 ? 17.088 5.704 -19.519 1.00 95.75 217 GLU A C 1
ATOM 1703 O O . GLU A 1 217 ? 15.927 5.966 -19.206 1.00 95.75 217 GLU A O 1
ATOM 1708 N N . PHE A 1 218 ? 17.666 4.545 -19.230 1.00 96.25 218 PHE A N 1
ATOM 1709 C CA . PHE A 1 218 ? 17.047 3.447 -18.508 1.00 96.25 218 PHE A CA 1
ATOM 1710 C C . PHE A 1 218 ? 17.803 3.232 -17.205 1.00 96.25 218 PHE A C 1
ATOM 1712 O O . PHE A 1 218 ? 19.018 3.027 -17.212 1.00 96.25 218 PHE A O 1
ATOM 1719 N N . SER A 1 219 ? 17.086 3.242 -16.089 1.00 95.94 219 SER A N 1
ATOM 1720 C CA . SER A 1 219 ? 17.652 2.998 -14.762 1.00 95.94 219 SER A CA 1
ATOM 1721 C C . SER A 1 219 ? 16.781 2.003 -14.011 1.00 95.94 219 SER A C 1
ATOM 1723 O O . SER A 1 219 ? 15.568 2.174 -13.961 1.00 95.94 219 SER A O 1
ATOM 1725 N N . VAL A 1 220 ? 17.371 0.967 -13.421 1.00 96.56 220 VAL A N 1
ATOM 1726 C CA . VAL A 1 220 ? 16.633 -0.004 -12.600 1.00 96.56 220 VAL A CA 1
ATOM 1727 C C . VAL A 1 220 ? 16.915 0.271 -11.133 1.00 96.56 220 VAL A C 1
ATOM 1729 O O . VAL A 1 220 ? 18.070 0.296 -10.718 1.00 96.56 220 VAL A O 1
ATOM 1732 N N . TYR A 1 221 ? 15.861 0.434 -10.342 1.00 95.56 221 TYR A N 1
ATOM 1733 C CA . TYR A 1 221 ? 15.922 0.707 -8.912 1.00 95.56 221 TYR A CA 1
ATOM 1734 C C . TYR A 1 221 ? 15.313 -0.429 -8.092 1.00 95.56 221 TYR A C 1
ATOM 1736 O O . TYR A 1 221 ? 14.316 -1.035 -8.483 1.00 95.56 221 TYR A O 1
ATOM 1744 N N . CYS A 1 222 ? 15.860 -0.649 -6.899 1.00 94.25 222 CYS A N 1
ATOM 1745 C CA . CYS A 1 222 ? 15.215 -1.400 -5.828 1.00 94.25 222 CYS A CA 1
ATOM 1746 C C . CYS A 1 222 ? 15.153 -0.514 -4.579 1.00 94.25 222 CYS A C 1
ATOM 1748 O O . CYS A 1 222 ? 16.163 -0.238 -3.928 1.00 94.25 222 CYS A O 1
ATOM 1750 N N . GLY A 1 223 ? 13.959 -0.009 -4.260 1.00 89.56 223 GLY A N 1
ATOM 1751 C CA . GLY A 1 223 ? 13.800 1.010 -3.224 1.00 89.56 223 GLY A CA 1
ATOM 1752 C C . GLY A 1 223 ? 14.534 2.300 -3.603 1.00 89.56 223 GLY A C 1
ATOM 1753 O O . GLY A 1 223 ? 14.183 2.926 -4.595 1.00 89.56 223 GLY A O 1
ATOM 1754 N N . LYS A 1 224 ? 15.535 2.694 -2.804 1.00 87.62 224 LYS A N 1
ATOM 1755 C CA . LYS A 1 224 ? 16.382 3.882 -3.043 1.00 87.62 224 LYS A CA 1
ATOM 1756 C C . LYS A 1 224 ? 17.670 3.567 -3.818 1.00 87.62 224 LYS A C 1
ATOM 1758 O O . LYS A 1 224 ? 18.389 4.487 -4.191 1.00 87.62 224 LYS A O 1
ATOM 1763 N N . THR A 1 225 ? 17.984 2.289 -4.021 1.00 89.94 225 THR A N 1
ATOM 1764 C CA . THR A 1 225 ? 19.256 1.853 -4.607 1.00 89.94 225 THR A CA 1
ATOM 1765 C C . THR A 1 225 ? 19.114 1.711 -6.116 1.00 89.94 225 THR A C 1
ATOM 1767 O O . THR A 1 225 ? 18.244 0.976 -6.583 1.00 89.94 225 THR A O 1
ATOM 1770 N N . SER A 1 226 ? 19.973 2.396 -6.875 1.00 92.00 226 SER A N 1
ATOM 1771 C CA . SER A 1 226 ? 20.118 2.195 -8.321 1.00 92.00 226 SER A CA 1
ATOM 1772 C C . SER A 1 226 ? 20.950 0.940 -8.572 1.00 92.00 226 SER A C 1
ATOM 1774 O O . SER A 1 226 ? 22.108 0.895 -8.170 1.00 92.00 226 SER A O 1
ATOM 1776 N N . LEU A 1 227 ? 20.369 -0.066 -9.222 1.00 94.50 227 LEU A N 1
ATOM 1777 C CA . LEU A 1 227 ? 21.039 -1.324 -9.563 1.00 94.50 227 LEU A CA 1
ATOM 1778 C C . LEU A 1 227 ? 21.873 -1.184 -10.838 1.00 94.50 227 LEU A C 1
ATOM 1780 O O . LEU A 1 227 ? 23.026 -1.593 -10.873 1.00 94.50 227 LEU A O 1
ATOM 1784 N N . VAL A 1 228 ? 21.297 -0.589 -11.886 1.00 95.31 228 VAL A N 1
ATOM 1785 C CA . VAL A 1 228 ? 21.967 -0.409 -13.180 1.00 95.31 228 VAL A CA 1
ATOM 1786 C C . VAL A 1 228 ? 21.403 0.804 -13.915 1.00 95.31 228 VAL A C 1
ATOM 1788 O O . VAL A 1 228 ? 20.220 1.115 -13.783 1.00 95.31 228 VAL A O 1
ATOM 1791 N N . HIS A 1 229 ? 22.248 1.477 -14.697 1.00 95.19 229 HIS A N 1
ATOM 1792 C CA . HIS A 1 229 ? 21.887 2.619 -15.536 1.00 95.19 229 HIS A CA 1
ATOM 1793 C C . HIS A 1 229 ? 22.549 2.502 -16.917 1.00 95.19 229 HIS A C 1
ATOM 1795 O O . HIS A 1 229 ? 23.745 2.207 -17.012 1.00 95.19 229 HIS A O 1
ATOM 1801 N N . LYS A 1 230 ? 21.785 2.740 -17.987 1.00 94.31 230 LYS A N 1
ATOM 1802 C CA . LYS A 1 230 ? 22.268 2.783 -19.376 1.00 94.31 230 LYS A CA 1
ATOM 1803 C C . LYS A 1 230 ? 21.484 3.815 -20.184 1.00 94.31 230 LYS A C 1
ATOM 1805 O O . LYS A 1 230 ? 20.272 3.926 -20.038 1.00 94.31 230 LYS A O 1
ATOM 1810 N N . ALA A 1 231 ? 22.165 4.500 -21.098 1.00 93.19 231 ALA A N 1
ATOM 1811 C CA . ALA A 1 231 ? 21.548 5.397 -22.070 1.00 93.19 231 ALA A CA 1
ATOM 1812 C C . ALA A 1 231 ? 21.595 4.794 -23.481 1.00 93.19 231 ALA A C 1
ATOM 1814 O O . ALA A 1 231 ? 22.531 4.073 -23.831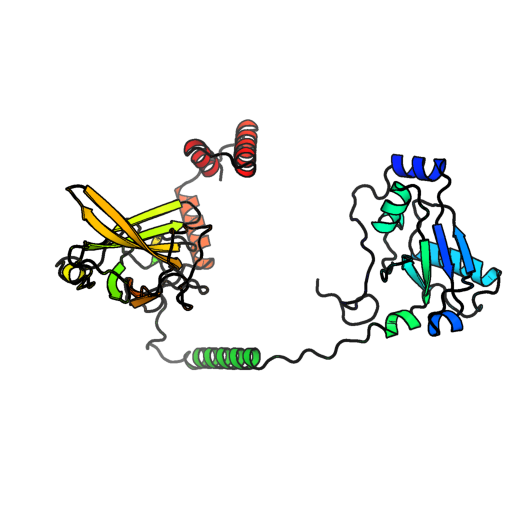 1.00 93.19 231 ALA A O 1
ATOM 1815 N N . SER A 1 232 ? 20.586 5.095 -24.295 1.00 92.94 232 SER A N 1
ATOM 1816 C CA . SER A 1 232 ? 20.576 4.770 -25.721 1.00 92.94 232 SER A CA 1
ATOM 1817 C C . SER A 1 232 ? 21.546 5.652 -26.514 1.00 92.94 232 SER A C 1
ATOM 1819 O O . SER A 1 232 ? 22.017 6.682 -26.029 1.00 92.94 232 SER A O 1
ATOM 1821 N N . SER A 1 233 ? 21.757 5.320 -27.791 1.00 90.75 233 SER A N 1
ATOM 1822 C CA . SER A 1 233 ? 22.349 6.270 -28.737 1.00 90.75 233 SER A CA 1
ATOM 1823 C C . SER A 1 233 ? 21.481 7.527 -28.872 1.00 90.75 233 SER A C 1
ATOM 1825 O O . SER A 1 233 ? 20.279 7.515 -28.574 1.00 90.75 233 SER A O 1
ATOM 1827 N N . LYS A 1 234 ? 22.103 8.629 -29.294 1.00 91.06 234 LYS A N 1
ATOM 1828 C CA . LYS A 1 234 ? 21.408 9.885 -29.577 1.00 91.06 234 LYS A CA 1
ATOM 1829 C C . LYS A 1 234 ? 20.852 9.843 -30.998 1.00 91.06 234 LYS A C 1
ATOM 1831 O O . LYS A 1 234 ? 21.584 9.511 -31.924 1.00 91.06 234 LYS A O 1
ATOM 1836 N N . VAL A 1 235 ? 19.582 10.195 -31.172 1.00 91.00 235 VAL A N 1
ATOM 1837 C CA . VAL A 1 235 ? 18.924 10.292 -32.485 1.00 91.00 235 VAL A CA 1
ATOM 1838 C C . VAL A 1 235 ? 18.370 11.701 -32.699 1.00 91.00 235 VAL A C 1
ATOM 1840 O O . VAL A 1 235 ? 18.089 12.391 -31.721 1.00 91.00 235 VAL A O 1
ATOM 1843 N N . PRO A 1 236 ? 18.207 12.174 -33.943 1.00 89.94 236 PRO A N 1
ATOM 1844 C CA . PRO A 1 236 ? 17.619 13.488 -34.189 1.00 89.94 236 PRO A CA 1
ATOM 1845 C C . PRO A 1 236 ? 16.164 13.572 -33.709 1.00 89.94 236 PRO A C 1
ATOM 1847 O O . PRO A 1 236 ? 15.373 12.658 -33.943 1.00 89.94 236 PRO A O 1
ATOM 1850 N N . SER A 1 237 ? 15.776 14.692 -33.096 1.00 88.12 237 SER A N 1
ATOM 1851 C CA . SER A 1 237 ? 14.417 14.894 -32.567 1.00 88.12 237 SER A CA 1
ATOM 1852 C C . SER A 1 237 ? 13.325 14.862 -33.648 1.00 88.12 237 SER A C 1
ATOM 1854 O O . SER A 1 237 ? 12.205 14.426 -33.383 1.00 88.12 237 SER A O 1
ATOM 1856 N N . HIS A 1 238 ? 13.650 15.262 -34.883 1.00 85.94 238 HIS A N 1
ATOM 1857 C CA . HIS A 1 238 ? 12.733 15.226 -36.028 1.00 85.94 238 HIS A CA 1
ATOM 1858 C C . HIS A 1 238 ? 12.474 13.803 -36.560 1.00 85.94 238 HIS A C 1
ATOM 1860 O O . HIS A 1 238 ? 11.462 13.569 -37.220 1.00 85.94 238 HIS A O 1
ATOM 1866 N N . ASN A 1 239 ? 13.364 12.846 -36.270 1.00 88.12 239 ASN A N 1
ATOM 1867 C CA . ASN A 1 239 ? 13.197 11.431 -36.600 1.00 88.12 239 ASN A CA 1
ATOM 1868 C C . ASN A 1 239 ? 13.510 10.563 -35.366 1.00 88.12 239 ASN A C 1
ATOM 1870 O O . ASN A 1 239 ? 14.562 9.922 -35.307 1.00 88.12 239 ASN A O 1
ATOM 1874 N N . PRO A 1 240 ? 12.603 10.536 -34.373 1.00 89.19 240 PRO A N 1
ATOM 1875 C CA . PRO A 1 240 ? 12.815 9.899 -33.074 1.00 89.19 240 PRO A CA 1
ATOM 1876 C C . PRO A 1 240 ? 12.679 8.367 -33.154 1.00 89.19 240 PRO A C 1
ATOM 1878 O O . PRO A 1 240 ? 11.792 7.776 -32.532 1.00 89.19 240 PRO A O 1
ATOM 1881 N N . ARG A 1 241 ? 13.517 7.716 -33.970 1.00 90.38 241 ARG A N 1
ATOM 1882 C CA . ARG A 1 241 ? 13.551 6.264 -34.199 1.00 90.38 241 ARG A CA 1
ATOM 1883 C C . ARG A 1 241 ? 14.960 5.727 -33.974 1.00 90.38 241 ARG A C 1
ATOM 1885 O O . ARG A 1 241 ? 15.900 6.148 -34.642 1.00 90.38 241 ARG A O 1
ATOM 1892 N N . TRP A 1 242 ? 15.094 4.738 -33.097 1.00 89.50 242 TRP A N 1
ATOM 1893 C CA . TRP A 1 242 ? 16.380 4.120 -32.757 1.00 89.50 242 TRP A CA 1
ATOM 1894 C C . TRP A 1 242 ? 16.683 2.919 -33.659 1.00 89.50 242 TRP A C 1
ATOM 1896 O O . TRP A 1 242 ? 16.722 1.774 -33.221 1.00 89.50 242 TRP A O 1
ATOM 1906 N N . VAL A 1 243 ? 16.893 3.192 -34.951 1.00 74.62 243 VAL A N 1
ATOM 1907 C CA . VAL A 1 243 ? 17.141 2.158 -35.979 1.00 74.62 243 VAL A CA 1
ATOM 1908 C C . VAL A 1 243 ? 18.546 1.546 -35.867 1.00 74.62 243 VAL A C 1
ATOM 1910 O O . VAL A 1 243 ? 18.755 0.403 -36.249 1.00 74.62 243 VAL A O 1
ATOM 1913 N N . GLU A 1 244 ? 19.528 2.255 -35.309 1.00 62.62 244 GLU A N 1
ATOM 1914 C CA . GLU A 1 244 ? 20.885 1.706 -35.124 1.00 62.62 244 GLU A CA 1
ATOM 1915 C C . GLU A 1 244 ? 20.931 0.611 -34.045 1.00 62.62 244 GLU A C 1
ATOM 1917 O O . GLU A 1 244 ? 21.658 -0.374 -34.182 1.00 62.62 244 GLU A O 1
ATOM 1922 N N . CYS A 1 245 ? 20.040 0.691 -33.049 1.00 57.28 245 CYS A N 1
ATOM 1923 C CA . CYS A 1 245 ? 19.716 -0.384 -32.104 1.00 57.28 245 CYS A CA 1
ATOM 1924 C C . CYS A 1 245 ? 18.943 -1.548 -32.766 1.00 57.28 245 CYS A C 1
ATOM 1926 O O . CYS A 1 245 ? 18.185 -2.253 -32.109 1.00 57.28 245 CYS A O 1
ATOM 1928 N N . LEU A 1 246 ? 19.077 -1.760 -34.073 1.00 53.44 246 LEU A N 1
ATOM 1929 C CA . LEU A 1 246 ? 18.583 -2.938 -34.796 1.00 53.44 246 LEU A CA 1
ATOM 1930 C C . LEU A 1 246 ? 19.708 -3.654 -35.564 1.00 53.44 246 LEU A C 1
ATOM 1932 O O . LEU A 1 246 ? 19.501 -4.784 -35.991 1.00 53.44 246 LEU A O 1
ATOM 1936 N N . ILE A 1 247 ? 20.887 -3.032 -35.728 1.00 48.69 247 ILE A N 1
ATOM 1937 C CA . ILE A 1 247 ? 21.902 -3.442 -36.724 1.00 48.69 247 ILE A CA 1
ATOM 1938 C C . ILE A 1 247 ? 23.171 -4.061 -36.091 1.00 48.69 247 ILE A C 1
ATOM 1940 O O . ILE A 1 247 ? 24.026 -4.586 -36.802 1.00 48.69 247 ILE A O 1
ATOM 1944 N N . SER A 1 248 ? 23.308 -4.078 -34.759 1.00 48.22 248 SER A N 1
ATOM 1945 C CA . SER A 1 248 ? 24.426 -4.783 -34.103 1.00 48.22 248 SER A CA 1
ATOM 1946 C C . SER A 1 248 ? 24.397 -6.278 -34.460 1.00 48.22 248 SER A C 1
ATOM 1948 O O . SER A 1 248 ? 23.412 -6.958 -34.209 1.00 48.22 248 SER A O 1
ATOM 1950 N N . MET A 1 249 ? 25.459 -6.808 -35.073 1.00 41.53 249 MET A N 1
ATOM 1951 C CA . MET A 1 249 ? 25.485 -8.187 -35.595 1.00 41.53 249 MET A CA 1
ATOM 1952 C C . MET A 1 249 ? 25.649 -9.280 -34.521 1.00 41.53 249 MET A C 1
ATOM 1954 O O . MET A 1 249 ? 25.579 -10.461 -34.852 1.00 41.53 249 MET A O 1
ATOM 1958 N N . PHE A 1 250 ? 25.846 -8.917 -33.247 1.00 47.34 250 PHE A N 1
ATOM 1959 C CA . PHE A 1 250 ? 26.116 -9.876 -32.159 1.00 47.34 250 PHE A CA 1
ATOM 1960 C C . PHE A 1 250 ? 25.106 -9.843 -30.998 1.00 47.34 250 PHE A C 1
ATOM 1962 O O . PHE A 1 250 ? 25.058 -10.778 -30.207 1.00 47.34 250 PHE A O 1
ATOM 1969 N N . SER A 1 251 ? 24.248 -8.826 -30.920 1.00 51.12 251 SER A N 1
ATOM 1970 C CA . SER A 1 251 ? 23.020 -8.827 -30.111 1.00 51.12 251 SER A CA 1
ATOM 1971 C C . SER A 1 251 ? 21.918 -8.278 -31.006 1.00 51.12 251 SER A C 1
ATOM 1973 O O . SER A 1 251 ? 22.232 -7.450 -31.845 1.00 51.12 251 SER A O 1
ATOM 1975 N N . GLN A 1 252 ? 20.658 -8.701 -30.885 1.00 57.00 252 GLN A N 1
ATOM 1976 C CA . GLN A 1 252 ? 19.529 -8.259 -31.732 1.00 57.00 252 GLN A CA 1
ATOM 1977 C C . GLN A 1 252 ? 19.180 -6.757 -31.577 1.00 57.00 252 GLN A C 1
ATOM 1979 O O . GLN A 1 252 ? 18.017 -6.385 -31.438 1.00 57.00 252 GLN A O 1
ATOM 1984 N N . GLY A 1 253 ? 20.173 -5.868 -31.540 1.00 70.50 253 GLY A N 1
ATOM 1985 C CA . GLY A 1 253 ? 20.041 -4.438 -31.357 1.00 70.50 253 GLY A CA 1
ATOM 1986 C C . GLY A 1 253 ? 19.615 -4.006 -29.946 1.00 70.50 253 GLY A C 1
ATOM 1987 O O . GLY A 1 253 ? 19.368 -2.831 -29.694 1.00 70.50 253 GLY A O 1
ATOM 1988 N N . MET A 1 254 ? 19.541 -4.939 -28.998 1.00 84.62 254 MET A N 1
ATOM 1989 C CA . MET A 1 254 ? 19.150 -4.652 -27.620 1.00 84.62 254 MET A CA 1
ATOM 1990 C C . MET A 1 254 ? 20.305 -4.048 -26.814 1.00 84.62 254 MET A C 1
ATOM 1992 O O . MET A 1 254 ? 21.466 -4.431 -26.989 1.00 84.62 254 MET A O 1
ATOM 1996 N N . ILE A 1 255 ? 19.981 -3.131 -25.898 1.00 90.25 255 ILE A N 1
ATOM 1997 C CA . ILE A 1 255 ? 20.934 -2.586 -24.928 1.00 90.25 255 ILE A CA 1
ATOM 1998 C C . ILE A 1 255 ? 21.064 -3.607 -23.800 1.00 90.25 255 ILE A C 1
ATOM 2000 O O . ILE A 1 255 ? 20.073 -3.933 -23.150 1.00 90.25 255 ILE A O 1
ATOM 2004 N N . LEU A 1 256 ? 22.278 -4.112 -23.582 1.00 91.25 256 LEU A N 1
ATOM 2005 C CA . LEU A 1 256 ? 22.599 -5.041 -22.498 1.00 91.25 256 LEU A CA 1
ATOM 2006 C C . LEU A 1 256 ? 22.917 -4.266 -21.215 1.00 91.25 256 LEU A C 1
ATOM 2008 O O . LEU A 1 256 ? 23.749 -3.351 -21.204 1.00 91.25 256 LEU A O 1
ATOM 2012 N N . PHE A 1 257 ? 22.252 -4.647 -20.133 1.00 92.81 257 PHE A N 1
ATOM 2013 C CA . PHE A 1 257 ? 22.446 -4.095 -18.801 1.00 92.81 257 PHE A CA 1
ATOM 2014 C C . PHE A 1 257 ? 23.342 -5.040 -18.013 1.00 92.81 257 PHE A C 1
ATOM 2016 O O . PHE A 1 257 ? 23.209 -6.254 -18.121 1.00 92.81 257 PHE A O 1
ATOM 2023 N N . ASP A 1 258 ? 24.228 -4.490 -17.189 1.00 92.81 258 ASP A N 1
ATOM 2024 C CA . ASP A 1 258 ? 25.047 -5.278 -16.263 1.00 92.81 258 ASP A CA 1
ATOM 2025 C C . ASP A 1 258 ? 24.216 -5.688 -15.033 1.00 92.81 258 ASP A C 1
ATOM 2027 O O . ASP A 1 258 ? 24.466 -5.280 -13.904 1.00 92.81 258 ASP A O 1
ATOM 2031 N N . LEU A 1 259 ? 23.110 -6.385 -15.293 1.00 93.94 259 LEU A N 1
ATOM 2032 C CA . LEU A 1 259 ? 22.200 -6.938 -14.302 1.00 93.94 259 LEU A CA 1
ATOM 2033 C C . LEU A 1 259 ? 21.719 -8.288 -14.818 1.00 93.94 259 LEU A C 1
ATOM 2035 O O . LEU A 1 259 ? 21.003 -8.366 -15.819 1.00 93.94 259 LEU A O 1
ATOM 2039 N N . TYR A 1 260 ? 22.142 -9.350 -14.149 1.00 95.38 260 TYR A N 1
ATOM 2040 C CA . TYR A 1 260 ? 21.790 -10.707 -14.525 1.00 95.38 260 TYR A CA 1
ATOM 2041 C C . TYR A 1 260 ? 20.339 -11.010 -14.144 1.00 95.38 260 TYR A C 1
ATOM 2043 O O . TYR A 1 260 ? 19.871 -10.608 -13.077 1.00 95.38 260 TYR A O 1
ATOM 2051 N N . MET A 1 261 ? 19.604 -11.717 -15.008 1.00 94.06 261 MET A N 1
ATOM 2052 C CA . MET A 1 261 ? 18.164 -11.921 -14.810 1.00 94.06 261 MET A CA 1
ATOM 2053 C C . MET A 1 261 ? 17.842 -12.668 -13.511 1.00 94.06 261 MET A C 1
ATOM 2055 O O . MET A 1 261 ? 16.829 -12.374 -12.881 1.00 94.06 261 MET A O 1
ATOM 2059 N N . LYS A 1 262 ? 18.725 -13.565 -13.055 1.00 93.62 262 LYS A N 1
ATOM 2060 C CA . LYS A 1 262 ? 18.538 -14.315 -11.801 1.00 93.62 262 LYS A CA 1
ATOM 2061 C C . LYS A 1 262 ? 18.710 -13.460 -10.539 1.00 93.62 262 LYS A C 1
ATOM 2063 O O . LYS A 1 262 ? 18.183 -13.838 -9.494 1.00 93.62 262 LYS A O 1
ATOM 2068 N N . ASP A 1 263 ? 19.379 -12.313 -10.662 1.00 93.75 263 ASP A N 1
ATOM 2069 C CA . ASP A 1 263 ? 19.645 -11.360 -9.576 1.00 93.75 263 ASP A CA 1
ATOM 2070 C C . ASP A 1 263 ? 18.629 -10.207 -9.539 1.00 93.75 263 ASP A C 1
ATOM 2072 O O . ASP A 1 263 ? 18.679 -9.343 -8.660 1.00 93.75 263 ASP A O 1
ATOM 2076 N N . LEU A 1 264 ? 17.689 -10.170 -10.489 1.00 94.88 264 LEU A N 1
ATOM 2077 C CA . LEU A 1 264 ? 16.656 -9.144 -10.550 1.00 94.88 264 LEU A CA 1
ATOM 2078 C C . LEU A 1 264 ? 15.698 -9.284 -9.348 1.00 94.88 264 LEU A C 1
ATOM 2080 O O . LEU A 1 264 ? 15.027 -10.311 -9.216 1.00 94.88 264 LEU A O 1
ATOM 2084 N N . PRO A 1 265 ? 15.564 -8.264 -8.479 1.00 93.75 265 PRO A N 1
ATOM 2085 C CA . PRO A 1 265 ? 14.706 -8.374 -7.307 1.00 93.75 265 PRO A CA 1
ATOM 2086 C C . PRO A 1 265 ? 13.211 -8.248 -7.659 1.00 93.75 265 PRO A C 1
ATOM 2088 O O . PRO A 1 265 ? 12.851 -7.507 -8.576 1.00 93.75 265 PRO A O 1
ATOM 2091 N N . PRO A 1 266 ? 12.297 -8.865 -6.877 1.00 91.94 266 PRO A N 1
ATOM 2092 C CA . PRO A 1 266 ? 10.849 -8.797 -7.121 1.00 91.94 266 PRO A CA 1
ATOM 2093 C C . PRO A 1 266 ? 10.259 -7.382 -7.135 1.00 91.94 266 PRO A C 1
ATOM 2095 O O . PRO A 1 266 ? 9.239 -7.131 -7.768 1.00 91.94 266 PRO A O 1
ATOM 2098 N N . ALA A 1 267 ? 10.901 -6.449 -6.429 1.00 92.69 267 ALA A N 1
ATOM 2099 C CA . ALA A 1 267 ? 10.485 -5.054 -6.331 1.00 92.69 267 ALA A CA 1
ATOM 2100 C C . ALA A 1 267 ? 11.221 -4.127 -7.319 1.00 92.69 267 ALA A C 1
ATOM 2102 O O . ALA A 1 267 ? 11.212 -2.911 -7.122 1.00 92.69 267 ALA A O 1
ATOM 2103 N N . ALA A 1 268 ? 11.880 -4.677 -8.346 1.00 95.06 268 ALA A N 1
ATOM 2104 C CA . ALA A 1 268 ? 12.614 -3.889 -9.327 1.00 95.06 268 ALA A CA 1
ATOM 2105 C C . ALA A 1 268 ? 11.687 -2.949 -10.117 1.00 95.06 268 ALA A C 1
ATOM 2107 O O . ALA A 1 268 ? 10.685 -3.362 -10.715 1.00 95.06 268 ALA A O 1
ATOM 2108 N N . ILE A 1 269 ? 12.051 -1.669 -10.136 1.00 96.19 269 ILE A N 1
ATOM 2109 C CA . ILE A 1 269 ? 11.355 -0.609 -10.863 1.00 96.19 269 ILE A CA 1
ATOM 2110 C C . ILE A 1 269 ? 12.287 -0.090 -11.950 1.00 96.19 269 ILE A C 1
ATOM 2112 O O . ILE A 1 269 ? 13.403 0.329 -11.663 1.00 96.19 269 ILE A O 1
ATOM 2116 N N . LEU A 1 270 ? 11.818 -0.099 -13.191 1.00 96.06 270 LEU A N 1
ATOM 2117 C CA . LEU A 1 270 ? 12.480 0.527 -14.323 1.00 96.06 270 LEU A CA 1
ATOM 2118 C C . LEU A 1 270 ? 12.001 1.977 -14.451 1.00 96.06 270 LEU A C 1
ATOM 2120 O O . LEU A 1 270 ? 10.825 2.231 -14.710 1.00 96.06 270 LEU A O 1
ATOM 2124 N N . SER A 1 271 ? 12.926 2.912 -14.294 1.00 96.12 271 SER A N 1
ATOM 2125 C CA . SER A 1 271 ? 12.764 4.335 -14.576 1.00 96.12 271 SER A CA 1
ATOM 2126 C C . SER A 1 271 ? 13.304 4.644 -15.967 1.00 96.12 271 SER A C 1
ATOM 2128 O O . SER A 1 271 ? 14.447 4.318 -16.289 1.00 96.12 271 SER A O 1
ATOM 2130 N N . VAL A 1 272 ? 12.470 5.270 -16.791 1.00 96.00 272 VAL A N 1
ATOM 2131 C CA . VAL A 1 272 ? 12.766 5.631 -18.176 1.00 96.00 272 VAL A CA 1
ATOM 2132 C C . VAL A 1 272 ? 12.678 7.140 -18.321 1.00 96.00 272 VAL A C 1
ATOM 2134 O O . VAL A 1 272 ? 11.624 7.713 -18.043 1.00 96.00 272 VAL A O 1
ATOM 2137 N N . HIS A 1 273 ? 13.747 7.782 -18.786 1.00 95.19 273 HIS A N 1
ATOM 2138 C CA . HIS A 1 273 ? 13.784 9.220 -19.058 1.00 95.19 273 HIS A CA 1
ATOM 2139 C C . HIS A 1 273 ? 14.041 9.480 -20.534 1.00 95.19 273 HIS A C 1
ATOM 2141 O O . HIS A 1 273 ? 14.954 8.913 -21.126 1.00 95.19 273 HIS A O 1
ATOM 2147 N N . LEU A 1 274 ? 13.251 10.371 -21.122 1.00 94.69 274 LEU A N 1
ATOM 2148 C CA . LEU A 1 274 ? 13.510 10.921 -22.441 1.00 94.69 274 LEU A CA 1
ATOM 2149 C C . LEU A 1 274 ? 14.277 12.231 -22.277 1.00 94.69 274 LEU A C 1
ATOM 2151 O O . LEU A 1 274 ? 13.733 13.201 -21.749 1.00 94.69 274 LEU A O 1
ATOM 2155 N N . VAL A 1 275 ? 15.519 12.260 -22.741 1.00 93.62 275 VAL A N 1
ATOM 2156 C CA . VAL A 1 275 ? 16.430 13.399 -22.601 1.00 93.62 275 VAL A CA 1
ATOM 2157 C C . VAL A 1 275 ? 16.656 14.034 -23.964 1.00 93.62 275 VAL A C 1
ATOM 2159 O O . VAL A 1 275 ? 16.946 13.342 -24.933 1.00 93.62 275 VAL A O 1
ATOM 2162 N N . GLU A 1 276 ? 16.519 15.351 -24.040 1.00 92.00 276 GLU A N 1
ATOM 2163 C CA . GLU A 1 276 ? 16.906 16.173 -25.181 1.00 92.00 276 GLU A CA 1
ATOM 2164 C C . GLU A 1 276 ? 18.261 16.822 -24.899 1.00 92.00 276 GLU A C 1
ATOM 2166 O O . GLU A 1 276 ? 18.398 17.570 -23.935 1.00 92.00 276 GLU A O 1
ATOM 2171 N N . THR A 1 277 ? 19.239 16.581 -25.766 1.00 90.12 277 THR A N 1
ATOM 2172 C CA . THR A 1 277 ? 20.518 17.287 -25.781 1.00 90.12 277 THR A CA 1
ATOM 2173 C C . THR A 1 277 ? 20.478 18.384 -26.840 1.00 90.12 277 THR A C 1
ATOM 2175 O O . THR A 1 277 ? 20.296 18.110 -28.031 1.00 90.12 277 THR A O 1
ATOM 2178 N N . LYS A 1 278 ? 20.736 19.628 -26.428 1.00 87.38 278 LYS A N 1
ATOM 2179 C CA . LYS A 1 278 ? 20.969 20.756 -27.340 1.00 87.38 278 LYS A CA 1
ATOM 2180 C C . LYS A 1 278 ? 22.425 21.196 -27.282 1.00 87.38 278 LYS A C 1
ATOM 2182 O O . LYS A 1 278 ? 22.986 21.397 -26.209 1.00 87.38 278 LYS A O 1
ATOM 2187 N N . LEU A 1 279 ? 23.038 21.384 -28.447 1.00 79.81 279 LEU A N 1
ATOM 2188 C CA . LEU A 1 279 ? 24.384 21.943 -28.565 1.00 79.81 279 LEU A CA 1
ATOM 2189 C C . LEU A 1 279 ? 24.281 23.463 -28.707 1.00 79.81 279 LEU A C 1
ATOM 2191 O O . LEU A 1 279 ? 23.909 23.973 -29.760 1.00 79.81 279 LEU A O 1
ATOM 2195 N N . LYS A 1 280 ? 24.624 24.210 -27.652 1.00 74.00 280 LYS A N 1
ATOM 2196 C CA . LYS A 1 280 ? 24.613 25.679 -27.670 1.00 74.00 280 LYS A CA 1
ATOM 2197 C C . LYS A 1 280 ? 26.002 26.215 -27.343 1.00 74.00 280 LYS A C 1
ATOM 2199 O O . LYS A 1 280 ? 26.522 26.004 -26.253 1.00 74.00 280 LYS A O 1
ATOM 2204 N N . LYS A 1 281 ? 26.615 26.935 -28.293 1.00 72.12 281 LYS A N 1
ATOM 2205 C CA . LYS A 1 281 ? 27.942 27.575 -28.137 1.00 72.12 281 LYS A CA 1
ATOM 2206 C C . LYS A 1 281 ? 29.031 26.618 -27.601 1.00 72.12 281 LYS A C 1
ATOM 2208 O O . LYS A 1 281 ? 29.812 26.993 -26.732 1.00 72.12 281 LYS A O 1
ATOM 2213 N N . GLY A 1 282 ? 29.053 25.373 -28.085 1.00 70.25 282 GLY A N 1
ATOM 2214 C CA . GLY A 1 282 ? 30.046 24.363 -27.690 1.00 70.25 282 GLY A CA 1
ATOM 2215 C C . GLY A 1 282 ? 29.802 23.681 -26.337 1.00 70.25 282 GLY A C 1
ATOM 2216 O O . GLY A 1 282 ? 30.612 22.848 -25.945 1.00 70.25 282 GLY A O 1
ATOM 2217 N N . LYS A 1 283 ? 28.703 23.989 -25.632 1.00 76.38 283 LYS A N 1
ATOM 2218 C CA . LYS A 1 283 ? 28.257 23.254 -24.438 1.00 76.38 283 LYS A CA 1
ATOM 2219 C C . LYS A 1 283 ? 26.982 22.470 -24.753 1.00 76.38 283 LYS A C 1
ATOM 2221 O O . LYS A 1 283 ? 26.073 23.004 -25.389 1.00 76.38 283 LYS A O 1
ATOM 2226 N N . SER A 1 284 ? 26.935 21.210 -24.327 1.00 79.62 284 SER A N 1
ATOM 2227 C CA . SER A 1 284 ? 25.728 20.384 -24.361 1.00 79.62 284 SER A CA 1
ATOM 2228 C C . SER A 1 284 ? 24.853 20.711 -23.155 1.00 79.62 284 SER A C 1
ATOM 2230 O O . SER A 1 284 ? 25.319 20.652 -22.018 1.00 79.62 284 SER A O 1
ATOM 2232 N N . GLU A 1 285 ? 23.603 21.072 -23.409 1.00 85.00 285 GLU A N 1
ATOM 2233 C CA . GLU A 1 285 ? 22.574 21.259 -22.390 1.00 85.00 285 GLU A CA 1
ATOM 2234 C C . GLU A 1 285 ? 21.581 20.103 -22.507 1.00 85.00 285 GLU A C 1
ATOM 2236 O O . GLU A 1 285 ? 20.949 19.939 -23.555 1.00 85.00 285 GLU A O 1
ATOM 2241 N N . ASP A 1 286 ? 21.484 19.299 -21.449 1.00 88.56 286 ASP A N 1
ATOM 2242 C CA . ASP A 1 286 ? 20.580 18.155 -21.377 1.00 88.56 286 ASP A CA 1
ATOM 2243 C C . ASP A 1 286 ? 19.315 18.542 -20.607 1.00 88.56 286 ASP A C 1
ATOM 2245 O O . ASP A 1 286 ? 19.372 19.119 -19.519 1.00 88.56 286 ASP A O 1
ATOM 2249 N N . ARG A 1 287 ? 18.157 18.229 -21.186 1.00 89.88 287 ARG A N 1
ATOM 2250 C CA . ARG A 1 287 ? 16.840 18.533 -20.626 1.00 89.88 287 ARG A CA 1
ATOM 2251 C C . ARG A 1 287 ? 15.947 17.306 -20.690 1.00 89.88 287 ARG A C 1
ATOM 2253 O O . ARG A 1 287 ? 15.751 16.741 -21.760 1.00 89.88 287 ARG A O 1
ATOM 2260 N N . VAL A 1 288 ? 15.329 16.935 -19.573 1.00 91.50 288 VAL A N 1
ATOM 2261 C CA . VAL A 1 288 ? 14.353 15.837 -19.558 1.00 91.50 288 VAL A CA 1
ATOM 2262 C C . VAL A 1 288 ? 13.020 16.319 -20.137 1.00 91.50 288 VAL A C 1
ATOM 2264 O O . VAL A 1 288 ? 12.415 17.261 -19.631 1.00 91.50 288 VAL A O 1
ATOM 2267 N N . LEU A 1 289 ? 12.569 15.680 -21.216 1.00 90.69 289 LEU A N 1
ATOM 2268 C CA . LEU A 1 289 ? 11.283 15.943 -21.875 1.00 90.69 289 LEU A CA 1
ATOM 2269 C C . LEU A 1 289 ? 10.125 15.194 -21.210 1.00 90.69 289 LEU A C 1
ATOM 2271 O O . LEU A 1 289 ? 8.976 15.643 -21.233 1.00 90.69 289 LEU A O 1
ATOM 2275 N N . GLY A 1 290 ? 10.426 14.038 -20.627 1.00 92.94 290 GLY A N 1
ATOM 2276 C CA . GLY A 1 290 ? 9.476 13.293 -19.826 1.00 92.94 290 GLY A CA 1
ATOM 2277 C C . GLY A 1 290 ? 10.075 12.034 -19.227 1.00 92.94 290 GLY A C 1
ATOM 2278 O O . GLY A 1 290 ? 11.147 11.582 -19.631 1.00 92.94 290 GLY A O 1
ATOM 2279 N N . TRP A 1 291 ? 9.366 11.471 -18.259 1.00 94.81 291 TRP A N 1
ATOM 2280 C CA . TRP A 1 291 ? 9.819 10.316 -17.498 1.00 94.81 291 TRP A CA 1
ATOM 2281 C C . TRP A 1 291 ? 8.682 9.334 -17.200 1.00 94.81 291 TRP A C 1
ATOM 2283 O O . TRP A 1 291 ? 7.509 9.700 -17.216 1.00 94.81 291 TRP A O 1
ATOM 2293 N N . ALA A 1 292 ? 9.005 8.073 -16.935 1.00 95.69 292 ALA A N 1
ATOM 2294 C CA . ALA A 1 292 ? 8.051 7.079 -16.454 1.00 95.69 292 ALA A CA 1
ATOM 2295 C C . ALA A 1 292 ? 8.753 6.042 -15.578 1.00 95.69 292 ALA A 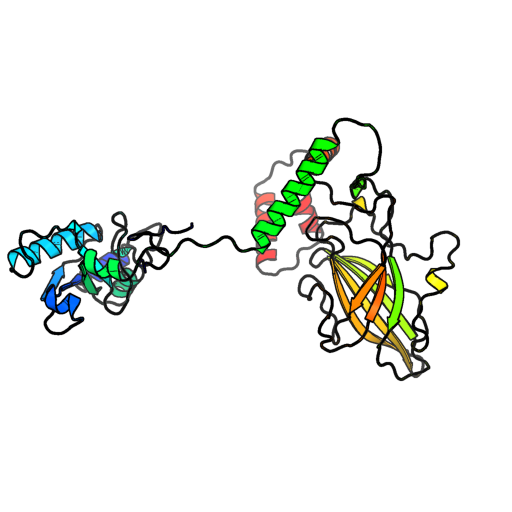C 1
ATOM 2297 O O . ALA A 1 292 ? 9.829 5.569 -15.927 1.00 95.69 292 ALA A O 1
ATOM 2298 N N . ASN A 1 293 ? 8.111 5.642 -14.482 1.00 95.69 293 ASN A N 1
ATOM 2299 C CA . ASN A 1 293 ? 8.551 4.505 -13.679 1.00 95.69 293 ASN A CA 1
ATOM 2300 C C . ASN A 1 293 ? 7.562 3.357 -13.866 1.00 95.69 293 ASN A C 1
ATOM 2302 O O . ASN A 1 293 ? 6.362 3.537 -13.662 1.00 95.69 293 ASN A O 1
ATOM 2306 N N . ILE A 1 294 ? 8.045 2.170 -14.209 1.00 95.19 294 ILE A N 1
ATOM 2307 C CA . ILE A 1 294 ? 7.228 0.964 -14.362 1.00 95.19 294 ILE A CA 1
ATOM 2308 C C . ILE A 1 294 ? 7.841 -0.189 -13.578 1.00 95.19 294 ILE A C 1
ATOM 2310 O O . ILE A 1 294 ? 9.054 -0.267 -13.404 1.00 95.19 294 ILE A O 1
ATOM 2314 N N . ARG A 1 295 ? 7.007 -1.100 -13.077 1.00 95.25 295 ARG A N 1
ATOM 2315 C CA . ARG A 1 295 ? 7.521 -2.333 -12.475 1.00 95.25 295 ARG A CA 1
ATOM 2316 C C . ARG A 1 295 ? 7.955 -3.273 -13.586 1.00 95.25 295 ARG A C 1
ATOM 2318 O O . ARG A 1 295 ? 7.228 -3.435 -14.563 1.00 95.25 295 ARG A O 1
ATOM 2325 N N . LEU A 1 296 ? 9.114 -3.901 -13.409 1.00 95.12 296 LEU A N 1
ATOM 2326 C CA . LEU A 1 296 ? 9.550 -4.965 -14.313 1.00 95.12 296 LEU A CA 1
ATOM 2327 C C . LEU A 1 296 ? 8.726 -6.239 -14.120 1.00 95.12 296 LEU A C 1
ATOM 2329 O O . LEU A 1 296 ? 8.664 -7.055 -15.030 1.00 95.12 296 LEU A O 1
ATOM 2333 N N . LEU A 1 297 ? 8.069 -6.385 -12.967 1.00 94.56 297 LEU A N 1
ATOM 2334 C CA . LEU A 1 297 ? 7.171 -7.492 -12.667 1.00 94.56 297 LEU A CA 1
ATOM 2335 C C . LEU A 1 297 ? 5.765 -7.003 -12.348 1.00 94.56 297 LEU A C 1
ATOM 2337 O O . LEU A 1 297 ? 5.574 -6.000 -11.652 1.00 94.56 297 LEU A O 1
ATOM 2341 N N . ASP A 1 298 ? 4.779 -7.736 -12.843 1.00 91.88 298 ASP A N 1
ATOM 2342 C CA . ASP A 1 298 ? 3.380 -7.467 -12.563 1.00 91.88 298 ASP A CA 1
ATOM 2343 C C . ASP A 1 298 ? 2.963 -7.957 -11.159 1.00 91.88 298 ASP A C 1
ATOM 2345 O O . ASP A 1 298 ? 3.754 -8.460 -10.358 1.00 91.88 298 ASP A O 1
ATOM 2349 N N . TRP A 1 299 ? 1.682 -7.798 -10.831 1.00 89.75 299 TRP A N 1
ATOM 2350 C CA . TRP A 1 299 ? 1.131 -8.223 -9.541 1.00 89.75 299 TRP A CA 1
ATOM 2351 C C . TRP A 1 299 ? 1.043 -9.750 -9.374 1.00 89.75 299 TRP A C 1
ATOM 2353 O O . TRP A 1 299 ? 0.875 -10.219 -8.249 1.00 89.75 299 TRP A O 1
ATOM 2363 N N . ARG A 1 300 ? 1.144 -10.519 -10.465 1.00 89.44 300 ARG A N 1
ATOM 2364 C CA . ARG A 1 300 ? 1.222 -11.988 -10.468 1.00 89.44 300 ARG A CA 1
ATOM 2365 C C . ARG A 1 300 ? 2.668 -12.483 -10.356 1.00 89.44 300 ARG A C 1
ATOM 2367 O O . ARG A 1 300 ? 2.875 -13.691 -10.272 1.00 89.44 300 ARG A O 1
ATOM 2374 N N . GLY A 1 301 ? 3.649 -11.577 -10.349 1.00 90.38 301 GLY A N 1
ATOM 2375 C CA . GLY A 1 301 ? 5.070 -11.910 -10.385 1.00 90.38 301 GLY A CA 1
ATOM 2376 C C . GLY A 1 301 ? 5.556 -12.326 -11.774 1.00 90.38 301 GLY A C 1
ATOM 2377 O O . GLY A 1 301 ? 6.587 -12.984 -11.868 1.00 90.38 301 GLY A O 1
ATOM 2378 N N . GLU A 1 302 ? 4.824 -11.987 -12.837 1.00 93.62 302 GLU A N 1
ATOM 2379 C CA . GLU A 1 302 ? 5.216 -12.203 -14.230 1.00 93.62 302 GLU A CA 1
ATOM 2380 C C . GLU A 1 302 ? 6.090 -11.039 -14.716 1.00 93.62 302 GLU A C 1
ATOM 2382 O O . GLU A 1 302 ? 5.763 -9.867 -14.519 1.00 93.62 302 GLU A O 1
ATOM 2387 N N . LEU A 1 303 ? 7.222 -11.366 -15.337 1.00 95.38 303 LEU A N 1
ATOM 2388 C CA . LEU A 1 303 ? 8.144 -10.411 -15.934 1.00 95.38 303 LEU A CA 1
ATOM 2389 C C . LEU A 1 303 ? 7.502 -9.762 -17.164 1.00 95.38 303 LEU A C 1
ATOM 2391 O O . LEU A 1 303 ? 6.964 -10.441 -18.042 1.00 95.38 303 LEU A O 1
ATOM 2395 N N . LEU A 1 304 ? 7.620 -8.442 -17.250 1.00 94.50 304 LEU A N 1
ATOM 2396 C CA . LEU A 1 304 ? 7.218 -7.664 -18.408 1.00 94.50 304 LEU A CA 1
ATOM 2397 C C . LEU A 1 304 ? 8.127 -7.994 -19.602 1.00 94.50 304 LEU A C 1
ATOM 2399 O O . LEU A 1 304 ? 9.345 -7.863 -19.514 1.00 94.50 304 LEU A O 1
ATOM 2403 N N . GLN A 1 305 ? 7.531 -8.408 -20.719 1.00 93.31 305 GLN A N 1
ATOM 2404 C CA . GLN A 1 305 ? 8.244 -8.831 -21.927 1.00 93.31 305 GLN A CA 1
ATOM 2405 C C . GLN A 1 305 ? 7.653 -8.169 -23.174 1.00 93.31 305 GLN A C 1
ATOM 2407 O O . GLN A 1 305 ? 6.462 -7.850 -23.215 1.00 93.31 305 GLN A O 1
ATOM 2412 N N . GLY A 1 306 ? 8.477 -8.012 -24.211 1.00 92.81 306 GLY A N 1
ATOM 2413 C CA . GLY A 1 306 ? 8.052 -7.492 -25.506 1.00 92.81 306 GLY A CA 1
ATOM 2414 C C . GLY A 1 306 ? 7.822 -5.980 -25.521 1.00 92.81 306 GLY A C 1
ATOM 2415 O O . GLY A 1 306 ? 8.441 -5.217 -24.776 1.00 92.81 306 GLY A O 1
ATOM 2416 N N . VAL A 1 307 ? 6.958 -5.533 -26.433 1.00 94.88 307 VAL A N 1
ATOM 2417 C CA . VAL A 1 307 ? 6.760 -4.110 -26.735 1.00 94.88 307 VAL A CA 1
ATOM 2418 C C . VAL A 1 307 ? 5.827 -3.446 -25.725 1.00 94.88 307 VAL A C 1
ATOM 2420 O O . VAL A 1 307 ? 4.681 -3.855 -25.547 1.00 94.88 307 VAL A O 1
ATOM 2423 N N . VAL A 1 308 ? 6.294 -2.349 -25.130 1.00 95.06 308 VAL A N 1
ATOM 2424 C CA . VAL A 1 308 ? 5.571 -1.560 -24.131 1.00 95.06 308 VAL A CA 1
ATOM 2425 C C . VAL A 1 308 ? 5.474 -0.110 -24.591 1.00 95.06 308 VAL A C 1
ATOM 2427 O O . VAL A 1 308 ? 6.457 0.516 -24.988 1.00 95.06 308 VAL A O 1
ATOM 2430 N N . THR A 1 309 ? 4.265 0.446 -24.530 1.00 95.69 309 THR A N 1
ATOM 2431 C CA . THR A 1 309 ? 4.026 1.876 -24.752 1.00 95.69 309 THR A CA 1
ATOM 2432 C C . THR A 1 309 ? 3.995 2.603 -23.413 1.00 95.69 309 THR A C 1
ATOM 2434 O O . THR A 1 309 ? 3.196 2.260 -22.547 1.00 95.69 309 THR A O 1
ATOM 2437 N N . LEU A 1 310 ? 4.809 3.645 -23.282 1.00 95.62 310 LEU A N 1
ATOM 2438 C CA . LEU A 1 310 ? 4.908 4.510 -22.115 1.00 95.62 310 LEU A CA 1
ATOM 2439 C C . LEU A 1 310 ? 4.412 5.916 -22.460 1.00 95.62 310 LEU A C 1
ATOM 2441 O O . LEU A 1 310 ? 5.015 6.623 -23.270 1.00 95.62 310 LEU A O 1
ATOM 2445 N N . ASN A 1 311 ? 3.323 6.336 -21.819 1.00 95.56 311 ASN A N 1
ATOM 2446 C CA . ASN A 1 311 ? 2.928 7.743 -21.783 1.00 95.56 311 ASN A CA 1
ATOM 2447 C C . ASN A 1 311 ? 3.741 8.423 -20.675 1.00 95.56 311 ASN A C 1
ATOM 2449 O O . ASN A 1 311 ? 3.615 8.042 -19.510 1.00 95.56 311 ASN A O 1
ATOM 2453 N N . LEU A 1 312 ? 4.599 9.380 -21.028 1.00 94.62 312 LEU A N 1
ATOM 2454 C CA . LEU A 1 312 ? 5.553 9.972 -20.089 1.00 94.62 312 LEU A CA 1
ATOM 2455 C C . LEU A 1 312 ? 4.917 11.106 -19.269 1.00 94.62 312 LEU A C 1
ATOM 2457 O O . LEU A 1 312 ? 4.069 11.861 -19.751 1.00 94.62 312 LEU A O 1
ATOM 2461 N N . TRP A 1 313 ? 5.356 11.243 -18.024 1.00 94.06 313 TRP A N 1
ATOM 2462 C CA . TRP A 1 313 ? 5.081 12.380 -17.150 1.00 94.06 313 TRP A CA 1
ATOM 2463 C C . TRP A 1 313 ? 5.964 13.566 -17.541 1.00 94.06 313 TRP A C 1
ATOM 2465 O O . TRP A 1 313 ? 7.112 13.382 -17.941 1.00 94.06 313 TRP A O 1
ATOM 2475 N N . GLY A 1 314 ? 5.421 14.782 -17.460 1.00 89.50 314 GLY A N 1
ATOM 2476 C CA . GLY A 1 314 ? 6.198 16.013 -17.628 1.00 89.50 314 GLY A CA 1
ATOM 2477 C C . GLY A 1 314 ? 6.806 16.503 -16.312 1.00 89.50 314 GLY A C 1
ATOM 2478 O O . GLY A 1 314 ? 6.431 16.036 -15.239 1.00 89.50 314 GLY A O 1
ATOM 2479 N N . GLY A 1 315 ? 7.692 17.494 -16.400 1.00 86.25 315 GLY A N 1
ATOM 2480 C CA . GLY A 1 315 ? 8.329 18.115 -15.235 1.00 86.25 315 GLY A CA 1
ATOM 2481 C C . GLY A 1 315 ? 9.579 17.377 -14.755 1.00 86.25 315 GLY A C 1
ATOM 2482 O O . GLY A 1 315 ? 10.158 16.572 -15.485 1.00 86.25 315 GLY A O 1
ATOM 2483 N N . GLU A 1 316 ? 10.011 17.690 -13.533 1.00 88.19 316 GLU A N 1
ATOM 2484 C CA . GLU A 1 316 ? 11.192 17.068 -12.929 1.00 88.19 316 GLU A CA 1
ATOM 2485 C C . GLU A 1 316 ? 10.959 15.567 -12.672 1.00 88.19 316 GLU A C 1
ATOM 2487 O O . GLU A 1 316 ? 9.880 15.195 -12.199 1.00 88.19 316 GLU A O 1
ATOM 2492 N N . PRO A 1 317 ? 11.938 14.693 -12.979 1.00 89.00 317 PRO A N 1
ATOM 2493 C CA . PRO A 1 317 ? 11.829 13.263 -12.708 1.00 89.00 317 PRO A CA 1
ATOM 2494 C C . PRO A 1 317 ? 11.680 12.950 -11.222 1.00 89.00 317 PRO A C 1
ATOM 2496 O O . PRO A 1 317 ? 12.518 13.339 -10.406 1.00 89.00 317 PRO A O 1
ATOM 2499 N N . GLU A 1 318 ? 10.653 12.177 -10.875 1.00 89.69 318 GLU A N 1
ATOM 2500 C CA . GLU A 1 318 ? 10.516 11.620 -9.534 1.00 89.69 318 GLU A CA 1
ATOM 2501 C C . GLU A 1 318 ? 11.084 10.197 -9.492 1.00 89.69 318 GLU A C 1
ATOM 2503 O O . GLU A 1 318 ? 10.601 9.284 -10.169 1.00 89.69 318 GLU A O 1
ATOM 2508 N N . TYR A 1 319 ? 12.086 9.985 -8.644 1.00 86.94 319 TYR A N 1
ATOM 2509 C CA . TYR A 1 319 ? 12.775 8.703 -8.534 1.00 86.94 319 TYR A CA 1
ATOM 2510 C C . TYR A 1 319 ? 12.110 7.770 -7.507 1.00 86.94 319 TYR A C 1
ATOM 2512 O O . TYR A 1 319 ? 11.588 8.231 -6.480 1.00 86.94 319 TYR A O 1
ATOM 2520 N N . PRO A 1 320 ? 12.151 6.443 -7.721 1.00 86.81 320 PRO A N 1
ATOM 2521 C CA . PRO A 1 320 ? 11.763 5.475 -6.702 1.00 86.81 320 PRO A CA 1
ATOM 2522 C C . PRO A 1 320 ? 12.549 5.666 -5.386 1.00 86.81 320 PRO A C 1
ATOM 2524 O O . PRO A 1 320 ? 13.705 6.091 -5.405 1.00 86.81 320 PRO A O 1
ATOM 2527 N N . PRO A 1 321 ? 11.942 5.381 -4.219 1.00 78.44 321 PRO A N 1
ATOM 2528 C CA . PRO A 1 321 ? 10.607 4.812 -4.022 1.00 78.44 321 PRO A CA 1
ATOM 2529 C C . PRO A 1 321 ? 9.491 5.866 -3.938 1.00 78.44 321 PRO A C 1
ATOM 2531 O O . PRO A 1 321 ? 8.335 5.502 -3.751 1.00 78.44 321 PRO A O 1
ATOM 2534 N N . HIS A 1 322 ? 9.826 7.157 -4.001 1.00 81.81 322 HIS A N 1
ATOM 2535 C CA . HIS A 1 322 ? 8.873 8.244 -3.759 1.00 81.81 322 HIS A CA 1
ATOM 2536 C C . HIS A 1 322 ? 8.127 8.678 -5.026 1.00 81.81 322 HIS A C 1
ATOM 2538 O O . HIS A 1 322 ? 7.031 9.223 -4.919 1.00 81.81 322 HIS A O 1
ATOM 2544 N N . GLY A 1 323 ? 8.699 8.414 -6.202 1.00 83.31 323 GLY A N 1
ATOM 2545 C CA . GLY A 1 323 ? 8.081 8.732 -7.481 1.00 83.31 323 GLY A CA 1
ATOM 2546 C C . GLY A 1 323 ? 6.902 7.839 -7.841 1.00 83.31 323 GLY A C 1
ATOM 2547 O O . GLY A 1 323 ? 6.824 6.665 -7.464 1.00 83.31 323 GLY A O 1
ATOM 2548 N N . ARG A 1 324 ? 5.979 8.405 -8.618 1.00 89.00 324 ARG A N 1
ATOM 2549 C CA . ARG A 1 324 ? 4.817 7.678 -9.148 1.00 89.00 324 ARG A CA 1
ATOM 2550 C C . ARG A 1 324 ? 5.258 6.499 -10.011 1.00 89.00 324 ARG A C 1
ATOM 2552 O O . ARG A 1 324 ? 6.175 6.630 -10.816 1.00 89.00 324 ARG A O 1
ATOM 2559 N N . ILE A 1 325 ? 4.565 5.370 -9.869 1.00 91.62 325 ILE A N 1
ATOM 2560 C CA . ILE A 1 325 ? 4.734 4.175 -10.703 1.00 91.62 325 ILE A CA 1
ATOM 2561 C C . ILE A 1 325 ? 3.506 4.055 -11.607 1.00 91.62 325 ILE A C 1
ATOM 2563 O O . ILE A 1 325 ? 2.384 3.989 -11.110 1.00 91.62 325 ILE A O 1
ATOM 2567 N N . GLY A 1 326 ? 3.719 4.005 -12.918 1.00 90.19 326 GLY A N 1
ATOM 2568 C CA . GLY A 1 326 ? 2.675 3.894 -13.932 1.00 90.19 326 GLY A CA 1
ATOM 2569 C C . GLY A 1 326 ? 2.828 4.900 -15.073 1.00 90.19 326 GLY A C 1
ATOM 2570 O O . GLY A 1 326 ? 3.621 5.843 -15.009 1.00 90.19 326 GLY A O 1
ATOM 2571 N N . CYS A 1 327 ? 2.043 4.684 -16.126 1.00 89.06 327 CYS A N 1
ATOM 2572 C CA . CYS A 1 327 ? 1.987 5.560 -17.293 1.00 89.06 327 CYS A CA 1
ATOM 2573 C C . CYS A 1 327 ? 1.086 6.780 -17.049 1.00 89.06 327 CYS A C 1
ATOM 2575 O O . CYS A 1 327 ? 0.141 6.742 -16.262 1.00 89.06 327 CYS A O 1
ATOM 2577 N N . ASN A 1 328 ? 1.363 7.863 -17.769 1.00 90.62 328 ASN A N 1
ATOM 2578 C CA . ASN A 1 328 ? 0.579 9.092 -17.754 1.00 90.62 328 ASN A CA 1
ATOM 2579 C C . ASN A 1 328 ? -0.620 9.026 -18.718 1.00 90.62 328 ASN A C 1
ATOM 2581 O O . ASN A 1 328 ? -0.666 9.730 -19.729 1.00 90.62 328 ASN A O 1
ATOM 2585 N N . ASP A 1 329 ? -1.603 8.174 -18.432 1.00 87.00 329 ASP A N 1
ATOM 2586 C CA . ASP A 1 329 ? -2.738 7.950 -19.348 1.00 87.00 329 ASP A CA 1
ATOM 2587 C C . ASP A 1 329 ? -3.631 9.189 -19.521 1.00 87.00 329 ASP A C 1
ATOM 2589 O O . ASP A 1 329 ? -4.220 9.400 -20.581 1.00 87.00 329 ASP A O 1
ATOM 2593 N N . ASN A 1 330 ? -3.650 10.069 -18.517 1.00 86.00 330 ASN A N 1
ATOM 2594 C CA . ASN A 1 330 ? -4.355 11.350 -18.560 1.00 86.00 330 ASN A CA 1
ATOM 2595 C C . ASN A 1 330 ? -3.546 12.475 -19.233 1.00 86.00 330 ASN A C 1
ATOM 2597 O O . ASN A 1 330 ? -4.026 13.607 -19.281 1.00 86.00 330 ASN A O 1
ATOM 2601 N N . LYS A 1 331 ? -2.328 12.194 -19.724 1.00 84.56 331 LYS A N 1
ATOM 2602 C CA . LYS A 1 331 ? -1.435 13.159 -20.397 1.00 84.56 331 LYS A CA 1
ATOM 2603 C C . LYS A 1 331 ? -1.203 14.448 -19.595 1.00 84.56 331 LYS A C 1
ATOM 2605 O O . LYS A 1 331 ? -1.160 15.555 -20.130 1.00 84.56 331 LYS A O 1
ATOM 2610 N N . GLN A 1 332 ? -1.075 14.317 -18.278 1.00 79.50 332 GLN A N 1
ATOM 2611 C CA . GLN A 1 332 ? -0.826 15.432 -17.369 1.00 79.50 332 GLN A CA 1
ATOM 2612 C C . GLN A 1 332 ? 0.610 15.942 -17.542 1.00 79.50 332 GLN A C 1
ATOM 2614 O O . GLN A 1 33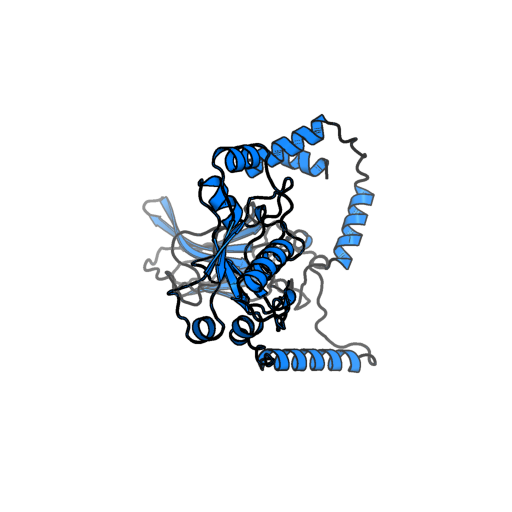2 ? 1.570 15.200 -17.342 1.00 79.50 332 GLN A O 1
ATOM 2619 N N . GLY A 1 333 ? 0.772 17.206 -17.930 1.00 79.19 333 GLY A N 1
ATOM 2620 C CA . GLY A 1 333 ? 2.075 17.877 -18.035 1.00 79.19 333 GLY A CA 1
ATOM 2621 C C . GLY A 1 333 ? 2.940 17.494 -19.245 1.00 79.19 333 GLY A C 1
ATOM 2622 O O . GLY A 1 333 ? 3.771 18.299 -19.652 1.00 79.19 333 GLY A O 1
ATOM 2623 N N . SER A 1 334 ? 2.746 16.323 -19.858 1.00 84.56 334 SER A N 1
ATOM 2624 C CA . SER A 1 334 ? 3.426 15.915 -21.094 1.00 84.56 334 SER A CA 1
ATOM 2625 C C . SER A 1 334 ? 2.530 15.022 -21.950 1.00 84.56 334 SER A C 1
ATOM 2627 O O . SER A 1 334 ? 1.754 14.218 -21.436 1.00 84.56 334 SER A O 1
ATOM 2629 N N . ASN A 1 335 ? 2.655 15.166 -23.271 1.00 87.19 335 ASN A N 1
ATOM 2630 C CA . ASN A 1 335 ? 2.000 14.312 -24.266 1.00 87.19 335 ASN A CA 1
ATOM 2631 C C . ASN A 1 335 ? 2.961 13.276 -24.869 1.00 87.19 335 ASN A C 1
ATOM 2633 O O . ASN A 1 335 ? 2.558 12.539 -25.773 1.00 87.19 335 ASN A O 1
ATOM 2637 N N . CYS A 1 336 ? 4.216 13.239 -24.402 1.00 91.38 336 CYS A N 1
ATOM 2638 C CA . CYS A 1 336 ? 5.253 12.374 -24.949 1.00 91.38 336 CYS A CA 1
ATOM 2639 C C . CYS A 1 336 ? 4.848 10.905 -24.816 1.00 91.38 336 CYS A C 1
ATOM 2641 O O . CYS A 1 336 ? 4.528 10.427 -23.725 1.00 91.38 336 CYS A O 1
ATOM 2643 N N . ARG A 1 337 ? 4.912 10.178 -25.929 1.00 94.50 337 ARG A N 1
ATOM 2644 C CA . ARG A 1 337 ? 4.645 8.742 -25.981 1.00 94.50 337 ARG A CA 1
ATOM 2645 C C . ARG A 1 337 ? 5.881 8.028 -26.498 1.00 94.50 337 ARG A C 1
ATOM 2647 O O . ARG A 1 337 ? 6.243 8.186 -27.664 1.00 94.50 337 ARG A O 1
ATOM 2654 N N . LEU A 1 338 ? 6.498 7.233 -25.637 1.00 95.62 338 LEU A N 1
ATOM 2655 C CA . LEU A 1 338 ? 7.677 6.429 -25.928 1.00 95.62 338 LEU A CA 1
ATOM 2656 C C . LEU A 1 338 ? 7.281 4.959 -26.079 1.00 95.62 338 LEU A C 1
ATOM 2658 O O . LEU A 1 338 ? 6.474 4.446 -25.314 1.00 95.62 338 LEU A O 1
ATOM 2662 N N . ILE A 1 339 ? 7.848 4.275 -27.064 1.00 96.50 339 ILE A N 1
ATOM 2663 C CA . ILE A 1 339 ? 7.691 2.835 -27.255 1.00 96.50 339 ILE A CA 1
ATOM 2664 C C . ILE A 1 339 ? 9.048 2.194 -27.003 1.00 96.50 339 ILE A C 1
ATOM 2666 O O . ILE A 1 339 ? 10.036 2.577 -27.633 1.00 96.50 339 ILE A O 1
ATOM 2670 N N . ILE A 1 340 ? 9.081 1.229 -26.091 1.00 95.62 340 ILE A N 1
ATOM 2671 C CA . ILE A 1 340 ? 10.263 0.436 -25.760 1.00 95.62 340 ILE A CA 1
ATOM 2672 C C . ILE A 1 340 ? 9.964 -1.043 -25.981 1.00 95.62 340 ILE A C 1
ATOM 2674 O O . ILE A 1 340 ? 8.806 -1.454 -26.007 1.00 95.62 340 ILE A O 1
ATOM 2678 N N . GLU A 1 341 ? 11.005 -1.843 -26.125 1.00 95.00 341 GLU A N 1
ATOM 2679 C CA . GLU A 1 341 ? 10.915 -3.293 -26.235 1.00 95.00 341 GLU A CA 1
ATOM 2680 C C . GLU A 1 341 ? 11.838 -3.930 -25.204 1.00 95.00 341 GLU A C 1
ATOM 2682 O O . GLU A 1 341 ? 13.031 -3.625 -25.164 1.00 95.00 341 GLU A O 1
ATOM 2687 N N . LEU A 1 342 ? 11.271 -4.793 -24.365 1.00 94.25 342 LEU A N 1
ATOM 2688 C CA . LEU A 1 342 ? 12.003 -5.654 -23.445 1.00 94.25 342 LEU A CA 1
ATOM 2689 C C . LEU A 1 342 ? 12.230 -7.017 -24.097 1.00 94.25 342 LEU A C 1
ATOM 2691 O O . LEU A 1 342 ? 11.441 -7.437 -24.947 1.00 94.25 342 LEU A O 1
ATOM 2695 N N . ALA A 1 343 ? 13.288 -7.711 -23.675 1.00 92.19 343 ALA A N 1
ATOM 2696 C CA . ALA A 1 343 ? 13.608 -9.044 -24.173 1.00 92.19 343 ALA A CA 1
ATOM 2697 C C . ALA A 1 343 ? 12.396 -9.979 -24.080 1.00 92.19 343 ALA A C 1
ATOM 2699 O O . ALA A 1 343 ? 11.688 -10.008 -23.070 1.00 92.19 343 ALA A O 1
ATOM 2700 N N . GLN A 1 344 ? 12.158 -10.729 -25.153 1.00 90.38 344 GLN A N 1
ATOM 2701 C CA . GLN A 1 344 ? 11.144 -11.770 -25.190 1.00 90.38 344 GLN A CA 1
ATOM 2702 C C . GLN A 1 344 ? 11.832 -13.128 -25.091 1.00 90.38 344 GLN A C 1
ATOM 2704 O O . GLN A 1 344 ? 12.664 -13.474 -25.929 1.00 90.38 344 GLN A O 1
ATOM 2709 N N . TYR A 1 345 ? 11.477 -13.899 -24.069 1.00 88.94 345 TYR A N 1
ATOM 2710 C CA . TYR A 1 345 ? 12.067 -15.206 -23.817 1.00 88.94 345 TYR A CA 1
ATOM 2711 C C . TYR A 1 345 ? 11.245 -16.324 -24.469 1.00 88.94 345 TYR A C 1
ATOM 2713 O O . TYR A 1 345 ? 10.118 -16.126 -24.924 1.00 88.94 345 TYR A O 1
ATOM 2721 N N . ARG A 1 346 ? 11.814 -17.538 -24.507 1.00 83.94 346 ARG A N 1
ATOM 2722 C CA . ARG A 1 346 ? 11.183 -18.725 -25.124 1.00 83.94 346 ARG A CA 1
ATOM 2723 C C . ARG A 1 346 ? 9.789 -19.020 -24.573 1.00 83.94 346 ARG A C 1
ATOM 2725 O O . ARG A 1 346 ? 8.955 -19.572 -25.283 1.00 83.94 346 ARG A O 1
ATOM 2732 N N . SER A 1 347 ? 9.563 -18.681 -23.307 1.00 85.75 347 SER A N 1
ATOM 2733 C CA . SER A 1 347 ? 8.251 -18.747 -22.688 1.00 85.75 347 SER A CA 1
ATOM 2734 C C . SER A 1 347 ? 7.610 -17.362 -22.655 1.00 85.75 347 SER A C 1
ATOM 2736 O O . SER A 1 347 ? 8.238 -16.414 -22.178 1.00 85.75 347 SER A O 1
ATOM 2738 N N . PRO A 1 348 ? 6.330 -17.241 -23.042 1.00 83.06 348 PRO A N 1
ATOM 2739 C CA . PRO A 1 348 ? 5.601 -15.983 -22.925 1.00 83.06 348 PRO A CA 1
ATOM 2740 C C . PRO A 1 348 ? 5.387 -15.561 -21.464 1.00 83.06 348 PRO A C 1
ATOM 2742 O O . PRO A 1 348 ? 5.060 -14.407 -21.208 1.00 83.06 348 PRO A O 1
ATOM 2745 N N . LYS A 1 349 ? 5.585 -16.468 -20.495 1.00 89.00 349 LYS A N 1
ATOM 2746 C CA . LYS A 1 349 ? 5.401 -16.209 -19.063 1.00 89.00 349 LYS A CA 1
ATOM 2747 C C . LYS A 1 349 ? 6.660 -16.587 -18.298 1.00 89.00 349 LYS A C 1
ATOM 2749 O O . LYS A 1 349 ? 6.845 -17.745 -17.932 1.00 89.00 349 LYS A O 1
ATOM 2754 N N . VAL A 1 350 ? 7.498 -15.597 -18.022 1.00 93.38 350 VAL A N 1
ATOM 2755 C CA . VAL A 1 350 ? 8.601 -15.730 -17.066 1.00 93.38 350 VAL A CA 1
ATOM 2756 C C . VAL A 1 350 ? 8.105 -15.243 -15.712 1.00 93.38 350 VAL A C 1
ATOM 2758 O O . VAL A 1 350 ? 7.656 -14.106 -15.604 1.00 93.38 350 VAL A O 1
ATOM 2761 N N . ARG A 1 351 ? 8.143 -16.091 -14.685 1.00 93.50 351 ARG A N 1
ATOM 2762 C CA . ARG A 1 351 ? 7.658 -15.760 -13.336 1.00 93.50 351 ARG A CA 1
ATOM 2763 C C . ARG A 1 351 ? 8.780 -15.703 -12.323 1.00 93.50 351 ARG A C 1
ATOM 2765 O O . ARG A 1 351 ? 9.761 -16.431 -12.436 1.00 93.50 351 ARG A O 1
ATOM 2772 N N . MET A 1 352 ? 8.602 -14.896 -11.287 1.00 92.69 352 MET A N 1
ATOM 2773 C CA . MET A 1 352 ? 9.442 -15.008 -10.103 1.00 92.69 352 MET A CA 1
ATOM 2774 C C . MET A 1 352 ? 9.346 -16.410 -9.499 1.00 92.69 352 MET A C 1
ATOM 2776 O O . MET A 1 352 ? 8.251 -16.981 -9.481 1.00 92.69 352 MET A O 1
ATOM 2780 N N . PRO A 1 353 ? 10.466 -16.956 -8.995 1.00 91.44 353 PRO A N 1
ATOM 2781 C CA . PRO A 1 353 ? 10.444 -18.203 -8.252 1.00 91.44 353 PRO A CA 1
ATOM 2782 C C . PRO A 1 353 ? 9.496 -18.086 -7.058 1.00 91.44 353 PRO A C 1
ATOM 2784 O O . PRO A 1 353 ? 9.374 -17.030 -6.433 1.00 91.44 353 PRO A O 1
ATOM 2787 N N . ASP A 1 354 ? 8.802 -19.168 -6.739 1.00 88.81 354 ASP A N 1
ATOM 2788 C CA . ASP A 1 354 ? 7.895 -19.188 -5.597 1.00 88.81 354 ASP A CA 1
ATOM 2789 C C . ASP A 1 354 ? 8.627 -19.550 -4.292 1.00 88.81 354 ASP A C 1
ATOM 2791 O O . ASP A 1 354 ? 9.806 -19.922 -4.272 1.00 88.81 354 ASP A O 1
ATOM 2795 N N . SER A 1 355 ? 7.917 -19.482 -3.164 1.00 87.12 355 SER A N 1
ATOM 2796 C CA . SER A 1 355 ? 8.470 -19.871 -1.861 1.00 87.12 355 SER A CA 1
ATOM 2797 C C . SER A 1 355 ? 8.954 -21.327 -1.817 1.00 87.12 355 SER A C 1
ATOM 2799 O O . SER A 1 355 ? 9.830 -21.650 -1.011 1.00 87.12 355 SER A O 1
ATOM 2801 N N . SER A 1 356 ? 8.402 -22.207 -2.661 1.00 88.69 356 SER A N 1
ATOM 2802 C CA . SER A 1 356 ? 8.787 -23.619 -2.726 1.00 88.69 356 SER A CA 1
ATOM 2803 C C . SER A 1 356 ? 10.153 -23.816 -3.382 1.00 88.69 356 SER A C 1
ATOM 2805 O O . SER A 1 356 ? 10.870 -24.736 -3.001 1.00 88.69 356 SER A O 1
ATOM 2807 N N . GLN A 1 357 ? 10.552 -22.917 -4.286 1.00 87.56 357 GLN A N 1
ATOM 2808 C CA . GLN A 1 357 ? 11.880 -22.884 -4.903 1.00 87.56 357 GLN A CA 1
ATOM 2809 C C . GLN A 1 357 ? 12.876 -22.048 -4.091 1.00 87.56 357 GLN A C 1
ATOM 2811 O O . GLN A 1 357 ? 14.031 -22.449 -3.923 1.00 87.56 357 GLN A O 1
ATOM 2816 N N . PHE A 1 358 ? 12.431 -20.922 -3.523 1.00 88.44 358 PHE A N 1
ATOM 2817 C CA . PHE A 1 358 ? 13.277 -20.057 -2.700 1.00 88.44 358 PHE A CA 1
ATOM 2818 C C . PHE A 1 358 ? 13.772 -20.759 -1.431 1.00 88.44 358 PHE A C 1
ATOM 2820 O O . PHE A 1 358 ? 14.961 -20.701 -1.123 1.00 88.44 358 PHE A O 1
ATOM 2827 N N . ALA A 1 359 ? 12.902 -21.450 -0.688 1.00 89.75 359 ALA A N 1
ATOM 2828 C CA . ALA A 1 359 ? 13.296 -22.032 0.595 1.00 89.75 359 ALA A CA 1
ATOM 2829 C C . ALA A 1 359 ? 14.400 -23.113 0.482 1.00 89.75 359 ALA A C 1
ATOM 2831 O O . ALA A 1 359 ? 15.351 -23.061 1.268 1.00 89.75 359 ALA A O 1
ATOM 2832 N N . PRO A 1 360 ? 14.346 -24.074 -0.464 1.00 91.69 360 PRO A N 1
ATOM 2833 C CA . PRO A 1 360 ? 15.444 -25.008 -0.708 1.00 91.69 360 PRO A CA 1
ATOM 2834 C C . PRO A 1 360 ? 16.729 -24.322 -1.169 1.00 91.69 360 PRO A C 1
ATOM 2836 O O . PRO A 1 360 ? 17.800 -24.691 -0.692 1.00 91.69 360 PRO A O 1
ATOM 2839 N N . PHE A 1 361 ? 16.634 -23.312 -2.040 1.00 89.31 361 PHE A N 1
ATOM 2840 C CA . PHE A 1 361 ? 17.802 -22.566 -2.506 1.00 89.31 361 PHE A CA 1
ATOM 2841 C C . PHE A 1 361 ? 18.522 -21.868 -1.349 1.00 89.31 361 PHE A C 1
ATOM 2843 O O . PHE A 1 361 ? 19.728 -22.022 -1.185 1.00 89.31 361 PHE A O 1
ATOM 2850 N N . ILE A 1 362 ? 17.782 -21.192 -0.469 1.00 88.44 362 ILE A N 1
ATOM 2851 C CA . ILE A 1 362 ? 18.356 -20.554 0.719 1.00 88.44 362 ILE A CA 1
ATOM 2852 C C . ILE A 1 362 ? 19.014 -21.590 1.642 1.00 88.44 362 ILE A C 1
ATOM 2854 O O . ILE A 1 362 ? 20.134 -21.376 2.100 1.00 88.44 362 ILE A O 1
ATOM 2858 N N . LYS A 1 363 ? 18.382 -22.751 1.871 1.00 89.19 363 LYS A N 1
ATOM 2859 C CA . LYS A 1 363 ? 19.002 -23.851 2.637 1.00 89.19 363 LYS A CA 1
ATOM 2860 C C . LYS A 1 363 ? 20.300 -24.346 1.995 1.00 89.19 363 LYS A C 1
ATOM 2862 O O . LYS A 1 363 ? 21.256 -24.634 2.710 1.00 89.19 363 LYS A O 1
ATOM 2867 N N . PHE A 1 364 ? 20.333 -24.442 0.667 1.00 90.25 364 PHE A N 1
ATOM 2868 C CA . PHE A 1 364 ? 21.528 -24.811 -0.081 1.00 90.25 364 PHE A CA 1
ATOM 2869 C C . PHE A 1 364 ? 22.642 -23.770 0.100 1.00 90.25 364 PHE A C 1
ATOM 2871 O O . PHE A 1 364 ? 23.752 -24.150 0.470 1.00 90.25 364 PHE A O 1
ATOM 2878 N N . ILE A 1 365 ? 22.344 -22.474 -0.032 1.00 88.25 365 ILE A N 1
ATOM 2879 C CA . ILE A 1 365 ? 23.311 -21.394 0.226 1.00 88.25 365 ILE A CA 1
ATOM 2880 C C . ILE A 1 365 ? 23.858 -21.467 1.658 1.00 88.25 365 ILE A C 1
ATOM 2882 O O . ILE A 1 365 ? 25.073 -21.505 1.840 1.00 88.25 365 ILE A O 1
ATOM 2886 N N . TYR A 1 366 ? 23.000 -21.621 2.672 1.00 84.88 366 TYR A N 1
ATOM 2887 C CA . TYR A 1 366 ? 23.449 -21.794 4.061 1.00 84.88 366 TYR A CA 1
ATOM 2888 C C . TYR A 1 366 ? 24.337 -23.033 4.263 1.00 84.88 366 TYR A C 1
ATOM 2890 O O . TYR A 1 366 ? 25.243 -23.017 5.099 1.00 84.88 366 TYR A O 1
ATOM 2898 N N . SER A 1 367 ? 24.101 -24.111 3.508 1.00 87.56 367 SER A N 1
ATOM 2899 C CA . SER A 1 367 ? 24.937 -25.317 3.568 1.00 87.56 367 SER A CA 1
ATOM 2900 C C . SER A 1 367 ? 26.334 -25.116 2.968 1.00 87.56 367 SER A C 1
ATOM 2902 O O . SER A 1 367 ? 27.281 -25.760 3.422 1.00 87.56 367 SER A O 1
ATOM 2904 N N . LEU A 1 368 ? 26.464 -24.213 1.988 1.00 85.19 368 LEU A N 1
ATOM 2905 C CA . LEU A 1 368 ? 27.736 -23.837 1.370 1.00 85.19 368 LEU A CA 1
ATOM 2906 C C . LEU A 1 368 ? 28.510 -22.843 2.230 1.00 85.19 368 LEU A C 1
ATOM 2908 O O . LEU A 1 368 ? 29.707 -23.021 2.438 1.00 85.19 368 LEU A O 1
ATOM 2912 N N . GLU A 1 369 ? 27.824 -21.818 2.739 1.00 82.38 369 GLU A N 1
ATOM 2913 C CA . GLU A 1 369 ? 28.453 -20.742 3.506 1.00 82.38 369 GLU A CA 1
ATOM 2914 C C . GLU A 1 369 ? 28.990 -21.229 4.860 1.00 82.38 369 GLU A C 1
ATOM 2916 O O . GLU A 1 369 ? 29.885 -20.579 5.392 1.00 82.38 369 GLU A O 1
ATOM 2921 N N . LYS A 1 370 ? 28.481 -22.359 5.401 1.00 68.31 370 LYS A N 1
ATOM 2922 C CA . LYS A 1 370 ? 28.798 -22.902 6.744 1.00 68.31 370 LYS A CA 1
ATOM 2923 C C . LYS A 1 370 ? 29.175 -21.778 7.719 1.00 68.31 370 LYS A C 1
ATOM 2925 O O . LYS A 1 370 ? 30.301 -21.788 8.223 1.00 68.31 370 LYS A O 1
ATOM 2930 N N . PRO A 1 371 ? 28.287 -20.791 7.941 1.00 62.03 371 PRO A N 1
ATOM 2931 C CA . PRO A 1 371 ? 28.645 -19.632 8.735 1.00 62.03 371 PRO A CA 1
ATOM 2932 C C . PRO A 1 371 ? 29.135 -20.138 10.087 1.00 62.03 371 PRO A C 1
ATOM 2934 O O . PRO A 1 371 ? 28.423 -20.884 10.774 1.00 62.03 371 PRO A O 1
ATOM 2937 N N . GLU A 1 372 ? 30.379 -19.802 10.443 1.00 60.81 372 GLU A N 1
ATOM 2938 C CA . GLU A 1 372 ? 30.827 -19.984 11.816 1.00 60.81 372 GLU A CA 1
ATOM 2939 C C . GLU A 1 372 ? 29.765 -19.317 12.676 1.00 60.81 372 GLU A C 1
ATOM 2941 O O . GLU A 1 372 ? 29.399 -18.169 12.426 1.00 60.81 372 GLU A O 1
ATOM 2946 N N . LYS A 1 373 ? 29.196 -20.055 13.634 1.00 58.03 373 LYS A N 1
ATOM 2947 C CA . LYS A 1 373 ? 28.257 -19.473 14.589 1.00 58.03 373 LYS A CA 1
ATOM 2948 C C . LYS A 1 373 ? 29.023 -18.402 15.350 1.00 58.03 373 LYS A C 1
ATOM 2950 O O . LYS A 1 373 ? 29.655 -18.711 16.361 1.00 58.03 373 LYS A O 1
ATOM 2955 N N . VAL A 1 374 ? 28.990 -17.167 14.855 1.00 59.06 374 VAL A N 1
ATOM 2956 C CA . VAL A 1 374 ? 29.518 -16.019 15.568 1.00 59.06 374 VAL A CA 1
ATOM 2957 C C . VAL A 1 374 ? 28.703 -15.980 16.846 1.00 59.06 374 VAL A C 1
ATOM 2959 O O . VAL A 1 374 ? 27.484 -15.806 16.824 1.00 59.06 374 VAL A O 1
ATOM 2962 N N . ARG A 1 375 ? 29.349 -16.283 17.974 1.00 60.09 375 ARG A N 1
ATOM 2963 C CA . ARG A 1 375 ? 28.718 -16.088 19.273 1.00 60.09 375 ARG A CA 1
ATOM 2964 C C . ARG A 1 375 ? 28.412 -14.602 19.341 1.00 60.09 375 ARG A C 1
ATOM 2966 O O . ARG A 1 375 ? 29.341 -13.807 19.396 1.00 60.09 375 ARG A O 1
ATOM 2973 N N . SER A 1 376 ? 27.129 -14.261 19.292 1.00 65.38 376 SER A N 1
ATOM 2974 C CA . SER A 1 376 ? 26.653 -12.898 19.469 1.00 65.38 376 SER A CA 1
ATOM 2975 C C . SER A 1 376 ? 27.116 -12.418 20.841 1.00 65.38 376 SER A C 1
ATOM 2977 O O . SER A 1 376 ? 26.555 -12.813 21.866 1.00 65.38 376 SER A O 1
ATOM 2979 N N . ASP A 1 377 ? 28.188 -11.638 20.869 1.00 79.94 377 ASP A N 1
ATOM 2980 C CA . ASP A 1 377 ? 28.634 -10.947 22.063 1.00 79.94 377 ASP A CA 1
ATOM 2981 C C . ASP A 1 377 ? 27.716 -9.743 22.320 1.00 79.94 377 ASP A C 1
ATOM 2983 O O . ASP A 1 377 ? 27.058 -9.206 21.423 1.00 79.94 377 ASP A O 1
ATOM 2987 N N . GLU A 1 378 ? 27.637 -9.320 23.581 1.00 83.12 378 GLU A N 1
ATOM 2988 C CA . GLU A 1 378 ? 26.805 -8.181 23.990 1.00 83.12 378 GLU A CA 1
ATOM 2989 C C . GLU A 1 378 ? 27.174 -6.905 23.210 1.00 83.12 378 GLU A C 1
ATOM 2991 O O . GLU A 1 378 ? 26.318 -6.071 22.905 1.00 83.12 378 GLU A O 1
ATOM 2996 N N . PHE A 1 379 ? 28.443 -6.797 22.806 1.00 83.19 379 PHE A N 1
ATOM 2997 C CA . PHE A 1 379 ? 28.950 -5.722 21.966 1.00 83.19 379 PHE A CA 1
ATOM 2998 C C . PHE A 1 379 ? 28.362 -5.744 20.546 1.00 83.19 379 PHE A C 1
ATOM 3000 O O . PHE A 1 379 ? 27.909 -4.696 20.082 1.00 83.19 379 PHE A O 1
ATOM 3007 N N . SER A 1 380 ? 28.287 -6.898 19.868 1.00 85.69 380 SER A N 1
ATOM 3008 C CA . SER A 1 380 ? 27.662 -6.985 18.538 1.00 85.69 380 SER A CA 1
ATOM 3009 C C . SER A 1 380 ? 26.172 -6.670 18.587 1.00 85.69 380 SER A C 1
ATOM 3011 O O . SER A 1 380 ? 25.681 -5.928 17.738 1.00 85.69 380 SER A O 1
ATOM 3013 N N . VAL A 1 381 ? 25.455 -7.156 19.608 1.00 88.12 381 VAL A N 1
ATOM 3014 C CA . VAL A 1 381 ? 24.028 -6.836 19.790 1.00 88.12 381 VAL A CA 1
ATOM 3015 C C . VAL A 1 381 ? 23.837 -5.333 19.972 1.00 88.12 381 VAL A C 1
ATOM 3017 O O . VAL A 1 381 ? 23.002 -4.727 19.299 1.00 88.12 381 VAL A O 1
ATOM 3020 N N . ARG A 1 382 ? 24.645 -4.704 20.832 1.00 90.44 382 ARG A N 1
ATOM 3021 C CA . ARG A 1 382 ? 24.599 -3.255 21.044 1.00 90.44 382 ARG A CA 1
ATOM 3022 C C . ARG A 1 382 ? 24.919 -2.481 19.767 1.00 90.44 382 ARG A C 1
ATOM 3024 O O . ARG A 1 382 ? 24.185 -1.556 19.437 1.00 90.44 382 ARG A O 1
ATOM 3031 N N . ARG A 1 383 ? 25.945 -2.896 19.016 1.00 89.94 383 ARG A N 1
ATOM 3032 C CA . ARG A 1 383 ? 26.311 -2.279 17.732 1.00 89.94 383 ARG A CA 1
ATOM 3033 C C . ARG A 1 383 ? 25.163 -2.362 16.723 1.00 89.94 383 ARG A C 1
ATOM 3035 O O . ARG A 1 383 ? 24.838 -1.346 16.120 1.00 89.94 383 ARG A O 1
ATOM 3042 N N . ILE A 1 384 ? 24.496 -3.513 16.591 1.00 91.00 384 ILE A N 1
ATOM 3043 C CA . ILE A 1 384 ? 23.316 -3.663 15.719 1.00 91.00 384 ILE A CA 1
ATOM 3044 C C . ILE A 1 384 ? 22.187 -2.729 16.168 1.00 91.00 384 ILE A C 1
ATOM 3046 O O . ILE A 1 384 ? 21.608 -2.027 15.340 1.00 91.00 384 ILE A O 1
ATOM 3050 N N . LEU A 1 385 ? 21.875 -2.683 17.468 1.00 91.75 385 LEU A N 1
ATOM 3051 C CA . LEU A 1 385 ? 20.819 -1.817 18.003 1.00 91.75 385 LEU A CA 1
ATOM 3052 C C . LEU A 1 385 ? 21.123 -0.329 17.788 1.00 91.75 385 LEU A C 1
ATOM 3054 O O . LEU A 1 385 ? 20.223 0.431 17.424 1.00 91.75 385 LEU A O 1
ATOM 3058 N N . ASP A 1 386 ? 22.379 0.081 17.954 1.00 91.94 386 ASP A N 1
ATOM 3059 C CA . ASP A 1 386 ? 22.822 1.450 17.696 1.00 91.94 386 ASP A CA 1
ATOM 3060 C C . ASP A 1 386 ? 22.717 1.789 16.198 1.00 91.94 386 ASP A C 1
ATOM 3062 O O . ASP A 1 386 ? 22.195 2.851 15.847 1.00 91.94 386 ASP A O 1
ATOM 3066 N N . THR A 1 387 ? 23.096 0.868 15.301 1.00 92.00 387 THR A N 1
ATOM 3067 C CA . THR A 1 387 ? 22.905 1.018 13.846 1.00 92.00 387 THR A CA 1
ATOM 3068 C C . THR A 1 387 ? 21.419 1.112 13.469 1.00 92.00 387 THR A C 1
ATOM 3070 O O . THR A 1 387 ? 21.034 1.986 12.686 1.00 92.00 387 THR A O 1
ATOM 3073 N N . LEU A 1 388 ? 20.552 0.279 14.057 1.00 90.38 388 LEU A N 1
ATOM 3074 C CA . LEU A 1 388 ? 19.102 0.335 13.841 1.00 90.38 388 LEU A CA 1
ATOM 3075 C C . LEU A 1 388 ? 18.515 1.665 14.324 1.00 90.38 388 LEU A C 1
ATOM 3077 O O . LEU A 1 388 ? 17.759 2.310 13.595 1.00 90.38 388 LEU A O 1
ATOM 3081 N N . ARG A 1 389 ? 18.894 2.119 15.524 1.00 92.38 389 ARG A N 1
ATOM 3082 C CA . ARG A 1 389 ? 18.452 3.405 16.076 1.00 92.38 389 ARG A CA 1
ATOM 3083 C C . ARG A 1 389 ? 18.904 4.568 15.199 1.00 92.38 389 ARG A C 1
ATOM 3085 O O . ARG A 1 389 ? 18.093 5.439 14.889 1.00 92.38 389 ARG A O 1
ATOM 3092 N N . LYS A 1 390 ? 20.164 4.564 14.759 1.00 92.62 390 LYS A N 1
ATOM 3093 C CA . LYS A 1 390 ? 20.715 5.550 13.819 1.00 92.62 390 LYS A CA 1
ATOM 3094 C C . LYS A 1 390 ? 19.873 5.619 12.546 1.00 92.62 390 LYS A C 1
ATOM 3096 O O . LYS A 1 390 ? 19.504 6.714 12.130 1.00 92.62 390 LYS A O 1
ATOM 3101 N N . ARG A 1 391 ? 19.496 4.471 11.969 1.00 87.50 391 ARG A N 1
ATOM 3102 C CA . ARG A 1 391 ? 18.647 4.414 10.768 1.00 87.50 391 ARG A CA 1
ATOM 3103 C C . ARG A 1 391 ? 17.227 4.918 11.007 1.00 87.50 391 ARG A C 1
ATOM 3105 O O . ARG A 1 391 ? 16.719 5.671 10.181 1.00 87.50 391 ARG A O 1
ATOM 3112 N N . LEU A 1 392 ? 16.595 4.526 12.114 1.00 89.69 392 LEU A N 1
ATOM 3113 C CA . LEU A 1 392 ? 15.241 4.970 12.477 1.00 89.69 392 LEU A CA 1
ATOM 3114 C C . LEU A 1 392 ? 15.167 6.486 12.693 1.00 89.69 392 LEU A C 1
ATOM 3116 O O . LEU A 1 392 ? 14.156 7.104 12.375 1.00 89.69 392 LEU A O 1
ATOM 3120 N N . LEU A 1 393 ? 16.254 7.090 13.174 1.00 92.44 393 LEU A N 1
ATOM 3121 C CA . LEU A 1 393 ? 16.396 8.539 13.319 1.00 92.44 393 LEU A CA 1
ATOM 3122 C C . LEU A 1 393 ? 16.804 9.250 12.013 1.00 92.44 393 LEU A C 1
ATOM 3124 O O . LEU A 1 393 ? 17.076 10.446 12.030 1.00 92.44 393 LEU A O 1
ATOM 3128 N N . GLY A 1 394 ? 16.852 8.537 10.881 1.00 86.88 394 GLY A N 1
ATOM 3129 C CA . GLY A 1 394 ? 17.168 9.100 9.564 1.00 86.88 394 GLY A CA 1
ATOM 3130 C C . GLY A 1 394 ? 18.662 9.223 9.250 1.00 86.88 394 GLY A C 1
ATOM 3131 O O . GLY A 1 394 ? 19.021 9.827 8.242 1.00 86.88 394 GLY A O 1
ATOM 3132 N N . GLY A 1 395 ? 19.542 8.650 10.072 1.00 88.50 395 GLY A N 1
ATOM 3133 C CA . GLY A 1 395 ? 20.980 8.625 9.824 1.00 88.50 395 GLY A CA 1
ATOM 3134 C C . GLY A 1 395 ? 21.375 7.753 8.624 1.00 88.50 395 GLY A C 1
ATOM 3135 O O . GLY A 1 395 ? 20.741 6.736 8.320 1.00 88.50 395 GLY A O 1
ATOM 3136 N N . VAL A 1 396 ? 22.461 8.143 7.950 1.00 87.94 396 VAL A N 1
ATOM 3137 C CA . VAL A 1 396 ? 23.086 7.360 6.870 1.00 87.94 396 VAL A CA 1
ATOM 3138 C C . VAL A 1 396 ? 23.902 6.221 7.485 1.00 87.94 396 VAL A C 1
ATOM 3140 O O . VAL A 1 396 ? 24.748 6.464 8.348 1.00 87.94 396 VAL A O 1
ATOM 3143 N N . ILE A 1 397 ? 23.629 4.987 7.060 1.00 89.56 397 ILE A N 1
ATOM 3144 C CA . ILE A 1 397 ? 24.394 3.797 7.450 1.00 89.56 397 ILE A CA 1
ATOM 3145 C C . ILE A 1 397 ? 25.569 3.660 6.473 1.00 89.56 397 ILE A C 1
ATOM 3147 O O . ILE A 1 397 ? 25.385 3.865 5.274 1.00 89.56 397 ILE A O 1
ATOM 3151 N N . SER A 1 398 ? 26.773 3.378 6.970 1.00 91.44 398 SER A N 1
ATOM 3152 C CA . SER A 1 398 ? 27.936 3.127 6.112 1.00 91.44 398 SER A CA 1
ATOM 3153 C C . SER A 1 398 ? 27.911 1.707 5.537 1.00 91.44 398 SER A C 1
ATOM 3155 O O . SER A 1 398 ? 27.326 0.800 6.123 1.00 91.44 398 SER A O 1
ATOM 3157 N N . THR A 1 399 ? 28.615 1.472 4.427 1.00 89.25 399 THR A N 1
ATOM 3158 C CA . THR A 1 399 ? 28.748 0.127 3.834 1.00 89.25 399 THR A CA 1
ATOM 3159 C C . THR A 1 399 ? 29.347 -0.888 4.815 1.00 89.25 399 THR A C 1
ATOM 3161 O O . THR A 1 399 ? 28.984 -2.059 4.792 1.00 89.25 399 THR A O 1
ATOM 3164 N N . GLU A 1 400 ? 30.235 -0.448 5.713 1.00 92.06 400 GLU A N 1
ATOM 3165 C CA . GLU A 1 400 ? 30.799 -1.304 6.763 1.00 92.06 400 GLU A CA 1
ATOM 3166 C C . GLU A 1 400 ? 29.737 -1.720 7.791 1.00 92.06 400 GLU A C 1
ATOM 3168 O O . GLU A 1 400 ? 29.672 -2.883 8.175 1.00 92.06 400 GLU A O 1
ATOM 3173 N N . GLU A 1 401 ? 28.882 -0.787 8.223 1.00 90.31 401 GLU A N 1
ATOM 3174 C CA . GLU A 1 401 ? 27.773 -1.079 9.136 1.00 90.31 401 GLU A CA 1
ATOM 3175 C C . GLU A 1 401 ? 26.742 -2.014 8.476 1.00 90.31 401 GLU A C 1
ATOM 3177 O O . GLU A 1 401 ? 26.260 -2.940 9.126 1.00 90.31 401 GLU A O 1
ATOM 3182 N N . GLU A 1 402 ? 26.438 -1.826 7.187 1.00 88.62 402 GLU A N 1
ATOM 3183 C CA . GLU A 1 402 ? 25.558 -2.725 6.424 1.00 88.62 402 GLU A CA 1
ATOM 3184 C C . GLU A 1 402 ? 26.149 -4.135 6.309 1.00 88.62 402 GLU A C 1
ATOM 3186 O O . GLU A 1 402 ? 25.456 -5.117 6.583 1.00 88.62 402 GLU A O 1
ATOM 3191 N N . LEU A 1 403 ? 27.439 -4.247 5.977 1.00 88.75 403 LEU A N 1
ATOM 3192 C CA . LEU A 1 403 ? 28.146 -5.527 5.916 1.00 88.75 403 LEU A CA 1
ATOM 3193 C C . LEU A 1 403 ? 28.215 -6.198 7.294 1.00 88.75 403 LEU A C 1
ATOM 3195 O O . LEU A 1 403 ? 28.047 -7.412 7.407 1.00 88.75 403 LEU A O 1
ATOM 3199 N N . PHE A 1 404 ? 28.417 -5.418 8.355 1.00 89.06 404 PHE A N 1
ATOM 3200 C CA . PHE A 1 404 ? 28.407 -5.926 9.720 1.00 89.06 404 PHE A CA 1
ATOM 3201 C C . PHE A 1 404 ? 27.035 -6.508 10.081 1.00 89.06 404 PHE A C 1
ATOM 3203 O O . PHE A 1 404 ? 26.957 -7.644 10.533 1.00 89.06 404 PHE A O 1
ATOM 3210 N N . VAL A 1 405 ? 25.938 -5.796 9.809 1.00 88.56 405 VAL A N 1
ATOM 3211 C CA . VAL A 1 405 ? 24.584 -6.335 10.037 1.00 88.56 405 VAL A CA 1
ATOM 3212 C C . VAL A 1 405 ? 24.331 -7.576 9.170 1.00 88.56 405 VAL A C 1
ATOM 3214 O O . VAL A 1 405 ? 23.787 -8.559 9.662 1.00 88.56 405 VAL A O 1
ATOM 3217 N N . TRP A 1 406 ? 24.771 -7.571 7.907 1.00 85.81 406 TRP A N 1
ATOM 3218 C CA . TRP A 1 406 ? 24.623 -8.708 6.994 1.00 85.81 406 TRP A CA 1
ATOM 3219 C C . TRP A 1 406 ? 25.383 -9.951 7.461 1.00 85.81 406 TRP A C 1
ATOM 3221 O O . TRP A 1 406 ? 24.875 -11.056 7.315 1.00 85.81 406 TRP A O 1
ATOM 3231 N N . THR A 1 407 ? 26.579 -9.801 8.029 1.00 84.56 407 THR A N 1
ATOM 3232 C CA . THR A 1 407 ? 27.374 -10.931 8.549 1.00 84.56 407 THR A CA 1
ATOM 3233 C C . THR A 1 407 ? 26.815 -11.521 9.846 1.00 84.56 407 THR A C 1
ATOM 3235 O O . THR A 1 407 ? 27.124 -12.665 10.158 1.00 84.56 407 THR A O 1
ATOM 3238 N N . GLN A 1 408 ? 25.977 -10.778 10.574 1.00 83.00 408 GLN A N 1
ATOM 3239 C CA . GLN A 1 408 ? 25.310 -11.225 11.805 1.00 83.00 408 GLN A CA 1
ATOM 3240 C C . GLN A 1 408 ? 23.881 -11.768 11.572 1.00 83.00 408 GLN A C 1
ATOM 3242 O O . GLN A 1 408 ? 23.160 -11.997 12.545 1.00 83.00 408 GLN A O 1
ATOM 3247 N N . ARG A 1 409 ? 23.454 -11.928 10.309 1.00 77.69 409 ARG A N 1
ATOM 3248 C CA . ARG A 1 409 ? 22.156 -12.517 9.921 1.00 77.69 409 ARG A CA 1
ATOM 3249 C C . ARG A 1 409 ? 22.132 -14.029 10.142 1.00 77.69 409 ARG A C 1
ATOM 3251 O O . ARG A 1 409 ? 21.030 -14.545 10.432 1.00 77.69 409 ARG A O 1
#

InterPro domains:
  IPR000341 Phosphatidylinositol 3-kinase Ras-binding (PI3K RBD) domain [PF00794] (22-137)
  IPR000341 Phosphatidylinositol 3-kinase Ras-binding (PI3K RBD) domain [PS51546] (35-137)
  IPR000341 Phosphatidylinositol 3-kinase Ras-binding (PI3K RBD) domain [SM00144] (21-140)
  IPR002420 C2 phosphatidylinositol 3-kinase-type domain [PF00792] (212-354)
  IPR002420 C2 phosphatidylinositol 3-kinase-type domain [PS51547] (191-348)
  IPR029071 Ubiquitin-like domain superfamily [SSF54236] (8-146)
  IPR035892 C2 domain superfamily [G3DSA:2.60.40.150] (191-353)
  IPR035892 C2 domain superfamily [SSF49562] (209-333)

Foldseek 3Di:
DQFDQAACSNNPQAAFDFAPDPDLDDPVLVVLCVVLQAWAKEWEDAPVCQVVVNPPPTDIDTGGDDQQDFQLNVLVVVVVVCVVVVRDDPPDDSVQKWKDFPPDSHTHDDRPDTQSRGPQCVVCSVVSHHGYIYIDGSVVNRVVRHGDDDDDDDPVVVVVVVVVVVVVVVVVVPPPDDDDDPQDAAALVVDFFFWWKFWAFKDQLPDPDQQKWKKKKKWKDDAPDTPWIDIADIDTPVGGGRCVLCPPPPDRSIDGIPGTSNNQDLRIKIKMWMWIWDQDPNDTDIDTSFIAIEGLADPQQWGDFFKDKAATDADDDDDPPGDDHDHPPVQHRHRMIIMMGTHDDPGNTHGHDDPVVVVVVVVVVCVVCVQDQPPDDPVLVVLLVVQVVCVVVVHDDDPVSVVSVVSND

pLDDT: mean 85.16, std 11.85, range [33.06, 96.56]

Sequence (409 aa):
MCLGSDGYDHYAFPEATALDVIQPCPHSLIAKIKSANLTYEIFFRTLEDEKAGIDHGAAKAIVDFAPDLTPTSLVSKVVRDFKRTGHIKVDESENDYLLQLVGQKSYLTKCDKLLITYSDVRSAFENYANPRFVLRRKAIVLLDYPKPRPIHKPNYVRAEESRLASEEAKRNNTSGSASDSTEASITLWDVDEYLSMRPLSCSNMGTSDMDSQISVEFSVYCGKTSLVHKASSKVPSHNPRWVECLISMFSQGMILFDLYMKDLPPAAILSVHLVETKLKKGKSEDRVLGWANIRLLDWRGELLQGVVTLNLWGGEPEYPPHGRIGCNDNKQGSNCRLIIELAQYRSPKVRMPDSSQFAPFIKFIYSLEKPEKVRSDEFSVRRILDTLRKRLLGGVISTEEELFVWTQR

Secondary structure (DSSP, 8-state):
----SSGGG-TT--B--B---SSSS-HHHHHHHHHTT-EEEEEE--HHHHHHT--TT-EEEEEE--TT--HHHHHHHHHHHHHHTTSS-TTS-GGGEEEEETTS--EE--TTS-GGGBHHHHHHHHTT---EEEEEEHHHHGGGSPPPPPPPPPHHHHHHHHHHHHHHHHHHTTTTS----S--PEEGGG--SEEEEEEEEEE------TT-EEEEEEEEEETTEEEEEEEPPPEETTS-B--GGGT-SSSSSPEEEEEEGGG--TT-EEEEEEEEEEEETTEEEEEEEEEEEEESB-TTSBBP-EEEEEEPBPSSPPPTTTS--B--TT--S---EEEEEE---SSS-EE---HHHHHHHHHHHHHHH--------HHHHHHHHHHHHHHHTTPPPPHHHHHHHHHT-

Organism: Oesophagostomum dentatum (NCBI:txid61180)